Protein AF-0000000076234477 (afdb_homodimer)

InterPro domains:
  IPR002220 DapA-like [PF00701] (45-332)
  IPR002220 DapA-like [PIRSF001365] (45-332)
  IPR002220 DapA-like [PR00146] (78-99)
  IPR002220 DapA-like [PR00146] (114-132)
  IPR002220 DapA-like [PR00146] (173-190)
  IPR002220 DapA-like [PTHR12128] (28-329)
  IPR002220 DapA-like [SM01130] (44-335)
  IPR013785 Aldolase-type TIM barrel [G3DSA:3.20.20.70] (33-335)
  IPR020625 Schiff base-forming aldolase, active site [PS00666] (178-208)

Radius of gyration: 30.43 Å; Cα contacts (8 Å, |Δi|>4): 1285; chains: 2; bounding box: 122×92×68 Å

Nearest PDB structures (foldseek):
  3s5o-assembly1_A  TM=9.936E-01  e=8.526E-39  Homo sapiens
  3na8-assembly1_D  TM=9.477E-01  e=1.233E-20  Pseudomonas aeruginosa
  3na8-assembly1_B  TM=9.457E-01  e=1.458E-20  Pseudomonas aeruginosa
  6h4e-assembly1_A  TM=8.948E-01  e=2.659E-18  Proteus mirabilis HI4320
  5afd-assembly1_A  TM=8.832E-01  e=4.619E-17  Aliivibrio salmonicida LFI1238

Structure (mmCIF, N/CA/C/O backbone):
data_AF-0000000076234477-model_v1
#
loop_
_entity.id
_entity.type
_entity.pdbx_description
1 polymer '4-hydroxy-2-oxoglutarate aldolase, mitochondrial'
#
loop_
_atom_site.group_PDB
_atom_site.id
_atom_site.type_symbol
_atom_site.label_atom_id
_atom_site.label_alt_id
_atom_site.label_comp_id
_atom_site.label_asym_id
_atom_site.label_entity_id
_atom_site.label_seq_id
_atom_site.pdbx_PDB_ins_code
_atom_site.Cartn_x
_atom_site.Cartn_y
_atom_site.Cartn_z
_atom_site.occupancy
_atom_site.B_iso_or_equiv
_atom_site.auth_seq_id
_atom_site.auth_comp_id
_atom_site.auth_asym_id
_atom_site.auth_atom_id
_atom_site.pdbx_PDB_model_num
ATOM 1 N N . MET A 1 1 ? -63.125 -45.812 -16.062 1 18.17 1 MET A N 1
ATOM 2 C CA . MET A 1 1 ? -63.469 -46.312 -14.727 1 18.17 1 MET A CA 1
ATOM 3 C C . MET A 1 1 ? -62.25 -46.281 -13.812 1 18.17 1 MET A C 1
ATOM 5 O O . MET A 1 1 ? -62.344 -45.875 -12.656 1 18.17 1 MET A O 1
ATOM 9 N N . ALA A 1 2 ? -61.219 -46.969 -14.141 1 19.38 2 ALA A N 1
ATOM 10 C CA . ALA A 1 2 ? -60.719 -47.875 -13.102 1 19.38 2 ALA A CA 1
ATOM 11 C C . ALA A 1 2 ? -59.75 -47.125 -12.164 1 19.38 2 ALA A C 1
ATOM 13 O O . ALA A 1 2 ? -58.625 -46.781 -12.547 1 19.38 2 ALA A O 1
ATOM 14 N N . GLY A 1 3 ? -60.344 -46.156 -11.414 1 20.67 3 GLY A N 1
ATOM 15 C CA . GLY A 1 3 ? -59.781 -45.062 -10.609 1 20.67 3 GLY A CA 1
ATOM 16 C C . GLY A 1 3 ? -58.969 -45.562 -9.414 1 20.67 3 GLY A C 1
ATOM 17 O O . GLY A 1 3 ? -59.562 -46 -8.422 1 20.67 3 GLY A O 1
ATOM 18 N N . VAL A 1 4 ? -58.094 -46.5 -9.789 1 21.5 4 VAL A N 1
ATOM 19 C CA . VAL A 1 4 ? -57.469 -47.375 -8.781 1 21.5 4 VAL A CA 1
ATOM 20 C C . VAL A 1 4 ? -56.938 -46.531 -7.641 1 21.5 4 VAL A C 1
ATOM 22 O O . VAL A 1 4 ? -56.125 -45.625 -7.863 1 21.5 4 VAL A O 1
ATOM 25 N N . THR A 1 5 ? -57.625 -46.406 -6.52 1 20.2 5 THR A N 1
ATOM 26 C CA . THR A 1 5 ? -57.781 -45.781 -5.219 1 20.2 5 THR A CA 1
ATOM 27 C C . THR A 1 5 ? -56.594 -46.062 -4.316 1 20.2 5 THR A C 1
ATOM 29 O O . THR A 1 5 ? -56.594 -45.719 -3.133 1 20.2 5 THR A O 1
ATOM 32 N N . THR A 1 6 ? -55.406 -46.5 -5 1 20.8 6 THR A N 1
ATOM 33 C CA . THR A 1 6 ? -54.656 -47.312 -4.062 1 20.8 6 THR A CA 1
ATOM 34 C C . THR A 1 6 ? -54.375 -46.562 -2.771 1 20.8 6 THR A C 1
ATOM 36 O O . THR A 1 6 ? -54.188 -45.344 -2.795 1 20.8 6 THR A O 1
ATOM 39 N N . PHE A 1 7 ? -54.625 -47.125 -1.604 1 19.88 7 PHE A N 1
ATOM 40 C CA . PHE A 1 7 ? -54.812 -47.094 -0.157 1 19.88 7 PHE A CA 1
ATOM 41 C C . PHE A 1 7 ? -53.5 -46.719 0.553 1 19.88 7 PHE A C 1
ATOM 43 O O . PHE A 1 7 ? -52.625 -47.562 0.715 1 19.88 7 PHE A O 1
ATOM 50 N N . PHE A 1 8 ? -52.531 -45.906 -0.102 1 21.66 8 PHE A N 1
ATOM 51 C CA . PHE A 1 8 ? -51.25 -45.906 0.616 1 21.66 8 PHE A CA 1
ATOM 52 C C . PHE A 1 8 ? -51.469 -45.5 2.072 1 21.66 8 PHE A C 1
ATOM 54 O O . PHE A 1 8 ? -52.062 -44.469 2.359 1 21.66 8 PHE A O 1
ATOM 61 N N . SER A 1 9 ? -51.625 -46.531 2.943 1 18.2 9 SER A N 1
ATOM 62 C CA . SER A 1 9 ? -51.844 -46.625 4.387 1 18.2 9 SER A CA 1
ATOM 63 C C . SER A 1 9 ? -50.906 -45.688 5.133 1 18.2 9 SER A C 1
ATOM 65 O O . SER A 1 9 ? -49.781 -45.406 4.676 1 18.2 9 SER A O 1
ATOM 67 N N . ARG A 1 10 ? -51.438 -44.844 6.07 1 18.61 10 ARG A N 1
ATOM 68 C CA . ARG A 1 10 ? -51.312 -43.75 7.027 1 18.61 10 ARG A CA 1
ATOM 69 C C . ARG A 1 10 ? -50.312 -44.094 8.133 1 18.61 10 ARG A C 1
ATOM 71 O O . ARG A 1 10 ? -50.719 -44.469 9.234 1 18.61 10 ARG A O 1
ATOM 78 N N . LYS A 1 11 ? -49.312 -45.125 7.863 1 19.38 11 LYS A N 1
ATOM 79 C CA . LYS A 1 11 ? -48.812 -45.562 9.172 1 19.38 11 LYS A CA 1
ATOM 80 C C . LYS A 1 11 ? -48.375 -44.375 10.008 1 19.38 11 LYS A C 1
ATOM 82 O O . LYS A 1 11 ? -47.5 -43.594 9.594 1 19.38 11 LYS A O 1
ATOM 87 N N . LEU A 1 12 ? -49.219 -43.844 10.961 1 19.92 12 LEU A N 1
ATOM 88 C CA . LEU A 1 12 ? -49.25 -42.812 11.992 1 19.92 12 LEU A CA 1
ATOM 89 C C . LEU A 1 12 ? -48.094 -42.969 12.969 1 19.92 12 LEU A C 1
ATOM 91 O O . LEU A 1 12 ? -48.062 -43.906 13.773 1 19.92 12 LEU A O 1
ATOM 95 N N . ILE A 1 13 ? -46.812 -43.281 12.453 1 21.56 13 ILE A N 1
ATOM 96 C CA . ILE A 1 13 ? -45.875 -43.656 13.516 1 21.56 13 ILE A CA 1
ATOM 97 C C . ILE A 1 13 ? -46 -42.656 14.664 1 21.56 13 ILE A C 1
ATOM 99 O O . ILE A 1 13 ? -46.094 -41.469 14.438 1 21.56 13 ILE A O 1
ATOM 103 N N . ASP A 1 14 ? -46.219 -43.156 15.93 1 19.97 14 ASP A N 1
ATOM 104 C CA . ASP A 1 14 ? -46.469 -42.812 17.312 1 19.97 14 ASP A CA 1
ATOM 105 C C . ASP A 1 14 ? -45.375 -41.844 17.844 1 19.97 14 ASP A C 1
ATOM 107 O O . ASP A 1 14 ? -44.219 -41.969 17.453 1 19.97 14 ASP A O 1
ATOM 111 N N . GLY A 1 15 ? -45.781 -40.656 18.297 1 20.77 15 GLY A N 1
ATOM 112 C CA . GLY A 1 15 ? -45.312 -39.375 18.844 1 20.77 15 GLY A CA 1
ATOM 113 C C . GLY A 1 15 ? -44.531 -39.562 20.125 1 20.77 15 GLY A C 1
ATOM 114 O O . GLY A 1 15 ? -45 -39.25 21.219 1 20.77 15 GLY A O 1
ATOM 115 N N . LYS A 1 16 ? -43.875 -40.875 20.219 1 19.78 16 LYS A N 1
ATOM 116 C CA . LYS A 1 16 ? -43.406 -41.156 21.594 1 19.78 16 LYS A CA 1
ATOM 117 C C . LYS A 1 16 ? -42.781 -39.906 22.203 1 19.78 16 LYS A C 1
ATOM 119 O O . LYS A 1 16 ? -42.406 -38.969 21.469 1 19.78 16 LYS A O 1
ATOM 124 N N . HIS A 1 17 ? -42.219 -40.094 23.453 1 21.11 17 HIS A N 1
ATOM 125 C CA . HIS A 1 17 ? -42.125 -39.562 24.797 1 21.11 17 HIS A CA 1
ATOM 126 C C . HIS A 1 17 ? -41 -38.594 24.922 1 21.11 17 HIS A C 1
ATOM 128 O O . HIS A 1 17 ? -40.625 -38.188 26.031 1 21.11 17 HIS A O 1
ATOM 134 N N . LEU A 1 18 ? -40.344 -38.188 23.812 1 22.3 18 LEU A N 1
ATOM 135 C CA . LEU A 1 18 ? -39.094 -37.562 24.234 1 22.3 18 LEU A CA 1
ATOM 136 C C . LEU A 1 18 ? -39.375 -36.406 25.203 1 22.3 18 LEU A C 1
ATOM 138 O O . LEU A 1 18 ? -39.812 -35.344 24.781 1 22.3 18 LEU A O 1
ATOM 142 N N . SER A 1 19 ? -39.969 -36.688 26.359 1 20.89 19 SER A N 1
ATOM 143 C CA . SER A 1 19 ? -40.344 -35.688 27.359 1 20.89 19 SER A CA 1
ATOM 144 C C . SER A 1 19 ? -39.125 -34.875 27.797 1 20.89 19 SER A C 1
ATOM 146 O O . SER A 1 19 ? -39.281 -33.781 28.328 1 20.89 19 SER A O 1
ATOM 148 N N . LYS A 1 20 ? -37.969 -35.656 27.906 1 19.45 20 LYS A N 1
ATOM 149 C CA . LYS A 1 20 ? -37.25 -35.312 29.156 1 19.45 20 LYS A CA 1
ATOM 150 C C . LYS A 1 20 ? -37.031 -33.812 29.266 1 19.45 20 LYS A C 1
ATOM 152 O O . LYS A 1 20 ? -37.219 -33.062 28.297 1 19.45 20 LYS A O 1
ATOM 157 N N . PHE A 1 21 ? -35.719 -33.438 29.703 1 21.66 21 PHE A N 1
ATOM 158 C CA . PHE A 1 21 ? -35.188 -32.562 30.75 1 21.66 21 PHE A CA 1
ATOM 159 C C . PHE A 1 21 ? -35.062 -31.125 30.25 1 21.66 21 PHE A C 1
ATOM 161 O O . PHE A 1 21 ? -34.25 -30.828 29.359 1 21.66 21 PHE A O 1
ATOM 168 N N . SER A 1 22 ? -36.125 -30.438 30.188 1 21.66 22 SER A N 1
ATOM 169 C CA . SER A 1 22 ? -36.188 -29.016 29.844 1 21.66 22 SER A CA 1
ATOM 170 C C . SER A 1 22 ? -35.406 -28.172 30.844 1 21.66 22 SER A C 1
ATOM 172 O O . SER A 1 22 ? -35.938 -27.719 31.844 1 21.66 22 SER A O 1
ATOM 174 N N . LYS A 1 23 ? -34.438 -28.812 31.594 1 23 23 LYS A N 1
ATOM 175 C CA . LYS A 1 23 ? -34 -27.906 32.656 1 23 23 LYS A CA 1
ATOM 176 C C . LYS A 1 23 ? -33.75 -26.5 32.125 1 23 23 LYS A C 1
ATOM 178 O O . LYS A 1 23 ? -33.188 -26.344 31.031 1 23 23 LYS A O 1
ATOM 183 N N . SER A 1 24 ? -34.469 -25.531 32.688 1 21.84 24 SER A N 1
ATOM 184 C CA . SER A 1 24 ? -34.562 -24.078 32.594 1 21.84 24 SER A CA 1
ATOM 185 C C . SER A 1 24 ? -33.219 -23.422 32.781 1 21.84 24 SER A C 1
ATOM 187 O O . SER A 1 24 ? -32.688 -23.375 33.906 1 21.84 24 SER A O 1
ATOM 189 N N . VAL A 1 25 ? -32.125 -23.859 32.156 1 23.89 25 VAL A N 1
ATOM 190 C CA . VAL A 1 25 ? -30.953 -23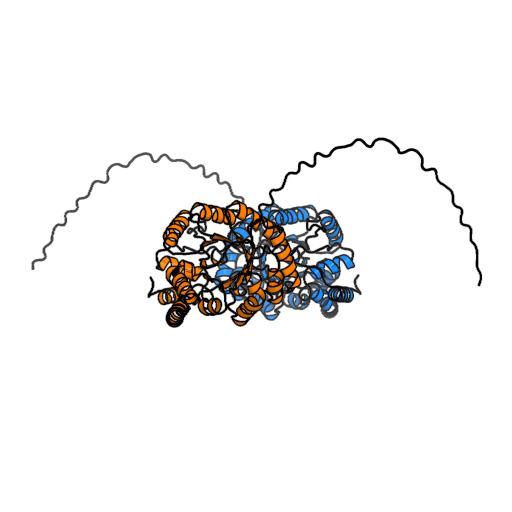.031 32.438 1 23.89 25 VAL A CA 1
ATOM 191 C C . VAL A 1 25 ? -31.344 -21.547 32.312 1 23.89 25 VAL A C 1
ATOM 193 O O . VAL A 1 25 ? -31.688 -21.078 31.219 1 23.89 25 VAL A O 1
ATOM 196 N N . ARG A 1 26 ? -31.906 -21.016 33.344 1 22.08 26 ARG A N 1
ATOM 197 C CA . ARG A 1 26 ? -32.062 -19.578 33.469 1 22.08 26 ARG A CA 1
ATOM 198 C C . ARG A 1 26 ? -30.734 -18.859 33.188 1 22.08 26 ARG A C 1
ATOM 200 O O . ARG A 1 26 ? -29.781 -18.938 33.938 1 22.08 26 ARG A O 1
ATOM 207 N N . LEU A 1 27 ? -30.266 -19.016 31.938 1 24.89 27 LEU A N 1
ATOM 208 C CA . LEU A 1 27 ? -29.172 -18.125 31.547 1 24.89 27 LEU A CA 1
ATOM 209 C C . LEU A 1 27 ? -29.422 -16.719 32.062 1 24.89 27 LEU A C 1
ATOM 211 O O . LEU A 1 27 ? -30.406 -16.078 31.719 1 24.89 27 LEU A O 1
ATOM 215 N N . LEU A 1 28 ? -29.078 -16.531 33.312 1 27.28 28 LEU A N 1
ATOM 216 C CA . LEU A 1 28 ? -28.984 -15.156 33.812 1 27.28 28 LEU A CA 1
ATOM 217 C C . LEU A 1 28 ? -28.359 -14.25 32.75 1 27.28 28 LEU A C 1
ATOM 219 O O . LEU A 1 28 ? -27.203 -14.422 32.375 1 27.28 28 LEU A O 1
ATOM 223 N N . LEU A 1 29 ? -29.156 -13.938 31.766 1 26.75 29 LEU A N 1
ATOM 224 C CA . LEU A 1 29 ? -28.875 -12.797 30.891 1 26.75 29 LEU A CA 1
ATOM 225 C C . LEU A 1 29 ? -28.438 -11.586 31.703 1 26.75 29 LEU A C 1
ATOM 227 O O . LEU A 1 29 ? -29.25 -10.961 32.375 1 26.75 29 LEU A O 1
ATOM 231 N N . HIS A 1 30 ? -27.453 -11.812 32.562 1 27.17 30 HIS A N 1
ATOM 232 C CA . HIS A 1 30 ? -27.031 -10.492 33 1 27.17 30 HIS A CA 1
ATOM 233 C C . HIS A 1 30 ? -27.016 -9.484 31.859 1 27.17 30 HIS A C 1
ATOM 235 O O . HIS A 1 30 ? -26.469 -9.766 30.797 1 27.17 30 HIS A O 1
ATOM 241 N N . ASP A 1 31 ? -28 -8.68 31.859 1 30.78 31 ASP A N 1
ATOM 242 C CA . ASP A 1 31 ? -28.156 -7.449 31.094 1 30.78 31 ASP A CA 1
ATOM 243 C C . ASP A 1 31 ? -26.844 -6.668 31.031 1 30.78 31 ASP A C 1
ATOM 245 O O . ASP A 1 31 ? -26.562 -5.848 31.906 1 30.78 31 ASP A O 1
ATOM 249 N N . GLY A 1 32 ? -25.797 -7.348 31.062 1 27.69 32 GLY A N 1
ATOM 250 C CA . GLY A 1 32 ? -24.688 -6.441 30.875 1 27.69 32 GLY A CA 1
ATOM 251 C C . GLY A 1 32 ? -24.922 -5.406 29.797 1 27.69 32 GLY A C 1
ATOM 252 O O . GLY A 1 32 ? -25 -5.746 28.609 1 27.69 32 GLY A O 1
ATOM 253 N N . LYS A 1 33 ? -25.734 -4.465 30.172 1 28.69 33 LYS A N 1
ATOM 254 C CA . LYS A 1 33 ? -25.797 -3.266 29.344 1 28.69 33 LYS A CA 1
ATOM 255 C C . LYS A 1 33 ? -24.438 -2.922 28.766 1 28.69 33 LYS A C 1
ATOM 257 O O . LYS A 1 33 ? -23.516 -2.549 29.5 1 28.69 33 LYS A O 1
ATOM 262 N N . VAL A 1 34 ? -24 -3.684 27.906 1 29.97 34 VAL A N 1
ATOM 263 C CA . VAL A 1 34 ? -22.953 -3.033 27.125 1 29.97 34 VAL A CA 1
ATOM 264 C C . VAL A 1 34 ? -23.281 -1.551 26.953 1 29.97 34 VAL A C 1
ATOM 266 O O . VAL A 1 34 ? -24.328 -1.199 26.406 1 29.97 34 VAL A O 1
ATOM 269 N N . ALA A 1 35 ? -23.141 -0.799 27.984 1 31.09 35 ALA A N 1
ATOM 270 C CA . ALA A 1 35 ? -23.25 0.649 27.828 1 31.09 35 ALA A CA 1
ATOM 271 C C . ALA A 1 35 ? -22.953 1.065 26.391 1 31.09 35 ALA A C 1
ATOM 273 O O . ALA A 1 35 ? -21.828 0.902 25.906 1 31.09 35 ALA A O 1
ATOM 274 N N . SER A 1 36 ? -23.891 0.895 25.609 1 33.19 36 SER A N 1
ATOM 275 C CA . SER A 1 36 ? -23.781 1.568 24.328 1 33.19 36 SER A CA 1
ATOM 276 C C . SER A 1 36 ? -23.141 2.939 24.469 1 33.19 36 SER A C 1
ATOM 278 O O . SER A 1 36 ? -23.734 3.867 25.016 1 33.19 36 SER A O 1
ATOM 280 N N . ARG A 1 37 ? -22.016 3.092 25.109 1 32.72 37 ARG A N 1
ATOM 281 C CA . ARG A 1 37 ? -21.5 4.438 24.906 1 32.72 37 ARG A CA 1
ATOM 282 C C . ARG A 1 37 ? -21.969 5.012 23.578 1 32.72 37 ARG A C 1
ATOM 284 O O . ARG A 1 37 ? -21.703 4.438 22.516 1 32.72 37 ARG A O 1
ATOM 291 N N . SER A 1 38 ? -23.047 5.465 23.594 1 36.47 38 SER A N 1
ATOM 292 C CA . SER A 1 38 ? -23.516 6.297 22.5 1 36.47 38 SER A CA 1
ATOM 293 C C . SER A 1 38 ? -22.344 6.973 21.781 1 36.47 38 SER A C 1
ATOM 295 O O . SER A 1 38 ? -21.594 7.723 22.391 1 36.47 38 SER A O 1
ATOM 297 N N . MET A 1 39 ? -21.453 6.305 21.078 1 44.72 39 MET A N 1
ATOM 298 C CA . MET A 1 39 ? -20.453 6.891 20.188 1 44.72 39 MET A CA 1
ATOM 299 C C . MET A 1 39 ? -20.875 8.281 19.734 1 44.72 39 MET A C 1
ATOM 301 O O . MET A 1 39 ? -21.938 8.453 19.156 1 44.72 39 MET A O 1
ATOM 305 N N . SER A 1 40 ? -20.75 9.227 20.5 1 46.78 40 SER A N 1
ATOM 306 C CA . SER A 1 40 ? -21.125 10.617 20.266 1 46.78 40 SER A CA 1
ATOM 307 C C . SER A 1 40 ? -20.844 11.031 18.828 1 46.78 40 SER A C 1
ATOM 309 O O . SER A 1 40 ? -19.688 11.164 18.422 1 46.78 40 SER A O 1
ATOM 311 N N . THR A 1 41 ? -21.594 10.586 17.828 1 59.03 41 THR A N 1
ATOM 312 C CA . THR A 1 41 ? -21.781 11.023 16.453 1 59.03 41 THR A CA 1
ATOM 313 C C . THR A 1 41 ? -21.781 12.547 16.359 1 59.03 41 THR A C 1
ATOM 315 O O . THR A 1 41 ? -21.891 13.109 15.273 1 59.03 41 THR A O 1
ATOM 318 N N . ASP A 1 42 ? -21.328 13.203 17.5 1 84 42 ASP A N 1
ATOM 319 C CA . ASP A 1 42 ? -21.469 14.648 17.406 1 84 42 ASP A CA 1
ATOM 320 C C . ASP A 1 42 ? -20.109 15.344 17.391 1 84 42 ASP A C 1
ATOM 322 O O . ASP A 1 42 ? -19.984 16.484 17.875 1 84 42 ASP A O 1
ATOM 326 N N . LEU A 1 43 ? -19.141 14.703 16.906 1 96.69 43 LEU A N 1
ATOM 327 C CA . LEU A 1 43 ? -17.828 15.328 16.875 1 96.69 43 LEU A CA 1
ATOM 328 C C . LEU A 1 43 ? -17.766 16.406 15.812 1 96.69 43 LEU A C 1
ATOM 330 O O . LEU A 1 43 ? -17.984 16.141 14.625 1 96.69 43 LEU A O 1
ATOM 334 N N . ASP A 1 44 ? -17.484 17.656 16.234 1 98.25 44 ASP A N 1
ATOM 335 C CA . ASP A 1 44 ? -17.297 18.781 15.328 1 98.25 44 ASP A CA 1
ATOM 336 C C . ASP A 1 44 ? -15.859 18.844 14.82 1 98.25 44 ASP A C 1
ATOM 338 O O . ASP A 1 44 ? -14.93 19.016 15.602 1 98.25 44 ASP A O 1
ATOM 342 N N . LEU A 1 45 ? -15.711 18.719 13.531 1 98.69 45 LEU A N 1
ATOM 343 C CA . LEU A 1 45 ? -14.383 18.656 12.93 1 98.69 45 LEU A CA 1
ATOM 344 C C . LEU A 1 45 ? -13.922 20.031 12.477 1 98.69 45 LEU A C 1
ATOM 346 O O . LEU A 1 45 ? -12.812 20.188 11.961 1 98.69 45 LEU A O 1
ATOM 350 N N . SER A 1 46 ? -14.641 21.094 12.695 1 98.69 46 SER A N 1
ATOM 351 C CA . SER A 1 46 ? -14.367 22.422 12.133 1 98.69 46 SER A CA 1
ATOM 352 C C . SER A 1 46 ? -13.047 22.969 12.664 1 98.69 46 SER A C 1
ATOM 354 O O . SER A 1 46 ? -12.852 23.062 13.875 1 98.69 46 SER A O 1
ATOM 356 N N . GLY A 1 47 ? -12.211 23.312 11.766 1 98.75 47 GLY A N 1
ATOM 357 C CA . GLY A 1 47 ? -10.93 23.891 12.125 1 98.75 47 GLY A CA 1
ATOM 358 C C . GLY A 1 47 ? -9.766 23.344 11.32 1 98.75 47 GLY A C 1
ATOM 359 O O . GLY A 1 47 ? -9.969 22.75 10.258 1 98.75 47 GLY A O 1
ATOM 360 N N . ILE A 1 48 ? -8.562 23.688 11.742 1 98.94 48 ILE A N 1
ATOM 361 C CA . ILE A 1 48 ? -7.344 23.312 11.039 1 98.94 48 ILE A CA 1
ATOM 362 C C . ILE A 1 48 ? -6.598 22.25 11.844 1 98.94 48 ILE A C 1
ATOM 364 O O . ILE A 1 48 ? -6.469 22.359 13.062 1 98.94 48 ILE A O 1
ATOM 368 N N . TYR A 1 49 ? -6.148 21.234 11.164 1 98.94 49 TYR A N 1
ATOM 369 C CA . TYR A 1 49 ? -5.352 20.156 11.727 1 98.94 49 TYR A CA 1
ATOM 370 C C . TYR A 1 49 ? -4.035 20 10.977 1 98.94 49 TYR A C 1
ATOM 372 O O . TYR A 1 49 ? -4.02 19.875 9.75 1 98.94 49 TYR A O 1
ATOM 380 N N . PRO A 1 50 ? -2.938 20.016 11.641 1 98.94 50 PRO A N 1
ATOM 381 C CA . PRO A 1 50 ? -1.715 19.516 11 1 98.94 50 PRO A CA 1
ATOM 382 C C . PRO A 1 50 ? -1.592 18 11.055 1 98.94 50 PRO A C 1
ATOM 384 O O . PRO A 1 50 ? -1.701 17.406 12.133 1 98.94 50 PRO A O 1
ATOM 387 N N . PRO A 1 51 ? -1.484 17.297 9.93 1 98.88 51 PRO A N 1
ATOM 388 C CA . PRO A 1 51 ? -1.003 15.922 10 1 98.88 51 PRO A CA 1
ATOM 389 C C . PRO A 1 51 ? 0.471 15.828 10.383 1 98.88 51 PRO A C 1
ATOM 391 O O . PRO A 1 51 ? 1.348 15.992 9.531 1 98.88 51 PRO A O 1
ATOM 394 N N . ILE A 1 52 ? 0.704 15.531 11.562 1 98.88 52 ILE A N 1
ATOM 395 C CA . ILE A 1 52 ? 2.031 15.75 12.133 1 98.88 52 ILE A CA 1
ATOM 396 C C . ILE A 1 52 ? 2.977 14.648 11.672 1 98.88 52 ILE A C 1
ATOM 398 O O . ILE A 1 52 ? 2.578 13.484 11.562 1 98.88 52 ILE A O 1
ATOM 402 N N . PRO A 1 53 ? 4.242 15.016 11.352 1 98.75 53 PRO A N 1
ATOM 403 C CA . PRO A 1 53 ? 5.25 14.016 10.992 1 98.75 53 PRO A CA 1
ATOM 404 C C . PRO A 1 53 ? 5.766 13.242 12.203 1 98.75 53 PRO A C 1
ATOM 406 O O . PRO A 1 53 ? 5.672 13.719 13.336 1 98.75 53 PRO A O 1
ATOM 409 N N . THR A 1 54 ? 6.242 12.078 11.984 1 98.75 54 THR A N 1
ATOM 410 C CA . THR A 1 54 ? 6.965 11.312 12.992 1 98.75 54 THR A CA 1
ATOM 411 C C . THR A 1 54 ? 8.438 11.703 13.008 1 98.75 54 THR A C 1
ATOM 413 O O . THR A 1 54 ? 9.156 11.5 12.031 1 98.75 54 THR A O 1
ATOM 416 N N . PRO A 1 55 ? 8.875 12.289 14.125 1 98.75 55 PRO A N 1
ATOM 417 C CA . PRO A 1 55 ? 10.305 12.594 14.195 1 98.75 55 PRO A CA 1
ATOM 418 C C . PRO A 1 55 ? 11.164 11.336 14.375 1 98.75 55 PRO A C 1
ATOM 420 O O . PRO A 1 55 ? 10.852 10.492 15.219 1 98.75 55 PRO A O 1
ATOM 423 N N . PHE A 1 56 ? 12.203 11.258 13.578 1 98.69 56 PHE A N 1
ATOM 424 C CA . PHE A 1 56 ? 13.133 10.141 13.695 1 98.69 56 PHE A CA 1
ATOM 425 C C . PHE A 1 56 ? 14.531 10.625 14.039 1 98.69 56 PHE A C 1
ATOM 427 O O . PHE A 1 56 ? 14.922 11.734 13.648 1 98.69 56 PHE A O 1
ATOM 434 N N . LYS A 1 57 ? 15.242 9.781 14.734 1 98.25 57 LYS A N 1
ATOM 435 C CA . LYS A 1 57 ? 16.688 9.953 14.898 1 98.25 57 LYS A CA 1
ATOM 436 C C . LYS A 1 57 ? 17.438 9.508 13.648 1 98.25 57 LYS A C 1
ATOM 438 O O . LYS A 1 57 ? 16.828 8.984 12.711 1 98.25 57 LYS A O 1
ATOM 443 N N . ALA A 1 58 ? 18.734 9.734 13.727 1 96.31 58 ALA A N 1
ATOM 444 C CA . ALA A 1 58 ? 19.562 9.344 12.594 1 96.31 58 ALA A CA 1
ATOM 445 C C . ALA A 1 58 ? 19.5 7.84 12.344 1 96.31 58 ALA A C 1
ATOM 447 O O . ALA A 1 58 ? 19.578 7.387 11.203 1 96.31 58 ALA A O 1
ATOM 448 N N . ASN A 1 59 ? 19.297 7.109 13.367 1 96.19 59 ASN A N 1
ATOM 449 C CA . ASN A 1 59 ? 19.219 5.66 13.234 1 96.19 59 ASN A CA 1
ATOM 450 C C . ASN A 1 59 ? 17.812 5.203 12.891 1 96.19 59 ASN A C 1
ATOM 452 O O . ASN A 1 59 ? 17.5 4.008 12.945 1 96.19 59 ASN A O 1
ATOM 456 N N . GLU A 1 60 ? 16.781 6.098 12.703 1 97.06 60 GLU A N 1
ATOM 457 C CA . GLU A 1 60 ? 15.422 5.902 12.234 1 97.06 60 GLU A CA 1
ATOM 458 C C . GLU A 1 60 ? 14.508 5.449 13.367 1 97.06 60 GLU A C 1
ATOM 460 O O . GLU A 1 60 ? 13.352 5.078 13.133 1 97.06 60 GLU A O 1
ATOM 465 N N . ASP A 1 61 ? 15.086 5.516 14.625 1 97.75 61 ASP A N 1
ATOM 466 C CA . ASP A 1 61 ? 14.188 5.344 15.766 1 97.75 61 ASP A CA 1
ATOM 467 C C . ASP A 1 61 ? 13.312 6.582 15.961 1 97.75 61 ASP A C 1
ATOM 469 O O . ASP A 1 61 ? 13.719 7.695 15.625 1 97.75 61 ASP A O 1
ATOM 473 N N . VAL A 1 62 ? 12.164 6.34 16.547 1 98.44 62 VAL A N 1
ATOM 474 C CA . VAL A 1 62 ? 11.297 7.48 16.828 1 98.44 62 VAL A CA 1
ATOM 475 C C . VAL A 1 62 ? 11.953 8.391 17.859 1 98.44 62 VAL A C 1
ATOM 477 O O . VAL A 1 62 ? 12.5 7.914 18.859 1 98.44 62 VAL A O 1
ATOM 480 N N . ASP A 1 63 ? 11.93 9.672 17.609 1 98.75 63 ASP A N 1
ATOM 481 C CA . ASP A 1 63 ? 12.492 10.664 18.516 1 98.75 63 ASP A CA 1
ATOM 482 C C . ASP A 1 63 ? 11.398 11.305 19.375 1 98.75 63 ASP A C 1
ATOM 484 O O . ASP A 1 63 ? 10.906 12.391 19.062 1 98.75 63 ASP A O 1
ATOM 488 N N . TRP A 1 64 ? 11.156 10.719 20.5 1 98.69 64 TRP A N 1
ATOM 489 C CA . TRP A 1 64 ? 10.07 11.141 21.375 1 98.69 64 TRP A CA 1
ATOM 490 C C . TRP A 1 64 ? 10.344 12.531 21.953 1 98.69 64 TRP A C 1
ATOM 492 O O . TRP A 1 64 ? 9.414 13.328 22.125 1 98.69 64 TRP A O 1
ATOM 502 N N . HIS A 1 65 ? 11.547 12.805 22.219 1 98.56 65 HIS A N 1
ATOM 503 C CA . HIS A 1 65 ? 11.914 14.109 22.766 1 98.56 65 HIS A CA 1
ATOM 504 C C . HIS A 1 65 ? 11.578 15.227 21.781 1 98.56 65 HIS A C 1
ATOM 506 O O . HIS A 1 65 ? 11 16.234 22.156 1 98.56 65 HIS A O 1
ATOM 512 N N . SER A 1 66 ? 11.945 15.023 20.578 1 98.75 66 SER A N 1
ATOM 513 C CA . SER A 1 66 ? 11.68 16.031 19.547 1 98.75 66 SER A CA 1
ATOM 514 C C . SER A 1 66 ? 10.188 16.156 19.266 1 98.75 66 SER A C 1
ATOM 516 O O . SER A 1 66 ? 9.703 17.25 18.969 1 98.75 66 SER A O 1
ATOM 518 N N . LEU A 1 67 ? 9.492 15.07 19.391 1 98.75 67 LEU A N 1
ATOM 519 C CA . LEU A 1 67 ? 8.039 15.133 19.234 1 98.75 67 LEU A CA 1
ATOM 520 C C . LEU A 1 67 ? 7.422 16.016 20.328 1 98.75 67 LEU A C 1
ATOM 522 O O . LEU A 1 67 ? 6.562 16.844 20.031 1 98.75 67 LEU A O 1
ATOM 526 N N . LYS A 1 68 ? 7.852 15.812 21.531 1 98.75 68 LYS A N 1
ATOM 527 C CA . LYS A 1 68 ? 7.359 16.625 22.641 1 98.75 68 LYS A CA 1
ATOM 528 C C . LYS A 1 68 ? 7.648 18.109 22.406 1 98.75 68 LYS A C 1
ATOM 530 O O . LYS A 1 68 ? 6.781 18.969 22.609 1 98.75 68 LYS A O 1
ATOM 535 N N . SER A 1 69 ? 8.812 18.359 21.969 1 98.69 69 SER A N 1
ATOM 536 C CA . SER A 1 69 ? 9.211 19.734 21.688 1 98.69 69 SER A CA 1
ATOM 537 C C . SER A 1 69 ? 8.344 20.359 20.594 1 98.69 69 SER A C 1
ATOM 539 O O . SER A 1 69 ? 7.918 21.5 20.719 1 98.69 69 SER A O 1
ATOM 541 N N . ASN A 1 70 ? 8.102 19.641 19.516 1 98.88 70 ASN A N 1
ATOM 542 C CA . ASN A 1 70 ? 7.223 20.109 18.453 1 98.88 70 ASN A CA 1
ATOM 543 C C . ASN A 1 70 ? 5.812 20.375 18.969 1 98.88 70 ASN A C 1
ATOM 545 O O . ASN A 1 70 ? 5.207 21.406 18.641 1 98.88 70 ASN A O 1
ATOM 549 N N . LEU A 1 71 ? 5.305 19.438 19.781 1 98.81 71 LEU A N 1
ATOM 550 C CA . LEU A 1 71 ? 3.961 19.578 20.328 1 98.81 71 LEU A CA 1
ATOM 551 C C . LEU A 1 71 ? 3.859 20.828 21.188 1 98.81 71 LEU A C 1
ATOM 553 O O . LEU A 1 71 ? 2.852 21.547 21.141 1 98.81 71 LEU A O 1
ATOM 557 N N . ASP A 1 72 ? 4.855 21.078 21.953 1 98.56 72 ASP A N 1
ATOM 558 C CA . ASP A 1 72 ? 4.875 22.281 22.781 1 98.56 72 ASP A CA 1
ATOM 559 C C . ASP A 1 72 ? 4.805 23.547 21.922 1 98.56 72 ASP A C 1
ATOM 561 O O . ASP A 1 72 ? 4.082 24.484 22.266 1 98.56 72 ASP A O 1
ATOM 565 N N . LYS A 1 73 ? 5.496 23.547 20.891 1 98.5 73 LYS A N 1
ATOM 566 C CA . LYS A 1 73 ? 5.477 24.703 19.984 1 98.5 73 LYS A CA 1
ATOM 567 C C . LYS A 1 73 ? 4.121 24.828 19.297 1 98.5 73 LYS A C 1
ATOM 569 O O . LYS A 1 73 ? 3.58 25.938 19.188 1 98.5 73 LYS A O 1
ATOM 574 N N . TRP A 1 74 ? 3.6 23.672 18.812 1 98.75 74 TRP A N 1
ATOM 575 C CA . TRP A 1 74 ? 2.318 23.672 18.109 1 98.75 74 TRP A CA 1
ATOM 576 C C . TRP A 1 74 ? 1.19 24.109 19.047 1 98.75 74 TRP A C 1
ATOM 578 O O . TRP A 1 74 ? 0.161 24.609 18.578 1 98.75 74 TRP A O 1
ATOM 588 N N . SER A 1 75 ? 1.395 23.984 20.359 1 98.25 75 SER A N 1
ATOM 589 C CA . SER A 1 75 ? 0.356 24.312 21.328 1 98.25 75 SER A CA 1
ATOM 590 C C . SER A 1 75 ? 0.025 25.797 21.281 1 98.25 75 SER A C 1
ATOM 592 O O . SER A 1 75 ? -1.043 26.219 21.734 1 98.25 75 SER A O 1
ATOM 594 N N . ALA A 1 76 ? 0.905 26.594 20.734 1 97.94 76 ALA A N 1
ATOM 595 C CA . ALA A 1 76 ? 0.699 28.047 20.656 1 97.94 76 ALA A CA 1
ATOM 596 C C . ALA A 1 76 ? -0.205 28.406 19.484 1 97.94 76 ALA A C 1
ATOM 598 O O . ALA A 1 76 ? -0.71 29.531 19.406 1 97.94 76 ALA A O 1
ATOM 599 N N . VAL A 1 77 ? -0.417 27.516 18.547 1 98.56 77 VAL A N 1
ATOM 600 C CA . VAL A 1 77 ? -1.265 27.719 17.375 1 98.56 77 VAL A CA 1
ATOM 601 C C . VAL A 1 77 ? -2.688 27.25 17.672 1 98.56 77 VAL A C 1
ATOM 603 O O . VAL A 1 77 ? -2.887 26.219 18.312 1 98.56 77 VAL A O 1
ATOM 606 N N . PRO A 1 78 ? -3.703 28.016 17.297 1 98.56 78 PRO A N 1
ATOM 607 C CA . PRO A 1 78 ? -5.078 27.641 17.625 1 98.56 78 PRO A CA 1
ATOM 608 C C . PRO A 1 78 ? -5.613 26.516 16.75 1 98.56 78 PRO A C 1
ATOM 610 O O . PRO A 1 78 ? -6.73 26.609 16.219 1 98.56 78 PRO A O 1
ATOM 613 N N . PHE A 1 79 ? -4.906 25.453 16.688 1 98.88 79 PHE A N 1
ATOM 614 C CA . PHE A 1 79 ? -5.383 24.266 15.992 1 98.88 79 PHE A CA 1
ATOM 615 C C . PHE A 1 79 ? -6.609 23.672 16.688 1 98.88 79 PHE A C 1
ATOM 617 O O . PHE A 1 79 ? -6.711 23.719 17.906 1 98.88 79 PHE A O 1
ATOM 624 N N . LYS A 1 80 ? -7.488 23.109 15.867 1 98.81 80 LYS A N 1
ATOM 625 C CA . LYS A 1 80 ? -8.586 22.312 16.406 1 98.81 80 LYS A CA 1
ATOM 626 C C . LYS A 1 80 ? -8.07 21.031 17.062 1 98.81 80 LYS A C 1
ATOM 628 O O . LYS A 1 80 ? -8.633 20.562 18.062 1 98.81 80 LYS A O 1
ATOM 633 N N . GLY A 1 81 ? -7.043 20.5 16.5 1 98.81 81 GLY A N 1
ATOM 634 C CA . GLY A 1 81 ? -6.426 19.266 16.953 1 98.81 81 GLY A CA 1
ATOM 635 C C . GLY A 1 81 ? -5.277 18.828 16.062 1 98.81 81 GLY A C 1
ATOM 636 O O . GLY A 1 81 ? -4.629 19.641 15.414 1 98.81 81 GLY A O 1
ATOM 637 N N . TYR A 1 82 ? -5.012 17.516 16.156 1 98.94 82 TYR A N 1
ATOM 638 C CA . TYR A 1 82 ? -3.881 16.938 15.43 1 98.94 82 TYR A CA 1
ATOM 639 C C . TYR A 1 82 ? -4.281 15.656 14.703 1 98.94 82 TYR A C 1
ATOM 641 O O . TYR A 1 82 ? -5.137 14.906 15.188 1 98.94 82 TYR A O 1
ATOM 649 N N . VAL A 1 83 ? -3.695 15.461 13.539 1 98.94 83 VAL A N 1
ATOM 650 C CA . VAL A 1 83 ? -3.791 14.164 12.867 1 98.94 83 VAL A CA 1
ATOM 651 C C . VAL A 1 83 ? -2.504 13.375 13.094 1 98.94 83 VAL A C 1
ATOM 653 O O . VAL A 1 83 ? -1.42 13.82 12.711 1 98.94 83 VAL A O 1
ATOM 656 N N . VAL A 1 84 ? -2.646 12.25 13.688 1 98.88 84 VAL A N 1
ATOM 657 C CA . VAL A 1 84 ? -1.527 11.352 13.969 1 98.88 84 VAL A CA 1
ATOM 658 C C . VAL A 1 84 ? -1.581 10.141 13.039 1 98.88 84 VAL A C 1
ATOM 660 O O . VAL A 1 84 ? -2.639 9.539 12.859 1 98.88 84 VAL A O 1
ATOM 663 N N . GLN A 1 85 ? -0.456 9.852 12.445 1 98.12 85 GLN A N 1
ATOM 664 C CA . GLN A 1 85 ? -0.314 8.688 11.578 1 98.12 85 GLN A CA 1
ATOM 665 C C . GLN A 1 85 ? -1.101 8.867 10.281 1 98.12 85 GLN A C 1
ATOM 667 O O . GLN A 1 85 ? -1.748 7.934 9.812 1 98.12 85 GLN A O 1
ATOM 672 N N . GLY A 1 86 ? -1.189 10.141 9.805 1 97.38 86 GLY A N 1
ATOM 673 C CA . GLY A 1 86 ? -1.539 10.383 8.414 1 97.38 86 GLY A CA 1
ATOM 674 C C . GLY A 1 86 ? -0.395 10.117 7.457 1 97.38 86 GLY A C 1
ATOM 675 O O . GLY A 1 86 ? 0.639 9.57 7.852 1 97.38 86 GLY A O 1
ATOM 676 N N . SER A 1 87 ? -0.548 10.484 6.211 1 95.75 87 SER A N 1
ATOM 677 C CA . SER A 1 87 ? 0.521 10.266 5.242 1 95.75 87 SER A CA 1
ATOM 678 C C . SER A 1 87 ? 1.81 10.953 5.68 1 95.75 87 SER A C 1
ATOM 680 O O . SER A 1 87 ? 2.895 10.375 5.578 1 95.75 87 SER A O 1
ATOM 682 N N . ASN A 1 88 ? 1.729 12.141 6.223 1 97.38 88 ASN A N 1
ATOM 683 C CA . ASN A 1 88 ? 2.902 12.898 6.652 1 97.38 88 ASN A CA 1
ATOM 684 C C . ASN A 1 88 ? 3.566 12.25 7.863 1 97.38 88 ASN A C 1
ATOM 686 O O . ASN A 1 88 ? 4.727 12.539 8.164 1 97.38 88 ASN A O 1
ATOM 690 N N . GLY A 1 89 ? 2.83 11.484 8.562 1 98.25 89 GLY A N 1
ATOM 691 C CA . GLY A 1 89 ? 3.389 10.742 9.688 1 98.25 89 GLY A CA 1
ATOM 692 C C . GLY A 1 89 ? 4.191 9.531 9.258 1 98.25 89 GLY A C 1
ATOM 693 O O . GLY A 1 89 ? 4.734 8.812 10.102 1 98.25 89 GLY A O 1
ATOM 694 N N . GLU A 1 90 ? 4.219 9.266 7.949 1 98 90 GLU A N 1
ATOM 695 C CA . GLU A 1 90 ? 4.938 8.125 7.391 1 98 90 GLU A CA 1
ATOM 696 C C . GLU A 1 90 ? 4.445 6.812 7.996 1 98 90 GLU A C 1
ATOM 698 O O . GLU A 1 90 ? 5.246 5.941 8.336 1 98 90 GLU A O 1
ATOM 703 N N . TYR A 1 91 ? 3.137 6.711 8.148 1 97.31 91 TYR A N 1
ATOM 704 C CA . TYR A 1 91 ? 2.545 5.574 8.844 1 97.31 91 TYR A CA 1
ATOM 705 C C . TYR A 1 91 ? 2.906 4.266 8.156 1 97.31 91 TYR A C 1
ATOM 707 O O . TYR A 1 91 ? 3.014 3.223 8.812 1 97.31 91 TYR A O 1
ATOM 715 N N . VAL A 1 92 ? 3.174 4.211 6.895 1 96.56 92 VAL A N 1
ATOM 716 C CA . VAL A 1 92 ? 3.4 3.002 6.109 1 96.56 92 VAL A CA 1
ATOM 717 C C . VAL A 1 92 ? 4.777 2.426 6.434 1 96.56 92 VAL A C 1
ATOM 719 O O . VAL A 1 92 ? 5.066 1.271 6.109 1 96.56 92 VAL A O 1
ATOM 722 N N . SER A 1 93 ? 5.613 3.26 7.055 1 96.69 93 SER A N 1
ATOM 723 C CA . SER A 1 93 ? 6.969 2.832 7.383 1 96.69 93 SER A CA 1
ATOM 724 C C . SER A 1 93 ? 7.125 2.584 8.883 1 96.69 93 SER A C 1
ATOM 726 O O . SER A 1 93 ? 8.242 2.576 9.398 1 96.69 93 SER A O 1
ATOM 728 N N . LEU A 1 94 ? 6.023 2.467 9.539 1 97.5 94 LEU A N 1
ATOM 729 C CA . LEU A 1 94 ? 6.039 2.227 10.977 1 97.5 94 LEU A CA 1
ATOM 730 C C . LEU A 1 94 ? 5.445 0.863 11.305 1 97.5 94 LEU A C 1
ATOM 732 O O . LEU A 1 94 ? 4.523 0.404 10.633 1 97.5 94 LEU A O 1
ATOM 736 N N . SER A 1 95 ? 5.973 0.287 12.391 1 95.56 95 SER A N 1
ATOM 737 C CA . SER A 1 95 ? 5.32 -0.897 12.938 1 95.56 95 SER A CA 1
ATOM 738 C C . SER A 1 95 ? 3.992 -0.542 13.602 1 95.56 95 SER A C 1
ATOM 740 O O . SER A 1 95 ? 3.752 0.62 13.938 1 95.56 95 SER A O 1
ATOM 742 N N . THR A 1 96 ? 3.168 -1.544 13.758 1 96.38 96 THR A N 1
ATOM 743 C CA . THR A 1 96 ? 1.894 -1.337 14.438 1 96.38 96 THR A CA 1
ATOM 744 C C . THR A 1 96 ? 2.111 -0.771 15.836 1 96.38 96 THR A C 1
ATOM 746 O O . THR A 1 96 ? 1.401 0.142 16.266 1 96.38 96 THR A O 1
ATOM 749 N N . GLU A 1 97 ? 3.082 -1.279 16.5 1 97 97 GLU A N 1
ATOM 750 C CA . GLU A 1 97 ? 3.387 -0.817 17.859 1 97 97 GLU A CA 1
ATOM 751 C C . GLU A 1 97 ? 3.795 0.653 17.859 1 97 97 GLU A C 1
ATOM 753 O O . GLU A 1 97 ? 3.348 1.427 18.703 1 97 97 GLU A O 1
ATOM 758 N N . GLU A 1 98 ? 4.613 1.009 16.938 1 98 98 GLU A N 1
ATOM 759 C CA . GLU A 1 98 ? 5.039 2.4 16.828 1 98 98 GLU A CA 1
ATOM 760 C C . GLU A 1 98 ? 3.854 3.324 16.578 1 98 98 GLU A C 1
ATOM 762 O O . GLU A 1 98 ? 3.775 4.414 17.141 1 98 98 GLU A O 1
ATOM 767 N N . LYS A 1 99 ? 2.98 2.865 15.719 1 98.56 99 LYS A N 1
ATOM 768 C CA . LYS A 1 99 ? 1.794 3.656 15.414 1 98.56 99 LYS A CA 1
ATOM 769 C C . LYS A 1 99 ? 0.962 3.914 16.672 1 98.56 99 LYS A C 1
ATOM 771 O O . LYS A 1 99 ? 0.569 5.051 16.938 1 98.56 99 LYS A O 1
ATOM 776 N N . ILE A 1 100 ? 0.725 2.861 17.375 1 98.56 100 ILE A N 1
ATOM 777 C CA . ILE A 1 100 ? -0.109 2.93 18.562 1 98.56 100 ILE A CA 1
ATOM 778 C C . ILE A 1 100 ? 0.582 3.779 19.625 1 98.56 100 ILE A C 1
ATOM 780 O O . ILE A 1 100 ? -0.053 4.621 20.266 1 98.56 100 ILE A O 1
ATOM 784 N N . ASP A 1 101 ? 1.871 3.607 19.75 1 98.62 101 ASP A N 1
ATOM 785 C CA . ASP A 1 101 ? 2.643 4.379 20.719 1 98.62 101 ASP A CA 1
ATOM 786 C C . ASP A 1 101 ? 2.609 5.867 20.391 1 98.62 101 ASP A C 1
ATOM 788 O O . ASP A 1 101 ? 2.564 6.707 21.297 1 98.62 101 ASP A O 1
ATOM 792 N N . MET A 1 102 ? 2.66 6.199 19.156 1 98.69 102 MET A N 1
ATOM 793 C CA . MET A 1 102 ? 2.582 7.59 18.719 1 98.69 102 MET A CA 1
ATOM 794 C C . MET A 1 102 ? 1.263 8.227 19.156 1 98.69 102 MET A C 1
ATOM 796 O O . MET A 1 102 ? 1.24 9.359 19.625 1 98.69 102 MET A O 1
ATOM 800 N N . VAL A 1 103 ? 0.197 7.496 18.969 1 98.81 103 VAL A N 1
ATOM 801 C CA . VAL A 1 103 ? -1.127 7.988 19.328 1 98.81 103 VAL A CA 1
ATOM 802 C C . VAL A 1 103 ? -1.193 8.227 20.828 1 98.81 103 VAL A C 1
ATOM 804 O O . VAL A 1 103 ? -1.646 9.289 21.281 1 98.81 103 VAL A O 1
ATOM 807 N N . GLN A 1 104 ? -0.739 7.27 21.562 1 98.81 104 GLN A N 1
ATOM 808 C CA . GLN A 1 104 ? -0.747 7.379 23.016 1 98.81 104 GLN A CA 1
ATOM 809 C C . GLN A 1 104 ? 0.082 8.57 23.484 1 98.81 104 GLN A C 1
ATOM 811 O O . GLN A 1 104 ? -0.352 9.336 24.344 1 98.81 104 GLN A O 1
ATOM 816 N N . PHE A 1 105 ? 1.255 8.688 22.922 1 98.88 105 PHE A N 1
ATOM 817 C CA . PHE A 1 105 ? 2.156 9.773 23.297 1 98.88 105 PHE A CA 1
ATOM 818 C C . PHE A 1 105 ? 1.509 11.125 23.047 1 98.88 105 PHE A C 1
ATOM 820 O O . PHE A 1 105 ? 1.548 12.008 23.906 1 98.88 105 PHE A O 1
ATOM 827 N N . VAL A 1 106 ? 0.918 11.312 21.875 1 98.88 106 VAL A N 1
ATOM 828 C CA . VAL A 1 106 ? 0.296 12.586 21.531 1 98.88 106 VAL A CA 1
ATOM 829 C C . VAL A 1 106 ? -0.884 12.859 22.469 1 98.88 106 VAL A C 1
ATOM 831 O O . VAL A 1 106 ? -1.032 13.961 22.984 1 98.88 106 VAL A O 1
ATOM 834 N N . ALA A 1 107 ? -1.693 11.875 22.703 1 98.62 107 ALA A N 1
ATOM 835 C CA . ALA A 1 107 ? -2.854 12.016 23.578 1 98.62 107 ALA A CA 1
ATOM 836 C C . ALA A 1 107 ? -2.434 12.469 24.984 1 98.62 107 ALA A C 1
ATOM 838 O O . ALA A 1 107 ? -3.145 13.234 25.625 1 98.62 107 ALA A O 1
ATOM 839 N N . GLU A 1 108 ? -1.297 12.039 25.375 1 98.44 108 GLU A N 1
ATOM 840 C CA . GLU A 1 108 ? -0.82 12.32 26.719 1 98.44 108 GLU A CA 1
ATOM 841 C C . GLU A 1 108 ? -0.117 13.672 26.797 1 98.44 108 GLU A C 1
ATOM 843 O O . GLU A 1 108 ? 0.132 14.195 27.875 1 98.44 108 GLU A O 1
ATOM 848 N N . ASN A 1 109 ? 0.169 14.25 25.656 1 98.5 109 ASN A N 1
ATOM 849 C CA . ASN A 1 109 ? 1.045 15.414 25.688 1 98.5 109 ASN A CA 1
ATOM 850 C C . ASN A 1 109 ? 0.396 16.625 25.016 1 98.5 109 ASN A C 1
ATOM 852 O O . ASN A 1 109 ? 1.065 17.625 24.75 1 98.5 109 ASN A O 1
ATOM 856 N N . VAL A 1 110 ? -0.854 16.5 24.688 1 97.81 110 VAL A N 1
ATOM 857 C CA . VAL A 1 110 ? -1.574 17.641 24.125 1 97.81 110 VAL A CA 1
ATOM 858 C C . VAL A 1 110 ? -2.711 18.047 25.062 1 97.81 110 VAL A C 1
ATOM 860 O O . VAL A 1 110 ? -3.111 17.266 25.938 1 97.81 110 VAL A O 1
ATOM 863 N N . GLU A 1 111 ? -3.182 19.281 24.922 1 95.81 111 GLU A N 1
ATOM 864 C CA . GLU A 1 111 ? -4.273 19.781 25.75 1 95.81 111 GLU A CA 1
ATOM 865 C C . GLU A 1 111 ? -5.535 18.938 25.562 1 95.81 111 GLU A C 1
ATOM 867 O O . GLU A 1 111 ? -5.805 18.438 24.469 1 95.81 111 GLU A O 1
ATOM 872 N N . SER A 1 112 ? -6.348 18.859 26.516 1 94.5 112 SER A N 1
ATOM 873 C CA . SER A 1 112 ? -7.496 17.969 26.562 1 94.5 112 SER A CA 1
ATOM 874 C C . SER A 1 112 ? -8.586 18.406 25.578 1 94.5 112 SER A C 1
ATOM 876 O O . SER A 1 112 ? -9.453 17.625 25.219 1 94.5 112 SER A O 1
ATOM 878 N N . ASN A 1 113 ? -8.539 19.594 25.188 1 96.25 113 ASN A N 1
ATOM 879 C CA . ASN A 1 113 ? -9.602 20.109 24.328 1 96.25 113 ASN A CA 1
ATOM 880 C C . ASN A 1 113 ? -9.25 19.922 22.844 1 96.25 113 ASN A C 1
ATOM 882 O O . ASN A 1 113 ? -10.023 20.297 21.969 1 96.25 113 ASN A O 1
ATOM 886 N N . LYS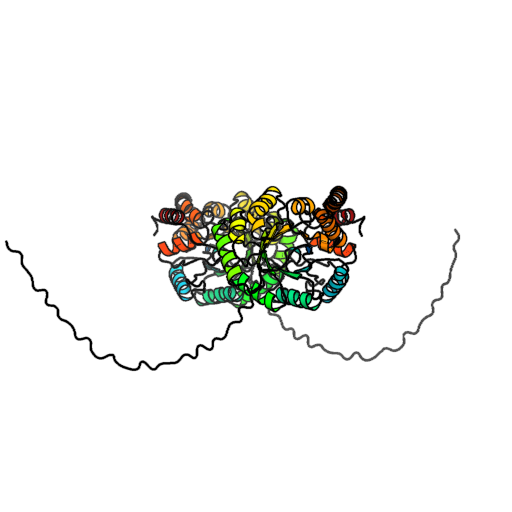 A 1 114 ? -8.109 19.359 22.594 1 98.56 114 LYS A N 1
ATOM 887 C CA . LYS A 1 114 ? -7.688 19.109 21.203 1 98.56 114 LYS A CA 1
ATOM 888 C C . LYS A 1 114 ? -8.258 17.797 20.688 1 98.56 114 LYS A C 1
ATOM 890 O O . LYS A 1 114 ? -8.312 16.812 21.422 1 98.56 114 LYS A O 1
ATOM 895 N N . THR A 1 115 ? -8.766 17.812 19.484 1 98.75 115 THR A N 1
ATOM 896 C CA . THR A 1 115 ? -9.273 16.609 18.828 1 98.75 115 THR A CA 1
ATOM 897 C C . THR A 1 115 ? -8.133 15.812 18.203 1 98.75 115 THR A C 1
ATOM 899 O O . THR A 1 115 ? -7.375 16.328 17.375 1 98.75 115 THR A O 1
ATOM 902 N N . ILE A 1 116 ? -8.039 14.57 18.578 1 98.88 116 ILE A N 1
ATOM 903 C CA . ILE A 1 116 ? -7.004 13.695 18.031 1 98.88 116 ILE A CA 1
ATOM 904 C C . ILE A 1 116 ? -7.605 12.789 16.969 1 98.88 116 ILE A C 1
ATOM 906 O O . ILE A 1 116 ? -8.391 11.891 17.281 1 98.88 116 ILE A O 1
ATOM 910 N N . LEU A 1 117 ? -7.254 13.047 15.711 1 98.94 117 LEU A N 1
ATOM 911 C CA . LEU A 1 117 ? -7.578 12.172 14.586 1 98.94 117 LEU A CA 1
ATOM 912 C C . LEU A 1 117 ? -6.426 11.219 14.289 1 98.94 117 LEU A C 1
ATOM 914 O O . LEU A 1 117 ? -5.258 11.586 14.414 1 98.94 117 LEU A O 1
ATOM 918 N N . VAL A 1 118 ? -6.777 10 13.844 1 98.94 118 VAL A N 1
ATOM 919 C CA . VAL A 1 118 ? -5.699 9.031 13.664 1 98.94 118 VAL A CA 1
ATOM 920 C C . VAL A 1 118 ? -5.859 8.32 12.32 1 98.94 118 VAL A C 1
ATOM 922 O O . VAL A 1 118 ? -6.98 8.016 11.906 1 98.94 118 VAL A O 1
ATOM 925 N N . GLY A 1 119 ? -4.734 8.148 11.625 1 98.81 119 GLY A N 1
ATOM 926 C CA . GLY A 1 119 ? -4.73 7.277 10.461 1 98.81 119 GLY A CA 1
ATOM 927 C C . GLY A 1 119 ? -4.684 5.801 10.812 1 98.81 119 GLY A C 1
ATOM 928 O O . GLY A 1 119 ? -3.656 5.305 11.281 1 98.81 119 GLY A O 1
ATOM 929 N N . SER A 1 120 ? -5.762 5.141 10.5 1 98.75 120 SER A N 1
ATOM 930 C CA . SER A 1 120 ? -5.828 3.74 10.906 1 98.75 120 SER A CA 1
ATOM 931 C C . SER A 1 120 ? -6.047 2.824 9.703 1 98.75 120 SER A C 1
ATOM 933 O O . SER A 1 120 ? -6.188 1.61 9.859 1 98.75 120 SER A O 1
ATOM 935 N N . GLY A 1 121 ? -6.066 3.41 8.562 1 98.38 121 GLY A N 1
ATOM 936 C CA . GLY A 1 121 ? -6.348 2.635 7.363 1 98.38 121 GLY A CA 1
ATOM 937 C C . GLY A 1 121 ? -5.277 1.606 7.051 1 98.38 121 GLY A C 1
ATOM 938 O O . GLY A 1 121 ? -4.082 1.903 7.129 1 98.38 121 GLY A O 1
ATOM 939 N N . CYS A 1 122 ? -5.676 0.412 6.75 1 97.62 122 CYS A N 1
ATOM 940 C CA . CYS A 1 122 ? -4.875 -0.677 6.203 1 97.62 122 CYS A CA 1
ATOM 941 C C . CYS A 1 122 ? -5.438 -1.157 4.871 1 97.62 122 CYS A C 1
ATOM 943 O O . CYS A 1 122 ? -6.473 -0.665 4.418 1 97.62 122 CYS A O 1
ATOM 945 N N . GLU A 1 123 ? -4.676 -2.068 4.281 1 97.38 123 GLU A N 1
ATOM 946 C CA . GLU A 1 123 ? -5.188 -2.641 3.039 1 97.38 123 GLU A CA 1
ATOM 947 C C . GLU A 1 123 ? -6.332 -3.613 3.311 1 97.38 123 GLU A C 1
ATOM 949 O O . GLU A 1 123 ? -7.223 -3.783 2.473 1 97.38 123 GLU A O 1
ATOM 954 N N . GLY A 1 124 ? -6.34 -4.203 4.461 1 97.69 124 GLY A N 1
ATOM 955 C CA . GLY A 1 124 ? -7.383 -5.145 4.836 1 97.69 124 GLY A CA 1
ATOM 956 C C . GLY A 1 124 ? -8.445 -4.531 5.73 1 97.69 124 GLY A C 1
ATOM 957 O O . GLY A 1 124 ? -8.141 -3.689 6.578 1 97.69 124 GLY A O 1
ATOM 958 N N . THR A 1 125 ? -9.672 -4.992 5.602 1 98.44 125 THR A N 1
ATOM 959 C CA . THR A 1 125 ? -10.773 -4.5 6.414 1 98.44 125 THR A CA 1
ATOM 960 C C . THR A 1 125 ? -10.594 -4.895 7.875 1 98.44 125 THR A C 1
ATOM 962 O O . THR A 1 125 ? -10.711 -4.059 8.773 1 98.44 125 THR A O 1
ATOM 965 N N . LYS A 1 126 ? -10.258 -6.117 8.078 1 97.88 126 LYS A N 1
ATOM 966 C CA . LYS A 1 126 ? -10.07 -6.617 9.438 1 97.88 126 LYS A CA 1
ATOM 967 C C . LYS A 1 126 ? -8.961 -5.859 10.164 1 97.88 126 LYS A C 1
ATOM 969 O O . LYS A 1 126 ? -9.125 -5.457 11.312 1 97.88 126 LYS A O 1
ATOM 974 N N . GLU A 1 127 ? -7.902 -5.715 9.484 1 97.69 127 GLU A N 1
ATOM 975 C CA . GLU A 1 127 ? -6.758 -5.012 10.055 1 97.69 127 GLU A CA 1
ATOM 976 C C . GLU A 1 127 ? -7.105 -3.561 10.367 1 97.69 127 GLU A C 1
ATOM 978 O O . GLU A 1 127 ? -6.672 -3.018 11.391 1 97.69 127 GLU A O 1
ATOM 983 N N . THR A 1 128 ? -7.852 -2.939 9.516 1 98.75 128 THR A N 1
ATOM 984 C CA . THR A 1 128 ? -8.281 -1.562 9.734 1 98.75 128 THR A CA 1
ATOM 985 C C . THR A 1 128 ? -9.148 -1.458 10.984 1 98.75 128 THR A C 1
ATOM 987 O O . THR A 1 128 ? -8.961 -0.557 11.805 1 98.75 128 THR A O 1
ATOM 990 N N . ILE A 1 129 ? -10.086 -2.381 11.117 1 98.75 129 ILE A N 1
ATOM 991 C CA . ILE A 1 129 ? -10.984 -2.406 12.266 1 98.75 129 ILE A CA 1
ATOM 992 C C . ILE A 1 129 ? -10.172 -2.562 13.555 1 98.75 129 ILE A C 1
ATOM 994 O O . ILE A 1 129 ? -10.352 -1.801 14.508 1 98.75 129 ILE A O 1
ATOM 998 N N . GLU A 1 130 ? -9.234 -3.482 13.516 1 98.5 130 GLU A N 1
ATOM 999 C CA . GLU A 1 130 ? -8.43 -3.77 14.695 1 98.5 130 GLU A CA 1
ATOM 1000 C C . GLU A 1 130 ? -7.566 -2.572 15.078 1 98.5 130 GLU A C 1
ATOM 1002 O O . GLU A 1 130 ? -7.531 -2.168 16.25 1 98.5 130 GLU A O 1
ATOM 1007 N N . LEU A 1 131 ? -6.918 -2.01 14.141 1 98.75 131 LEU A N 1
ATOM 1008 C CA . LEU A 1 131 ? -6.035 -0.88 14.406 1 98.75 131 LEU A CA 1
ATOM 1009 C C . LEU A 1 131 ? -6.828 0.334 14.875 1 98.75 131 LEU A C 1
ATOM 1011 O O . LEU A 1 131 ? -6.395 1.048 15.781 1 98.75 131 LEU A O 1
ATOM 1015 N N . THR A 1 132 ? -7.977 0.557 14.289 1 98.88 132 THR A N 1
ATOM 1016 C CA . THR A 1 132 ? -8.844 1.663 14.672 1 98.88 132 THR A CA 1
ATOM 1017 C C . THR A 1 132 ? -9.227 1.559 16.141 1 98.88 132 THR A C 1
ATOM 1019 O O . THR A 1 132 ? -9.086 2.523 16.906 1 98.88 132 THR A O 1
ATOM 1022 N N . ASN A 1 133 ? -9.648 0.411 16.516 1 98.88 133 ASN A N 1
ATOM 1023 C CA . ASN A 1 133 ? -10.117 0.234 17.891 1 98.88 133 ASN A CA 1
ATOM 1024 C C . ASN A 1 133 ? -8.961 0.272 18.891 1 98.88 133 ASN A C 1
ATOM 1026 O O . ASN A 1 133 ? -9.125 0.746 20.016 1 98.88 133 ASN A O 1
ATOM 1030 N N . GLU A 1 134 ? -7.797 -0.222 18.5 1 98.81 134 GLU A N 1
ATOM 1031 C CA . GLU A 1 134 ? -6.629 -0.109 19.359 1 98.81 134 GLU A CA 1
ATOM 1032 C C . GLU A 1 134 ? -6.234 1.351 19.578 1 98.81 134 GLU A C 1
ATOM 1034 O O . GLU A 1 134 ? -5.906 1.756 20.688 1 98.81 134 GLU A O 1
ATOM 1039 N N . MET A 1 135 ? -6.32 2.131 18.547 1 98.88 135 MET A N 1
ATOM 1040 C CA . MET A 1 135 ? -5.98 3.549 18.641 1 98.88 135 MET A CA 1
ATOM 1041 C C . MET A 1 135 ? -7.02 4.305 19.469 1 98.88 135 MET A C 1
ATOM 1043 O O . MET A 1 135 ? -6.688 5.246 20.188 1 98.88 135 MET A O 1
ATOM 1047 N N . ALA A 1 136 ? -8.242 3.877 19.344 1 98.88 136 ALA A N 1
ATOM 1048 C CA . ALA A 1 136 ? -9.305 4.469 20.141 1 98.88 136 ALA A CA 1
ATOM 1049 C C . ALA A 1 136 ? -9.016 4.312 21.641 1 98.88 136 ALA A C 1
ATOM 1051 O O . ALA A 1 136 ? -9.18 5.262 22.406 1 98.88 136 ALA A O 1
ATOM 1052 N N . LYS A 1 137 ? -8.492 3.172 22.016 1 98.75 137 LYS A N 1
ATOM 1053 C CA . LYS A 1 137 ? -8.156 2.9 23.422 1 98.75 137 LYS A CA 1
ATOM 1054 C C . LYS A 1 137 ? -7.027 3.803 23.906 1 98.75 137 LYS A C 1
ATOM 1056 O O . LYS A 1 137 ? -6.844 3.986 25.109 1 98.75 137 LYS A O 1
ATOM 1061 N N . LYS A 1 138 ? -6.285 4.328 22.938 1 98.69 138 LYS A N 1
ATOM 1062 C CA . LYS A 1 138 ? -5.102 5.105 23.281 1 98.69 138 LYS A CA 1
ATOM 1063 C C . LYS A 1 138 ? -5.387 6.605 23.219 1 98.69 138 LYS A C 1
ATOM 1065 O O . LYS A 1 138 ? -4.469 7.422 23.312 1 98.69 138 LYS A O 1
ATOM 1070 N N . GLY A 1 139 ? -6.637 7.016 22.953 1 98.38 139 GLY A N 1
ATOM 1071 C CA . GLY A 1 139 ? -6.996 8.422 23.078 1 98.38 139 GLY A CA 1
ATOM 1072 C C . GLY A 1 139 ? -7.426 9.047 21.766 1 98.38 139 GLY A C 1
ATOM 1073 O O . GLY A 1 139 ? -7.668 10.25 21.703 1 98.38 139 GLY A O 1
ATOM 1074 N N . ALA A 1 140 ? -7.652 8.25 20.703 1 98.75 140 ALA A N 1
ATOM 1075 C CA . ALA A 1 140 ? -8.133 8.766 19.438 1 98.75 140 ALA A CA 1
ATOM 1076 C C . ALA A 1 140 ? -9.609 9.156 19.516 1 98.75 140 ALA A C 1
ATOM 1078 O O . ALA A 1 140 ? -10.406 8.461 20.141 1 98.75 140 ALA A O 1
ATOM 1079 N N . HIS A 1 141 ? -9.914 10.242 18.828 1 98.81 141 HIS A N 1
ATOM 1080 C CA . HIS A 1 141 ? -11.297 10.719 18.859 1 98.81 141 HIS A CA 1
ATOM 1081 C C . HIS A 1 141 ? -12.039 10.336 17.594 1 98.81 141 HIS A C 1
ATOM 1083 O O . HIS A 1 141 ? -13.266 10.242 17.594 1 98.81 141 HIS A O 1
ATOM 1089 N N . ALA A 1 142 ? -11.367 10.172 16.5 1 98.88 142 ALA A N 1
ATOM 1090 C CA . ALA A 1 142 ? -11.914 9.719 15.234 1 98.88 142 ALA A CA 1
ATOM 1091 C C . ALA A 1 142 ? -10.828 9.102 14.359 1 98.88 142 ALA A C 1
ATOM 1093 O O . ALA A 1 142 ? -9.641 9.375 14.555 1 98.88 142 ALA A O 1
ATOM 1094 N N . ALA A 1 143 ? -11.242 8.281 13.445 1 98.94 143 ALA A N 1
ATOM 1095 C CA . ALA A 1 143 ? -10.305 7.598 12.555 1 98.94 143 ALA A CA 1
ATOM 1096 C C . ALA A 1 143 ? -10.398 8.141 11.133 1 98.94 143 ALA A C 1
ATOM 1098 O O . ALA A 1 143 ? -11.484 8.18 10.547 1 98.94 143 ALA A O 1
ATOM 1099 N N . LEU A 1 144 ? -9.297 8.656 10.672 1 98.94 144 LEU A N 1
ATOM 1100 C CA . LEU A 1 144 ? -9.117 9.023 9.266 1 98.94 144 LEU A CA 1
ATOM 1101 C C . LEU A 1 144 ? -8.641 7.828 8.453 1 98.94 144 LEU A C 1
ATOM 1103 O O . LEU A 1 144 ? -7.469 7.461 8.508 1 98.94 144 LEU A O 1
ATOM 1107 N N . VAL A 1 145 ? -9.484 7.254 7.637 1 98.88 145 VAL A N 1
ATOM 1108 C CA . VAL A 1 145 ? -9.211 5.953 7.031 1 98.88 145 VAL A CA 1
ATOM 1109 C C . VAL A 1 145 ? -8.945 6.125 5.539 1 98.88 145 VAL A C 1
ATOM 1111 O O . VAL A 1 145 ? -9.859 6.449 4.773 1 98.88 145 VAL A O 1
ATOM 1114 N N . VAL A 1 146 ? -7.762 5.891 5.141 1 98.62 146 VAL A N 1
ATOM 1115 C CA . VAL A 1 146 ? -7.332 5.996 3.75 1 98.62 146 VAL A CA 1
ATOM 1116 C C . VAL A 1 146 ? -7.887 4.824 2.947 1 98.62 146 VAL A C 1
ATOM 1118 O O . VAL A 1 146 ? -8.133 3.748 3.498 1 98.62 146 VAL A O 1
ATOM 1121 N N . THR A 1 147 ? -8.07 4.984 1.687 1 97.69 147 THR A N 1
ATOM 1122 C CA . THR A 1 147 ? -8.609 3.949 0.81 1 97.69 147 THR A CA 1
ATOM 1123 C C . THR A 1 147 ? -7.609 2.809 0.642 1 97.69 147 THR A C 1
ATOM 1125 O O . THR A 1 147 ? -6.445 3.043 0.316 1 97.69 147 THR A O 1
ATOM 1128 N N . PRO A 1 148 ? -8.055 1.584 0.895 1 97.38 148 PRO A N 1
ATOM 1129 C CA . PRO A 1 148 ? -7.23 0.484 0.39 1 97.38 148 PRO A CA 1
ATOM 1130 C C . PRO A 1 148 ? -7.137 0.469 -1.134 1 97.38 148 PRO A C 1
ATOM 1132 O O . PRO A 1 148 ? -8.133 0.705 -1.82 1 97.38 148 PRO A O 1
ATOM 1135 N N . ALA A 1 149 ? -5.883 0.226 -1.651 1 95.19 149 ALA A N 1
ATOM 1136 C CA . ALA A 1 149 ? -5.766 0.48 -3.084 1 95.19 149 ALA A CA 1
ATOM 1137 C C . ALA A 1 149 ? -4.762 -0.47 -3.73 1 95.19 149 ALA A C 1
ATOM 1139 O O . ALA A 1 149 ? -4.383 -0.291 -4.891 1 95.19 149 ALA A O 1
ATOM 1140 N N . PHE A 1 150 ? -4.324 -1.478 -3.07 1 96.12 150 PHE A N 1
ATOM 1141 C CA . PHE A 1 150 ? -3.318 -2.346 -3.672 1 96.12 150 PHE A CA 1
ATOM 1142 C C . PHE A 1 150 ? -3.873 -3.043 -4.91 1 96.12 150 PHE A C 1
ATOM 1144 O O . PHE A 1 150 ? -3.242 -3.033 -5.969 1 96.12 150 PHE A O 1
ATOM 1151 N N . PHE A 1 151 ? -5.047 -3.686 -4.766 1 95.81 151 PHE A N 1
ATOM 1152 C CA . PHE A 1 151 ? -5.707 -4.297 -5.914 1 95.81 151 PHE A CA 1
ATOM 1153 C C . PHE A 1 151 ? -6.57 -3.277 -6.648 1 95.81 151 PHE A C 1
ATOM 1155 O O . PHE A 1 151 ? -7.793 -3.43 -6.719 1 95.81 151 PHE A O 1
ATOM 1162 N N . LYS A 1 152 ? -5.926 -2.373 -7.234 1 92.19 152 LYS A N 1
ATOM 1163 C CA . LYS A 1 152 ? -6.539 -1.158 -7.762 1 92.19 152 LYS A CA 1
ATOM 1164 C C . LYS A 1 152 ? -7.699 -1.49 -8.695 1 92.19 152 LYS A C 1
ATOM 1166 O O . LYS A 1 152 ? -8.773 -0.899 -8.594 1 92.19 152 LYS A O 1
ATOM 1171 N N . ASN A 1 153 ? -7.512 -2.488 -9.484 1 90 153 ASN A N 1
ATOM 1172 C CA . ASN A 1 153 ? -8.477 -2.797 -10.531 1 90 153 ASN A CA 1
ATOM 1173 C C . ASN A 1 153 ? -9.75 -3.406 -9.953 1 90 153 ASN A C 1
ATOM 1175 O O . ASN A 1 153 ? -10.773 -3.494 -10.641 1 90 153 ASN A O 1
ATOM 1179 N N . ARG A 1 154 ? -9.641 -3.734 -8.703 1 93.62 154 ARG A N 1
ATOM 1180 C CA . ARG A 1 154 ? -10.812 -4.352 -8.086 1 93.62 154 ARG A CA 1
ATOM 1181 C C . ARG A 1 154 ? -11.43 -3.426 -7.043 1 93.62 154 ARG A C 1
ATOM 1183 O O . ARG A 1 154 ? -12.453 -3.754 -6.445 1 93.62 154 ARG A O 1
ATOM 1190 N N . MET A 1 155 ? -10.781 -2.33 -6.859 1 94.19 155 MET A N 1
ATOM 1191 C CA . MET A 1 155 ? -11.367 -1.324 -5.977 1 94.19 155 MET A CA 1
ATOM 1192 C C . MET A 1 155 ? -12.406 -0.489 -6.727 1 94.19 155 MET A C 1
ATOM 1194 O O . MET A 1 155 ? -12.086 0.155 -7.727 1 94.19 155 MET A O 1
ATOM 1198 N N . ASN A 1 156 ? -13.625 -0.671 -6.383 1 94.56 156 ASN A N 1
ATOM 1199 C CA . ASN A 1 156 ? -14.766 0.032 -6.961 1 94.56 156 ASN A CA 1
ATOM 1200 C C . ASN A 1 156 ? -15.734 0.511 -5.883 1 94.56 156 ASN A C 1
ATOM 1202 O O . ASN A 1 156 ? -15.453 0.386 -4.691 1 94.56 156 ASN A O 1
ATOM 1206 N N . SER A 1 157 ? -16.828 1.105 -6.352 1 97.56 157 SER A N 1
ATOM 1207 C CA . SER A 1 157 ? -17.781 1.677 -5.402 1 97.56 157 SER A CA 1
ATOM 1208 C C . SER A 1 157 ? -18.312 0.616 -4.445 1 97.56 157 SER A C 1
ATOM 1210 O O . SER A 1 157 ? -18.391 0.848 -3.236 1 97.56 157 SER A O 1
ATOM 1212 N N . ALA A 1 158 ? -18.625 -0.549 -4.973 1 96.81 158 ALA A N 1
ATOM 1213 C CA . ALA A 1 158 ? -19.172 -1.619 -4.141 1 96.81 158 ALA A CA 1
ATOM 1214 C C . ALA A 1 158 ? -18.156 -2.062 -3.086 1 96.81 158 ALA A C 1
ATOM 1216 O O . ALA A 1 158 ? -18.516 -2.25 -1.919 1 96.81 158 ALA A O 1
ATOM 1217 N N . ALA A 1 159 ? -16.953 -2.238 -3.486 1 97.12 159 ALA A N 1
ATOM 1218 C CA . ALA A 1 159 ? -15.891 -2.635 -2.564 1 97.12 159 ALA A CA 1
ATOM 1219 C C . ALA A 1 159 ? -15.672 -1.579 -1.484 1 97.12 159 ALA A C 1
ATOM 1221 O O . ALA A 1 159 ? -15.539 -1.908 -0.304 1 97.12 159 ALA A O 1
ATOM 1222 N N . MET A 1 160 ? -15.656 -0.307 -1.863 1 98.31 160 MET A N 1
ATOM 1223 C CA . MET A 1 160 ? -15.445 0.788 -0.919 1 98.31 160 MET A CA 1
ATOM 1224 C C . MET A 1 160 ? -16.609 0.88 0.07 1 98.31 160 MET A C 1
ATOM 1226 O O . MET A 1 160 ? -16.391 1.021 1.275 1 98.31 160 MET A O 1
ATOM 1230 N N . ILE A 1 161 ? -17.844 0.783 -0.456 1 98.69 161 ILE A N 1
ATOM 1231 C CA . ILE A 1 161 ? -19 0.866 0.411 1 98.69 161 ILE A CA 1
ATOM 1232 C C . ILE A 1 161 ? -18.984 -0.273 1.427 1 98.69 161 ILE A C 1
ATOM 1234 O O . ILE A 1 161 ? -19.188 -0.054 2.621 1 98.69 161 ILE A O 1
ATOM 1238 N N . ASN A 1 162 ? -18.656 -1.462 0.955 1 98.31 162 ASN A N 1
ATOM 1239 C CA . ASN A 1 162 ? -18.594 -2.605 1.857 1 98.31 162 ASN A CA 1
ATOM 1240 C C . ASN A 1 162 ? -17.484 -2.439 2.893 1 98.31 162 ASN A C 1
ATOM 1242 O O . ASN A 1 162 ? -17.703 -2.666 4.082 1 98.31 162 ASN A O 1
ATOM 1246 N N . HIS A 1 163 ? -16.328 -2.055 2.51 1 98.62 163 HIS A N 1
ATOM 1247 C CA . HIS A 1 163 ? -15.172 -1.869 3.373 1 98.62 163 HIS A CA 1
ATOM 1248 C C . HIS A 1 163 ? -15.461 -0.855 4.473 1 98.62 163 HIS A C 1
ATOM 1250 O O . HIS A 1 163 ? -15.344 -1.17 5.66 1 98.62 163 HIS A O 1
ATOM 1256 N N . TYR A 1 164 ? -15.938 0.26 4.121 1 98.88 164 TYR A N 1
ATOM 1257 C CA . TYR A 1 164 ? -16.094 1.348 5.078 1 98.88 164 TYR A CA 1
ATOM 1258 C C . TYR A 1 164 ? -17.312 1.122 5.961 1 98.88 164 TYR A C 1
ATOM 1260 O O . TYR A 1 164 ? -17.344 1.536 7.121 1 98.88 164 TYR A O 1
ATOM 1268 N N . THR A 1 165 ? -18.312 0.456 5.367 1 98.88 165 THR A N 1
ATOM 1269 C CA . THR A 1 165 ? -19.438 0.089 6.203 1 98.88 165 THR A CA 1
ATOM 1270 C C . THR A 1 165 ? -19.016 -0.857 7.32 1 98.88 165 THR A C 1
ATOM 1272 O O . THR A 1 165 ? -19.359 -0.65 8.484 1 98.88 165 THR A O 1
ATOM 1275 N N . GLN A 1 166 ? -18.219 -1.846 6.965 1 98.75 166 GLN A N 1
ATOM 1276 C CA . GLN A 1 166 ? -17.734 -2.787 7.969 1 98.75 166 GLN A CA 1
ATOM 1277 C C . GLN A 1 166 ? -16.859 -2.08 9.008 1 98.75 166 GLN A C 1
ATOM 1279 O O . GLN A 1 166 ? -17 -2.334 10.211 1 98.75 166 GLN A O 1
ATOM 1284 N N . VAL A 1 167 ? -16.016 -1.199 8.586 1 98.88 167 VAL A N 1
ATOM 1285 C CA . VAL A 1 167 ? -15.133 -0.461 9.484 1 98.88 167 VAL A CA 1
ATOM 1286 C C . VAL A 1 167 ? -15.969 0.406 10.422 1 98.88 167 VAL A C 1
ATOM 1288 O O . VAL A 1 167 ? -15.773 0.377 11.641 1 98.88 167 VAL A O 1
ATOM 1291 N N . ALA A 1 168 ? -16.922 1.11 9.875 1 98.88 168 ALA A N 1
ATOM 1292 C CA . ALA A 1 168 ? -17.75 2.021 10.664 1 98.88 168 ALA A CA 1
ATOM 1293 C C . ALA A 1 168 ? -18.625 1.253 11.656 1 98.88 168 ALA A C 1
ATOM 1295 O O . ALA A 1 168 ? -18.828 1.699 12.789 1 98.88 168 ALA A O 1
ATOM 1296 N N . ASP A 1 169 ? -19.109 0.102 11.227 1 98.81 169 ASP A N 1
ATOM 1297 C CA . ASP A 1 169 ? -19.953 -0.729 12.086 1 98.81 169 ASP A CA 1
ATOM 1298 C C . ASP A 1 169 ? -19.172 -1.212 13.312 1 98.81 169 ASP A C 1
ATOM 1300 O O . ASP A 1 169 ? -19.734 -1.322 14.406 1 98.81 169 ASP A O 1
ATOM 1304 N N . ALA A 1 170 ? -17.906 -1.455 13.117 1 98.75 170 ALA A N 1
ATOM 1305 C CA . ALA A 1 170 ? -17.125 -2.133 14.148 1 98.75 170 ALA A CA 1
ATOM 1306 C C . ALA A 1 170 ? -16.281 -1.136 14.945 1 98.75 170 ALA A C 1
ATOM 1308 O O . ALA A 1 170 ? -15.703 -1.488 15.969 1 98.75 170 ALA A O 1
ATOM 1309 N N . SER A 1 171 ? -16.234 0.103 14.5 1 98.75 171 SER A N 1
ATOM 1310 C CA . SER A 1 171 ? -15.375 1.098 15.125 1 98.75 171 SER A CA 1
ATOM 1311 C C . SER A 1 171 ? -16.031 1.703 16.359 1 98.75 171 SER A C 1
ATOM 1313 O O . SER A 1 171 ? -17.219 2.061 16.328 1 98.75 171 SER A O 1
ATOM 1315 N N . SER A 1 172 ? -15.281 1.893 17.422 1 98.56 172 SER A N 1
ATOM 1316 C CA . SER A 1 172 ? -15.773 2.516 18.641 1 98.56 172 SER A CA 1
ATOM 1317 C C . SER A 1 172 ? -15.719 4.035 18.547 1 98.56 172 SER A C 1
ATOM 1319 O O . SER A 1 172 ? -16.219 4.738 19.438 1 98.56 172 SER A O 1
ATOM 1321 N N . ILE A 1 173 ? -15.094 4.578 17.531 1 98.69 173 ILE A N 1
ATOM 1322 C CA . ILE A 1 173 ? -15.016 6.012 17.281 1 98.69 173 ILE A CA 1
ATOM 1323 C C . ILE A 1 173 ? -15.477 6.32 15.867 1 98.69 173 ILE A C 1
ATOM 1325 O O . ILE A 1 173 ? -15.477 5.441 15 1 98.69 173 ILE A O 1
ATOM 1329 N N . PRO A 1 174 ? -15.844 7.559 15.594 1 98.81 174 PRO A N 1
ATOM 1330 C CA . PRO A 1 174 ? -16.312 7.918 14.25 1 98.81 174 PRO A CA 1
ATOM 1331 C C . PRO A 1 174 ? -15.219 7.766 13.188 1 98.81 174 PRO A C 1
ATOM 1333 O O . PRO A 1 174 ? -14.023 7.82 13.508 1 98.81 174 PRO A O 1
ATOM 1336 N N . VAL A 1 175 ? -15.734 7.602 11.945 1 98.88 175 VAL A N 1
ATOM 1337 C CA . VAL A 1 175 ? -14.844 7.371 10.812 1 98.88 175 VAL A CA 1
ATOM 1338 C C . VAL A 1 175 ? -14.914 8.555 9.852 1 98.88 175 VAL A C 1
ATOM 1340 O O . VAL A 1 175 ? -16 9.078 9.578 1 98.88 175 VAL A O 1
ATOM 1343 N N . ILE A 1 176 ? -13.789 9.016 9.422 1 98.94 176 ILE A N 1
ATOM 1344 C CA . ILE A 1 176 ? -13.633 10.008 8.367 1 98.94 176 ILE A CA 1
ATOM 1345 C C . ILE A 1 176 ? -13.016 9.367 7.129 1 98.94 176 ILE A C 1
ATOM 1347 O O . ILE A 1 176 ? -11.953 8.742 7.215 1 98.94 176 ILE A O 1
ATOM 1351 N N . LEU A 1 177 ? -13.648 9.5 5.984 1 98.94 177 LEU A N 1
ATOM 1352 C CA . LEU A 1 177 ? -13.125 8.977 4.73 1 98.94 177 LEU A CA 1
ATOM 1353 C C . LEU A 1 177 ? -11.938 9.805 4.25 1 98.94 177 LEU A C 1
ATOM 1355 O O . LEU A 1 177 ? -11.922 11.023 4.398 1 98.94 177 LEU A O 1
ATOM 1359 N N . TYR A 1 178 ? -11.023 9.148 3.662 1 98.75 178 TYR A N 1
ATOM 1360 C CA . TYR A 1 178 ? -9.805 9.852 3.271 1 98.75 178 TYR A CA 1
ATOM 1361 C C . TYR A 1 178 ? -9.406 9.484 1.847 1 98.75 178 TYR A C 1
ATOM 1363 O O . TYR A 1 178 ? -9.062 8.336 1.565 1 98.75 178 TYR A O 1
ATOM 1371 N N . ASN A 1 179 ? -9.375 10.484 0.961 1 98.25 179 ASN A N 1
ATOM 1372 C CA . ASN A 1 179 ? -8.969 10.383 -0.438 1 98.25 179 ASN A CA 1
ATOM 1373 C C . ASN A 1 179 ? -7.613 11.039 -0.682 1 98.25 179 ASN A C 1
ATOM 1375 O O . ASN A 1 179 ? -7.465 12.25 -0.517 1 98.25 179 ASN A O 1
ATOM 1379 N N . VAL A 1 180 ? -6.645 10.242 -1.115 1 97.19 180 VAL A N 1
ATOM 1380 C CA . VAL A 1 180 ? -5.328 10.773 -1.446 1 97.19 180 VAL A CA 1
ATOM 1381 C C . VAL A 1 180 ? -4.773 10.055 -2.676 1 97.19 180 VAL A C 1
ATOM 1383 O O . VAL A 1 180 ? -3.789 9.32 -2.584 1 97.19 180 VAL A O 1
ATOM 1386 N N . PRO A 1 181 ? -5.242 10.391 -3.844 1 95.38 181 PRO A N 1
ATOM 1387 C CA . PRO A 1 181 ? -4.902 9.641 -5.055 1 95.38 181 PRO A CA 1
ATOM 1388 C C . PRO A 1 181 ? -3.43 9.773 -5.438 1 95.38 181 PRO A C 1
ATOM 1390 O O . PRO A 1 181 ? -2.867 8.883 -6.074 1 95.38 181 PRO A O 1
ATOM 1393 N N . SER A 1 182 ? -2.803 10.852 -5.051 1 94.44 182 SER A N 1
ATOM 1394 C CA . SER A 1 182 ? -1.393 11.016 -5.383 1 94.44 182 SER A CA 1
ATOM 1395 C C . SER A 1 182 ? -0.543 9.922 -4.754 1 94.44 182 SER A C 1
ATOM 1397 O O . SER A 1 182 ? 0.465 9.5 -5.328 1 94.44 182 SER A O 1
ATOM 1399 N N . ASN A 1 183 ? -0.982 9.453 -3.592 1 95.12 183 ASN A N 1
ATOM 1400 C CA . ASN A 1 183 ? -0.242 8.406 -2.889 1 95.12 183 ASN A CA 1
ATOM 1401 C C . ASN A 1 183 ? -0.777 7.02 -3.223 1 95.12 183 ASN A C 1
ATOM 1403 O O . ASN A 1 183 ? -0.002 6.078 -3.402 1 95.12 183 ASN A O 1
ATOM 1407 N N . THR A 1 184 ? -2.096 6.891 -3.354 1 94.94 184 THR A N 1
ATOM 1408 C CA . THR A 1 184 ? -2.703 5.57 -3.477 1 94.94 184 THR A CA 1
ATOM 1409 C C . THR A 1 184 ? -2.809 5.156 -4.941 1 94.94 184 THR A C 1
ATOM 1411 O O . THR A 1 184 ? -2.945 3.973 -5.25 1 94.94 184 THR A O 1
ATOM 1414 N N . GLY A 1 185 ? -2.836 6.191 -5.848 1 93.25 185 GLY A N 1
ATOM 1415 C CA . GLY A 1 185 ? -3.094 5.914 -7.25 1 93.25 185 GLY A CA 1
ATOM 1416 C C . GLY A 1 185 ? -4.543 5.566 -7.535 1 93.25 185 GLY A C 1
ATOM 1417 O O . GLY A 1 185 ? -4.859 5.008 -8.586 1 93.25 185 GLY A O 1
ATOM 1418 N N . PHE A 1 186 ? -5.398 5.836 -6.605 1 95 186 PHE A N 1
ATOM 1419 C CA . PHE A 1 186 ? -6.809 5.48 -6.691 1 95 186 PHE A CA 1
ATOM 1420 C C . PHE A 1 186 ? -7.688 6.637 -6.23 1 95 186 PHE A C 1
ATOM 1422 O O . PHE A 1 186 ? -7.504 7.16 -5.129 1 95 186 PHE A O 1
ATOM 1429 N N . GLU A 1 187 ? -8.656 7.027 -7.113 1 96.12 187 GLU A N 1
ATOM 1430 C CA . GLU A 1 187 ? -9.609 8.07 -6.762 1 96.12 187 GLU A CA 1
ATOM 1431 C C . GLU A 1 187 ? -10.836 7.484 -6.074 1 96.12 187 GLU A C 1
ATOM 1433 O O . GLU A 1 187 ? -11.484 6.586 -6.609 1 96.12 187 GLU A O 1
ATOM 1438 N N . PHE A 1 188 ? -11.117 8.039 -4.871 1 97.81 188 PHE A N 1
ATOM 1439 C CA . PHE A 1 188 ? -12.32 7.609 -4.164 1 97.81 188 PHE A CA 1
ATOM 1440 C C . PHE A 1 188 ? -13.57 7.938 -4.965 1 97.81 188 PHE A C 1
ATOM 1442 O O . PHE A 1 188 ? -13.82 9.102 -5.281 1 97.81 188 PHE A O 1
ATOM 1449 N N . PRO A 1 189 ? -14.406 6.934 -5.316 1 97.69 189 PRO A N 1
ATOM 1450 C CA . PRO A 1 189 ? -15.594 7.23 -6.125 1 97.69 189 PRO A CA 1
ATOM 1451 C C . PRO A 1 189 ? -16.594 8.117 -5.395 1 97.69 189 PRO A C 1
ATOM 1453 O O . PRO A 1 189 ? -17 7.812 -4.266 1 97.69 189 PRO A O 1
ATOM 1456 N N . VAL A 1 190 ? -17.062 9.141 -6.059 1 98.25 190 VAL A N 1
ATOM 1457 C CA . VAL A 1 190 ? -17.922 10.148 -5.453 1 98.25 190 VAL A CA 1
ATOM 1458 C C . VAL A 1 190 ? -19.234 9.492 -5.02 1 98.25 190 VAL A C 1
ATOM 1460 O O . VAL A 1 190 ? -19.75 9.789 -3.938 1 98.25 190 VAL A O 1
ATOM 1463 N N . ASP A 1 191 ? -19.766 8.609 -5.844 1 98.5 191 ASP A N 1
ATOM 1464 C CA . ASP A 1 191 ? -21.031 7.957 -5.516 1 98.5 191 ASP A CA 1
ATOM 1465 C C . ASP A 1 191 ? -20.922 7.121 -4.246 1 98.5 191 ASP A C 1
ATOM 1467 O O . ASP A 1 191 ? -21.844 7.059 -3.443 1 98.5 191 ASP A O 1
ATOM 1471 N N . ALA A 1 192 ? -19.781 6.484 -4.027 1 98.69 192 ALA A N 1
ATOM 1472 C CA . ALA A 1 192 ? -19.547 5.723 -2.805 1 98.69 192 ALA A CA 1
ATOM 1473 C C . ALA A 1 192 ? -19.484 6.641 -1.589 1 98.69 192 ALA A C 1
ATOM 1475 O O . ALA A 1 192 ? -20.031 6.316 -0.528 1 98.69 192 ALA A O 1
ATOM 1476 N N . ILE A 1 193 ? -18.797 7.758 -1.733 1 98.75 193 ILE A N 1
ATOM 1477 C CA . ILE A 1 193 ? -18.688 8.727 -0.648 1 98.75 193 ILE A CA 1
ATOM 1478 C C . ILE A 1 193 ? -20.078 9.188 -0.222 1 98.75 193 ILE A C 1
ATOM 1480 O O . ILE A 1 193 ? -20.391 9.219 0.971 1 98.75 193 ILE A O 1
ATOM 1484 N N . ILE A 1 194 ? -20.875 9.516 -1.212 1 98.75 194 ILE A N 1
ATOM 1485 C CA . ILE A 1 194 ? -22.219 10.008 -0.944 1 98.75 194 ILE A CA 1
ATOM 1486 C C . ILE A 1 194 ? -23.031 8.922 -0.236 1 98.75 194 ILE A C 1
ATOM 1488 O O . ILE A 1 194 ? -23.703 9.195 0.763 1 98.75 194 ILE A O 1
ATOM 1492 N N . LYS A 1 195 ? -22.938 7.688 -0.691 1 98.75 195 LYS A N 1
ATOM 1493 C CA . LYS A 1 195 ? -23.656 6.582 -0.051 1 98.75 195 LYS A CA 1
ATOM 1494 C C . LYS A 1 195 ? -23.172 6.375 1.381 1 98.75 195 LYS A C 1
ATOM 1496 O O . LYS A 1 195 ? -23.984 6.191 2.295 1 98.75 195 LYS A O 1
ATOM 1501 N N . LEU A 1 196 ? -21.922 6.441 1.592 1 98.81 196 LEU A N 1
ATOM 1502 C CA . LEU A 1 196 ? -21.312 6.195 2.893 1 98.81 196 LEU A CA 1
ATOM 1503 C C . LEU A 1 196 ? -21.656 7.309 3.877 1 98.81 196 LEU A C 1
ATOM 1505 O O . LEU A 1 196 ? -21.703 7.078 5.086 1 98.81 196 LEU A O 1
ATOM 1509 N N . SER A 1 197 ? -21.953 8.469 3.396 1 98.62 197 SER A N 1
ATOM 1510 C CA . SER A 1 197 ? -22.312 9.602 4.246 1 98.62 197 SER A CA 1
ATOM 1511 C C . SER A 1 197 ? -23.625 9.359 4.969 1 98.62 197 SER A C 1
ATOM 1513 O O . SER A 1 197 ? -23.969 10.07 5.918 1 98.62 197 SER A O 1
ATOM 1515 N N . GLU A 1 198 ? -24.359 8.367 4.578 1 98.25 198 GLU A N 1
ATOM 1516 C CA . GLU A 1 198 ? -25.625 8.023 5.219 1 98.25 198 GLU A CA 1
ATOM 1517 C C . GLU A 1 198 ? -25.391 7.242 6.512 1 98.25 198 GLU A C 1
ATOM 1519 O O . GLU A 1 198 ? -26.297 7.109 7.332 1 98.25 198 GLU A O 1
ATOM 1524 N N . HIS A 1 199 ? -24.266 6.684 6.656 1 98.31 199 HIS A N 1
ATOM 1525 C CA . HIS A 1 199 ? -23.953 5.883 7.836 1 98.31 199 HIS A CA 1
ATOM 1526 C C . HIS A 1 199 ? -23.719 6.77 9.055 1 98.31 199 HIS A C 1
ATOM 1528 O O . HIS A 1 199 ? -22.906 7.695 9.016 1 98.31 199 HIS A O 1
ATOM 1534 N N . PRO A 1 200 ? -24.281 6.539 10.148 1 97.38 200 PRO A N 1
ATOM 1535 C CA . PRO A 1 200 ? -24.234 7.457 11.297 1 97.38 200 PRO A CA 1
ATOM 1536 C C . PRO A 1 200 ? -22.844 7.566 11.906 1 97.38 200 PRO A C 1
ATOM 1538 O O . PRO A 1 200 ? -22.516 8.578 12.539 1 97.38 200 PRO A O 1
ATOM 1541 N N . ASN A 1 201 ? -22 6.523 11.664 1 98.44 201 ASN A N 1
ATOM 1542 C CA . ASN A 1 201 ? -20.672 6.535 12.258 1 98.44 201 ASN A CA 1
ATOM 1543 C C . ASN A 1 201 ? -19.609 7.035 11.273 1 98.44 201 ASN A C 1
ATOM 1545 O O . ASN A 1 201 ? -18.422 6.977 11.562 1 98.44 201 ASN A O 1
ATOM 1549 N N . ILE A 1 202 ? -19.969 7.406 10.109 1 98.75 202 ILE A N 1
ATOM 1550 C CA . ILE A 1 202 ? -19.094 8.078 9.148 1 98.75 202 ILE A CA 1
ATOM 1551 C C . ILE A 1 202 ? -19.438 9.562 9.086 1 98.75 202 ILE A C 1
ATOM 1553 O O . ILE A 1 202 ? -20.469 9.945 8.523 1 98.75 202 ILE A O 1
ATOM 1557 N N . ILE A 1 203 ? -18.516 10.398 9.594 1 98.56 203 ILE A N 1
ATOM 1558 C CA . ILE A 1 203 ? -18.984 11.734 9.938 1 98.56 203 ILE A CA 1
ATOM 1559 C C . ILE A 1 203 ? -18.359 12.758 8.992 1 98.56 203 ILE A C 1
ATOM 1561 O O . ILE A 1 203 ? -18.703 13.945 9.031 1 98.56 203 ILE A O 1
ATOM 1565 N N . GLY A 1 204 ? -17.453 12.266 8.133 1 98.69 204 GLY A N 1
ATOM 1566 C CA . GLY A 1 204 ? -16.812 13.25 7.277 1 98.69 204 GLY A CA 1
ATOM 1567 C C . GLY A 1 204 ? -15.914 12.633 6.223 1 98.69 204 GLY A C 1
ATOM 1568 O O . GLY A 1 204 ? -15.922 11.414 6.035 1 98.69 204 GLY A O 1
ATOM 1569 N N . PHE A 1 205 ? -15.242 13.539 5.52 1 98.75 205 PHE A N 1
ATOM 1570 C CA . PHE A 1 205 ? -14.43 13.211 4.359 1 98.75 205 PHE A CA 1
ATOM 1571 C C . PHE A 1 205 ? -13.297 14.227 4.188 1 98.75 205 PHE A C 1
ATOM 1573 O O . PHE A 1 205 ? -13.523 15.43 4.266 1 98.75 205 PHE A O 1
ATOM 1580 N N . LYS A 1 206 ? -12.125 13.688 4.066 1 98.81 206 LYS A N 1
ATOM 1581 C CA . LYS A 1 206 ? -10.969 14.5 3.691 1 98.81 206 LYS A CA 1
ATOM 1582 C C . LYS A 1 206 ? -10.562 14.25 2.242 1 98.81 206 LYS A C 1
ATOM 1584 O O . LYS A 1 206 ? -10.32 13.102 1.854 1 98.81 206 LYS A O 1
ATOM 1589 N N . ASP A 1 207 ? -10.406 15.312 1.476 1 98.38 207 ASP A N 1
ATOM 1590 C CA . ASP A 1 207 ? -9.977 15.188 0.085 1 98.38 207 ASP A CA 1
ATOM 1591 C C . ASP A 1 207 ? -8.609 15.82 -0.134 1 98.38 207 ASP A C 1
ATOM 1593 O O . ASP A 1 207 ? -8.461 17.047 -0.026 1 98.38 207 ASP A O 1
ATOM 1597 N N . SER A 1 208 ? -7.664 15.008 -0.492 1 96.88 208 SER A N 1
ATOM 1598 C CA . SER A 1 208 ? -6.332 15.516 -0.801 1 96.88 208 SER A CA 1
ATOM 1599 C C . SER A 1 208 ? -6.113 15.617 -2.307 1 96.88 208 SER A C 1
ATOM 1601 O O . SER A 1 208 ? -5.051 16.047 -2.76 1 96.88 208 SER A O 1
ATOM 1603 N N . GLY A 1 209 ? -7.105 15.297 -3.064 1 94.88 209 GLY A N 1
ATOM 1604 C CA . GLY A 1 209 ? -6.996 15.383 -4.512 1 94.88 209 GLY A CA 1
ATOM 1605 C C . GLY A 1 209 ? -7.145 16.797 -5.043 1 94.88 209 GLY A C 1
ATOM 1606 O O . GLY A 1 209 ? -6.57 17.141 -6.078 1 94.88 209 GLY A O 1
ATOM 1607 N N . GLY A 1 210 ? -8.023 17.547 -4.402 1 94.94 210 GLY A N 1
ATOM 1608 C CA . GLY A 1 210 ? -8.148 18.953 -4.727 1 94.94 210 GLY A CA 1
ATOM 1609 C C . GLY A 1 210 ? -9.07 19.219 -5.898 1 94.94 210 GLY A C 1
ATOM 1610 O O . GLY A 1 210 ? -9.125 20.344 -6.41 1 94.94 210 GLY A O 1
ATOM 1611 N N . ASN A 1 211 ? -9.727 18.219 -6.387 1 96.38 211 ASN A N 1
ATOM 1612 C CA . ASN A 1 211 ? -10.75 18.453 -7.406 1 96.38 211 ASN A CA 1
ATOM 1613 C C . ASN A 1 211 ? -11.961 19.172 -6.836 1 96.38 211 ASN A C 1
ATOM 1615 O O . ASN A 1 211 ? -12.859 18.547 -6.277 1 96.38 211 ASN A O 1
ATOM 1619 N N . ILE A 1 212 ? -11.992 20.469 -7.07 1 97 212 ILE A N 1
ATOM 1620 C CA . ILE A 1 212 ? -12.969 21.328 -6.422 1 97 212 ILE A CA 1
ATOM 1621 C C . ILE A 1 212 ? -14.375 20.984 -6.898 1 97 212 ILE A C 1
ATOM 1623 O O . ILE A 1 212 ? -15.344 21.094 -6.141 1 97 212 ILE A O 1
ATOM 1627 N N . THR A 1 213 ? -14.5 20.516 -8.141 1 96.31 213 THR A N 1
ATOM 1628 C CA . THR A 1 213 ? -15.797 20.094 -8.656 1 96.31 213 THR A CA 1
ATOM 1629 C C . THR A 1 213 ? -16.328 18.906 -7.859 1 96.31 213 THR A C 1
ATOM 1631 O O . THR A 1 213 ? -17.5 18.891 -7.465 1 96.31 213 THR A O 1
ATOM 1634 N N . ASN A 1 214 ? -15.477 17.984 -7.582 1 97.25 214 ASN A N 1
ATOM 1635 C CA . ASN A 1 214 ? -15.867 16.844 -6.781 1 97.25 214 ASN A CA 1
ATOM 1636 C C . ASN A 1 214 ? -16.203 17.234 -5.348 1 97.25 214 ASN A C 1
ATOM 1638 O O . ASN A 1 214 ? -17.188 16.781 -4.781 1 97.25 214 ASN A O 1
ATOM 1642 N N . ILE A 1 215 ? -15.375 18.078 -4.773 1 97.88 215 ILE A N 1
ATOM 1643 C CA . ILE A 1 215 ? -15.602 18.562 -3.414 1 97.88 215 ILE A CA 1
ATOM 1644 C C . ILE A 1 215 ? -16.953 19.266 -3.328 1 97.88 215 ILE A C 1
ATOM 1646 O O . ILE A 1 215 ? -17.75 18.984 -2.43 1 97.88 215 ILE A O 1
ATOM 1650 N N . GLY A 1 216 ? -17.219 20.094 -4.289 1 97.88 216 GLY A N 1
ATOM 1651 C CA . GLY A 1 216 ? -18.484 20.781 -4.328 1 97.88 216 GLY A CA 1
ATOM 1652 C C . GLY A 1 216 ? -19.672 19.844 -4.461 1 97.88 216 GLY A C 1
ATOM 1653 O O . GLY A 1 216 ? -20.703 20.031 -3.801 1 97.88 216 GLY A O 1
ATOM 1654 N N . HIS A 1 217 ? -19.5 18.875 -5.312 1 98.12 217 HIS A N 1
ATOM 1655 C CA . HIS A 1 217 ? -20.547 17.891 -5.52 1 98.12 217 HIS A CA 1
ATOM 1656 C C . HIS A 1 217 ? -20.844 17.125 -4.238 1 98.12 217 HIS A C 1
ATOM 1658 O O . HIS A 1 217 ? -22.016 16.938 -3.871 1 98.12 217 HIS A O 1
ATOM 1664 N N . ILE A 1 218 ? -19.859 16.688 -3.555 1 98.5 218 ILE A N 1
ATOM 1665 C CA . ILE A 1 218 ? -20 15.938 -2.318 1 98.5 218 ILE A CA 1
ATOM 1666 C C . ILE A 1 218 ? -20.688 16.797 -1.263 1 98.5 218 ILE A C 1
ATOM 1668 O O . ILE A 1 218 ? -21.641 16.344 -0.607 1 98.5 218 ILE A O 1
ATOM 1672 N N . ILE A 1 219 ? -20.266 18.016 -1.134 1 98.44 219 ILE A N 1
ATOM 1673 C CA . ILE A 1 219 ? -20.875 18.922 -0.151 1 98.44 219 ILE A CA 1
ATOM 1674 C C . ILE A 1 219 ? -22.344 19.141 -0.479 1 98.44 219 ILE A C 1
ATOM 1676 O O . ILE A 1 219 ? -23.203 19.047 0.405 1 98.44 219 ILE A O 1
ATOM 1680 N N . SER A 1 220 ? -22.625 19.344 -1.725 1 98.19 220 SER A N 1
ATOM 1681 C CA . SER A 1 220 ? -24 19.609 -2.148 1 98.19 220 SER A CA 1
ATOM 1682 C C . SER A 1 220 ? -24.922 18.438 -1.795 1 98.19 220 SER A C 1
ATOM 1684 O O . SER A 1 220 ? -26.078 18.641 -1.413 1 98.19 220 SER A O 1
ATOM 1686 N N . GLU A 1 221 ? -24.406 17.266 -1.895 1 98.12 221 GLU A N 1
ATOM 1687 C CA . GLU A 1 221 ? -25.219 16.062 -1.732 1 98.12 221 GLU A CA 1
ATOM 1688 C C . GLU A 1 221 ? -25.297 15.633 -0.269 1 98.12 221 GLU A C 1
ATOM 1690 O O . GLU A 1 221 ? -26.156 14.836 0.108 1 98.12 221 GLU A O 1
ATOM 1695 N N . THR A 1 222 ? -24.391 16.188 0.591 1 97.94 222 THR A N 1
ATOM 1696 C CA . THR A 1 222 ? -24.281 15.547 1.899 1 97.94 222 THR A CA 1
ATOM 1697 C C . THR A 1 222 ? -24.453 16.578 3.016 1 97.94 222 THR A C 1
ATOM 1699 O O . THR A 1 222 ? -24.578 16.203 4.188 1 97.94 222 THR A O 1
ATOM 1702 N N . ARG A 1 223 ? -24.547 17.844 2.76 1 92.44 223 ARG A N 1
ATOM 1703 C CA . ARG A 1 223 ? -24.516 18.891 3.771 1 92.44 223 ARG A CA 1
ATOM 1704 C C . ARG A 1 223 ? -25.719 18.781 4.707 1 92.44 223 ARG A C 1
ATOM 1706 O O . ARG A 1 223 ? -25.609 19.078 5.898 1 92.44 223 ARG A O 1
ATOM 1713 N N . GLU A 1 224 ? -26.781 18.297 4.273 1 94 224 GLU A N 1
ATOM 1714 C CA . GLU A 1 224 ? -28 18.219 5.082 1 94 224 GLU A CA 1
ATOM 1715 C C . GLU A 1 224 ? -27.922 17.094 6.105 1 94 224 GLU A C 1
ATOM 1717 O O . GLU A 1 224 ? -28.703 17.062 7.062 1 94 224 GLU A O 1
ATOM 1722 N N . ARG A 1 225 ? -26.984 16.219 5.949 1 93.31 225 ARG A N 1
ATOM 1723 C CA . ARG A 1 225 ? -26.844 15.078 6.848 1 93.31 225 ARG A CA 1
ATOM 1724 C C . ARG A 1 225 ? -25.781 15.344 7.902 1 93.31 225 ARG A C 1
ATOM 1726 O O . ARG A 1 225 ? -25.438 14.461 8.688 1 93.31 225 ARG A O 1
ATOM 1733 N N . GLY A 1 226 ? -25.188 16.516 7.852 1 94.44 226 GLY A N 1
ATOM 1734 C CA . GLY A 1 226 ? -24.156 16.844 8.828 1 94.44 226 GLY A CA 1
ATOM 1735 C C . GLY A 1 226 ? -22.797 16.25 8.477 1 94.44 226 GLY A C 1
ATOM 1736 O O . GLY A 1 226 ? -21.906 16.188 9.32 1 94.44 226 GLY A O 1
ATOM 1737 N N . PHE A 1 227 ? -22.656 15.773 7.262 1 98.06 227 PHE A N 1
ATOM 1738 C CA . PHE A 1 227 ? -21.406 15.227 6.777 1 98.06 227 PHE A CA 1
ATOM 1739 C C . PHE A 1 227 ? -20.359 16.344 6.609 1 98.06 227 PHE A C 1
ATOM 1741 O O . PHE A 1 227 ? -20.641 17.359 5.969 1 98.06 227 PHE A O 1
ATOM 1748 N N . GLN A 1 228 ? -19.203 16.172 7.223 1 98.69 228 GLN A N 1
ATOM 1749 C CA . GLN A 1 228 ? -18.203 17.234 7.332 1 98.69 228 GLN A CA 1
ATOM 1750 C C . GLN A 1 228 ? -17.062 17.031 6.348 1 98.69 228 GLN A C 1
ATOM 1752 O O . GLN A 1 228 ? -16.344 16.031 6.43 1 98.69 228 GLN A O 1
ATOM 1757 N N . VAL A 1 229 ? -16.859 17.969 5.402 1 98.81 229 VAL A N 1
ATOM 1758 C CA . VAL A 1 229 ? -15.812 17.859 4.391 1 98.81 229 VAL A CA 1
ATOM 1759 C C . VAL A 1 229 ? -14.625 18.734 4.77 1 98.81 229 VAL A C 1
ATOM 1761 O O . VAL A 1 229 ? -14.797 19.891 5.145 1 98.81 229 VAL A O 1
ATOM 1764 N N . LEU A 1 230 ? -13.469 18.172 4.711 1 98.88 230 LEU A N 1
ATOM 1765 C CA . LEU A 1 230 ? -12.227 18.859 5.016 1 98.88 230 LEU A CA 1
ATOM 1766 C C . LEU A 1 230 ? -11.328 18.922 3.783 1 98.88 230 LEU A C 1
ATOM 1768 O O . LEU A 1 230 ? -11.156 17.922 3.08 1 98.88 230 LEU A O 1
ATOM 1772 N N . ALA A 1 231 ? -10.711 20.109 3.574 1 98.81 231 ALA A N 1
ATOM 1773 C CA . ALA A 1 231 ? -9.68 20.25 2.547 1 98.81 231 ALA A CA 1
ATOM 1774 C C . ALA A 1 231 ? -8.375 19.578 2.986 1 98.81 231 ALA A C 1
ATOM 1776 O O . ALA A 1 231 ? -7.902 19.812 4.102 1 98.81 231 ALA A O 1
ATOM 1777 N N . GLY A 1 232 ? -7.789 18.844 2.068 1 98.44 232 GLY A N 1
ATOM 1778 C CA . GLY A 1 232 ? -6.566 18.125 2.402 1 98.44 232 GLY A CA 1
ATOM 1779 C C . GLY A 1 232 ? -5.312 18.906 2.076 1 98.44 232 GLY A C 1
ATOM 1780 O O . GLY A 1 232 ? -4.199 18.391 2.203 1 98.44 232 GLY A O 1
ATOM 1781 N N . GLY A 1 233 ? -5.516 20.172 1.682 1 97.88 233 GLY A N 1
ATOM 1782 C CA . GLY A 1 233 ? -4.375 21.016 1.346 1 97.88 233 GLY A CA 1
ATOM 1783 C C . GLY A 1 233 ? -4.648 22.484 1.519 1 97.88 233 GLY A C 1
ATOM 1784 O O . GLY A 1 233 ? -5.754 22.953 1.249 1 97.88 233 GLY A O 1
ATOM 1785 N N . ALA A 1 234 ? -3.574 23.188 1.771 1 98.5 234 ALA A N 1
ATOM 1786 C CA . ALA A 1 234 ? -3.689 24.625 1.995 1 98.5 234 ALA A CA 1
ATOM 1787 C C . ALA A 1 234 ? -3.865 25.375 0.676 1 98.5 234 ALA A C 1
ATOM 1789 O O . ALA A 1 234 ? -4.344 26.5 0.657 1 98.5 234 ALA A O 1
ATOM 1790 N N . SER A 1 235 ? -3.557 24.766 -0.422 1 97.81 235 SER A N 1
ATOM 1791 C CA . SER A 1 235 ? -3.625 25.406 -1.727 1 97.81 235 SER A CA 1
ATOM 1792 C C . SER A 1 235 ? -5.07 25.578 -2.186 1 97.81 235 SER A C 1
ATOM 1794 O O . SER A 1 235 ? -5.363 26.406 -3.043 1 97.81 235 SER A O 1
ATOM 1796 N N . PHE A 1 236 ? -5.953 24.797 -1.621 1 98.19 236 PHE A N 1
ATOM 1797 C CA . PHE A 1 236 ? -7.344 24.891 -2.059 1 98.19 236 PHE A CA 1
ATOM 1798 C C . PHE A 1 236 ? -8.281 24.969 -0.863 1 98.19 236 PHE A C 1
ATOM 1800 O O . PHE A 1 236 ? -9.445 24.562 -0.951 1 98.19 236 PHE A O 1
ATOM 1807 N N . LEU A 1 237 ? -7.711 25.453 0.243 1 98.75 237 LEU A N 1
ATOM 1808 C CA . LEU A 1 237 ? -8.477 25.594 1.476 1 98.75 237 LEU A CA 1
ATOM 1809 C C . LEU A 1 237 ? -9.602 26.609 1.303 1 98.75 237 LEU A C 1
ATOM 1811 O O . LEU A 1 237 ? -10.758 26.312 1.588 1 98.75 237 LEU A O 1
ATOM 1815 N N . MET A 1 238 ? -9.266 27.781 0.792 1 98.75 238 MET A N 1
ATOM 1816 C CA . MET A 1 238 ? -10.258 28.844 0.621 1 98.75 238 MET A CA 1
ATOM 1817 C C . MET A 1 238 ? -11.375 28.391 -0.316 1 98.75 238 MET A C 1
ATOM 1819 O O . MET A 1 238 ? -12.555 28.578 -0.011 1 98.75 238 MET A O 1
ATOM 1823 N N . ALA A 1 239 ? -10.984 27.812 -1.45 1 98.44 239 ALA A N 1
ATOM 1824 C CA . ALA A 1 239 ? -11.969 27.359 -2.426 1 98.44 239 ALA A CA 1
ATOM 1825 C C . ALA A 1 239 ? -12.914 26.328 -1.812 1 98.44 239 ALA A C 1
ATOM 1827 O O . ALA A 1 239 ? -14.125 26.359 -2.057 1 98.44 239 ALA A O 1
ATOM 1828 N N . SER A 1 240 ? -12.398 25.469 -1.004 1 98.75 240 SER A N 1
ATOM 1829 C CA . SER A 1 240 ? -13.195 24.422 -0.371 1 98.75 240 SER A CA 1
ATOM 1830 C C . SER A 1 240 ? -14.125 25 0.689 1 98.75 240 SER A C 1
ATOM 1832 O O . SER A 1 240 ? -15.305 24.641 0.749 1 98.75 240 SER A O 1
ATOM 1834 N N . MET A 1 241 ? -13.594 25.875 1.504 1 98.62 241 MET A N 1
ATOM 1835 C CA . MET A 1 241 ? -14.383 26.453 2.594 1 98.62 241 MET A CA 1
ATOM 1836 C C . MET A 1 241 ? -15.492 27.344 2.053 1 98.62 241 MET A C 1
ATOM 1838 O O . MET A 1 241 ? -16.578 27.391 2.613 1 98.62 241 MET A O 1
ATOM 1842 N N . ASN A 1 242 ? -15.203 28 0.95 1 97.88 242 ASN A N 1
ATOM 1843 C CA . ASN A 1 242 ? -16.234 28.828 0.322 1 97.88 242 ASN A CA 1
ATOM 1844 C C . ASN A 1 242 ? -17.406 27.984 -0.177 1 97.88 242 ASN A C 1
ATOM 1846 O O . ASN A 1 242 ? -18.516 28.484 -0.342 1 97.88 242 ASN A O 1
ATOM 1850 N N . LEU A 1 243 ? -17.172 26.688 -0.403 1 97.75 243 LEU A N 1
ATOM 1851 C CA . LEU A 1 243 ? -18.203 25.797 -0.874 1 97.75 243 LEU A CA 1
ATOM 1852 C C . LEU A 1 243 ? -18.891 25.094 0.297 1 97.75 243 LEU A C 1
ATOM 1854 O O . LEU A 1 243 ? -19.906 24.422 0.116 1 97.75 243 LEU A O 1
ATOM 1858 N N . GLY A 1 244 ? -18.281 25.188 1.473 1 98 244 GLY A N 1
ATOM 1859 C CA . GLY A 1 244 ? -18.969 24.609 2.623 1 98 244 GLY A CA 1
ATOM 1860 C C . GLY A 1 244 ? -18.109 23.641 3.41 1 98 244 GLY A C 1
ATOM 1861 O O . GLY A 1 244 ? -18.578 23.047 4.383 1 98 244 GLY A O 1
ATOM 1862 N N . ALA A 1 245 ? -16.875 23.469 3.02 1 98.69 245 ALA A N 1
ATOM 1863 C CA . ALA A 1 245 ? -15.969 22.672 3.857 1 98.69 245 ALA A CA 1
ATOM 1864 C C . ALA A 1 245 ? -15.828 23.297 5.246 1 98.69 245 ALA A C 1
ATOM 1866 O O . ALA A 1 245 ? -15.867 24.516 5.395 1 98.69 245 ALA A O 1
ATOM 1867 N N . VAL A 1 246 ? -15.531 22.453 6.223 1 98.56 246 VAL A N 1
ATOM 1868 C CA . VAL A 1 246 ? -15.602 22.922 7.602 1 98.56 246 VAL A CA 1
ATOM 1869 C C . VAL A 1 246 ? -14.195 23.266 8.094 1 98.56 246 VAL A C 1
ATOM 1871 O O . VAL A 1 246 ? -14.023 23.734 9.227 1 98.56 246 VAL A O 1
ATOM 1874 N N . GLY A 1 247 ? -13.188 23.062 7.285 1 98.75 247 GLY A N 1
ATOM 1875 C CA . GLY A 1 247 ? -11.789 23.297 7.613 1 98.75 247 GLY A CA 1
ATOM 1876 C C . GLY A 1 247 ? -10.836 22.516 6.738 1 98.75 247 GLY A C 1
ATOM 1877 O O . GLY A 1 247 ? -11.109 22.281 5.559 1 98.75 247 GLY A O 1
ATOM 1878 N N . GLY A 1 248 ? -9.625 22.219 7.387 1 98.88 248 GLY A N 1
ATOM 1879 C CA . GLY A 1 248 ? -8.641 21.516 6.57 1 98.88 248 GLY A CA 1
ATOM 1880 C C . GLY A 1 248 ? -7.629 20.734 7.391 1 98.88 248 GLY A C 1
ATOM 1881 O O . GLY A 1 248 ? -7.41 21.047 8.562 1 98.88 248 GLY A O 1
ATOM 1882 N N . ILE A 1 249 ? -7.176 19.688 6.836 1 98.94 249 ILE A N 1
ATOM 1883 C CA . ILE A 1 249 ? -5.984 18.953 7.258 1 98.94 249 ILE A CA 1
ATOM 1884 C C . ILE A 1 249 ? -4.836 19.25 6.297 1 98.94 249 ILE A C 1
ATOM 1886 O O . ILE A 1 249 ? -4.789 18.703 5.191 1 98.94 249 ILE A O 1
ATOM 1890 N N . CYS A 1 250 ? -3.92 20.094 6.691 1 98.75 250 CYS A N 1
ATOM 1891 C CA . CYS A 1 250 ? -2.949 20.688 5.773 1 98.75 250 CYS A CA 1
ATOM 1892 C C . CYS A 1 250 ? -1.523 20.406 6.234 1 98.75 250 CYS A C 1
ATOM 1894 O O . CYS A 1 250 ? -1.12 20.828 7.316 1 98.75 250 CYS A O 1
ATOM 1896 N N . ALA A 1 251 ? -0.792 19.781 5.371 1 98.75 251 ALA A N 1
ATOM 1897 C CA . ALA A 1 251 ? 0.621 19.547 5.66 1 98.75 251 ALA A CA 1
ATOM 1898 C C . ALA A 1 251 ? 1.331 20.844 6.02 1 98.75 251 ALA A C 1
ATOM 1900 O O . ALA A 1 251 ? 2.143 20.875 6.949 1 98.75 251 ALA A O 1
ATOM 1901 N N . LEU A 1 252 ? 1.016 21.891 5.355 1 98.88 252 LEU A N 1
ATOM 1902 C CA . LEU A 1 252 ? 1.671 23.188 5.535 1 98.88 252 LEU A CA 1
ATOM 1903 C C . LEU A 1 252 ? 1.454 23.719 6.949 1 98.88 252 LEU A C 1
ATOM 1905 O O . LEU A 1 252 ? 2.275 24.484 7.465 1 98.88 252 LEU A O 1
ATOM 1909 N N . ALA A 1 253 ? 0.417 23.359 7.582 1 98.88 253 ALA A N 1
ATOM 1910 C CA . ALA A 1 253 ? 0.074 23.844 8.914 1 98.88 253 ALA A CA 1
ATOM 1911 C C . ALA A 1 253 ? 1.129 23.422 9.938 1 98.88 253 ALA A C 1
ATOM 1913 O O . ALA A 1 253 ? 1.213 24 11.023 1 98.88 253 ALA A O 1
ATOM 1914 N N . ASN A 1 254 ? 1.933 22.406 9.609 1 98.88 254 ASN A N 1
ATOM 1915 C CA . ASN A 1 254 ? 3.01 22 10.508 1 98.88 254 ASN A CA 1
ATOM 1916 C C . ASN A 1 254 ? 4.066 23.094 10.648 1 98.88 254 ASN A C 1
ATOM 1918 O O . ASN A 1 254 ? 4.816 23.109 11.625 1 98.88 254 ASN A O 1
ATOM 1922 N N . ILE A 1 255 ? 4.121 23.969 9.664 1 98.75 255 ILE A N 1
ATOM 1923 C CA . ILE A 1 255 ? 5.133 25.016 9.633 1 98.75 255 ILE A CA 1
ATOM 1924 C C . ILE A 1 255 ? 4.457 26.375 9.742 1 98.75 255 ILE A C 1
ATOM 1926 O O . ILE A 1 255 ? 4.816 27.188 10.602 1 98.75 255 ILE A O 1
ATOM 1930 N N . LEU A 1 256 ? 3.451 26.562 8.898 1 98.75 256 LEU A N 1
ATOM 1931 C CA . LEU A 1 256 ? 2.711 27.828 8.867 1 98.75 256 LEU A CA 1
ATOM 1932 C C . LEU A 1 256 ? 1.311 27.641 9.438 1 98.75 256 LEU A C 1
ATOM 1934 O O . LEU A 1 256 ? 0.319 27.969 8.781 1 98.75 256 LEU A O 1
ATOM 1938 N N . GLY A 1 257 ? 1.327 27.172 10.711 1 98.81 257 GLY A N 1
ATOM 1939 C CA . GLY A 1 257 ? 0.076 26.875 11.391 1 98.81 257 GLY A CA 1
ATOM 1940 C C . GLY A 1 257 ? -0.808 28.094 11.586 1 98.81 257 GLY A C 1
ATOM 1941 O O . GLY A 1 257 ? -2.004 28.047 11.289 1 98.81 257 GLY A O 1
ATOM 1942 N N . GLN A 1 258 ? -0.246 29.172 12.031 1 98.69 258 GLN A N 1
ATOM 1943 C CA . GLN A 1 258 ? -1.007 30.391 12.266 1 98.69 258 GLN A CA 1
ATOM 1944 C C . GLN A 1 258 ? -1.641 30.906 10.969 1 98.69 258 GLN A C 1
ATOM 1946 O O . GLN A 1 258 ? -2.812 31.281 10.953 1 98.69 258 GLN A O 1
ATOM 1951 N N . GLU A 1 259 ? -0.872 30.906 9.93 1 98.75 259 GLU A N 1
ATOM 1952 C CA . GLU A 1 259 ? -1.362 31.391 8.648 1 98.75 259 GLU A CA 1
ATOM 1953 C C . GLU A 1 259 ? -2.525 30.547 8.141 1 98.75 259 GLU A C 1
ATOM 1955 O O . GLU A 1 259 ? -3.496 31.078 7.594 1 98.75 259 GLU A O 1
ATOM 1960 N N . CYS A 1 260 ? -2.428 29.234 8.297 1 98.88 260 CYS A N 1
ATOM 1961 C CA . CYS A 1 260 ? -3.52 28.359 7.891 1 98.88 260 CYS A CA 1
ATOM 1962 C C . CYS A 1 260 ? -4.77 28.625 8.719 1 98.88 260 CYS A C 1
ATOM 1964 O O . CYS A 1 260 ? -5.879 28.672 8.18 1 98.88 260 CYS A O 1
ATOM 1966 N N . CYS A 1 261 ? -4.598 28.797 10.023 1 98.94 261 CYS A N 1
ATOM 1967 C CA . CYS A 1 261 ? -5.723 29.109 10.891 1 98.94 261 CYS A CA 1
ATOM 1968 C C . CYS A 1 261 ? -6.316 30.469 10.547 1 98.94 261 CYS A C 1
ATOM 1970 O O . CYS A 1 261 ? -7.539 30.641 10.531 1 98.94 261 CYS A O 1
ATOM 1972 N N . ASP A 1 262 ? -5.477 31.422 10.266 1 98.88 262 ASP A N 1
ATOM 1973 C CA . ASP A 1 262 ? -5.953 32.75 9.867 1 98.88 262 ASP A CA 1
ATOM 1974 C C . ASP A 1 262 ? -6.793 32.656 8.594 1 98.88 262 ASP A C 1
ATOM 1976 O O . ASP A 1 262 ? -7.84 33.312 8.5 1 98.88 262 ASP A O 1
ATOM 1980 N N . LEU A 1 263 ? -6.312 31.906 7.68 1 98.88 263 LEU A N 1
ATOM 1981 C CA . LEU A 1 263 ? -7.039 31.75 6.422 1 98.88 263 LEU A CA 1
ATOM 1982 C C . LEU A 1 263 ? -8.43 31.172 6.66 1 98.88 263 LEU A C 1
ATOM 1984 O O . LEU A 1 263 ? -9.414 31.656 6.102 1 98.88 263 LEU A O 1
ATOM 1988 N N . ALA A 1 264 ? -8.484 30.203 7.469 1 98.88 264 ALA A N 1
ATOM 1989 C CA . ALA A 1 264 ? -9.773 29.594 7.797 1 98.88 264 ALA A CA 1
ATOM 1990 C C . ALA A 1 264 ? -10.695 30.609 8.469 1 98.88 264 ALA A C 1
ATOM 1992 O O . ALA A 1 264 ? -11.891 30.672 8.156 1 98.88 264 ALA A O 1
ATOM 1993 N N . THR A 1 265 ? -10.133 31.344 9.352 1 98.81 265 THR A N 1
ATOM 1994 C CA . THR A 1 265 ? -10.906 32.344 10.07 1 98.81 265 THR A CA 1
ATOM 1995 C C . THR A 1 265 ? -11.43 33.406 9.102 1 98.81 265 THR A C 1
ATOM 1997 O O . THR A 1 265 ? -12.602 33.781 9.164 1 98.81 265 THR A O 1
ATOM 2000 N N . LEU A 1 266 ? -10.578 33.906 8.242 1 98.75 266 LEU A N 1
ATOM 2001 C CA . LEU A 1 266 ? -10.977 34.875 7.254 1 98.75 266 LEU A CA 1
ATOM 2002 C C . LEU A 1 266 ? -12.109 34.375 6.383 1 98.75 266 LEU A C 1
ATOM 2004 O O . LEU A 1 266 ? -13.055 35.094 6.078 1 98.75 266 LEU A O 1
ATOM 2008 N N . CYS A 1 267 ? -12.039 33.125 5.98 1 98.56 267 CYS A N 1
ATOM 2009 C CA . CYS A 1 267 ? -13.086 32.5 5.176 1 98.56 267 CYS A CA 1
ATOM 2010 C C . CYS A 1 267 ? -14.398 32.438 5.949 1 98.56 267 CYS A C 1
ATOM 2012 O O . CYS A 1 267 ? -15.461 32.781 5.41 1 98.56 267 CYS A O 1
ATOM 2014 N N . LYS A 1 268 ? -14.375 32.062 7.172 1 98 268 LYS A N 1
ATOM 2015 C CA . LYS A 1 268 ? -15.562 31.953 8.016 1 98 268 LYS A CA 1
ATOM 2016 C C . LYS A 1 268 ? -16.219 33.312 8.227 1 98 268 LYS A C 1
ATOM 2018 O O . LYS A 1 268 ? -17.438 33.406 8.312 1 98 268 LYS A O 1
ATOM 2023 N N . GLU A 1 269 ? -15.414 34.281 8.297 1 98.06 269 GLU A N 1
ATOM 2024 C CA . GLU A 1 269 ? -15.898 35.625 8.578 1 98.06 269 GLU A CA 1
ATOM 2025 C C . GLU A 1 269 ? -16.312 36.344 7.297 1 98.06 269 GLU A C 1
ATOM 2027 O O . GLU A 1 269 ? -16.828 37.469 7.344 1 98.06 269 GLU A O 1
ATOM 2032 N N . GLY A 1 270 ? -16.047 35.812 6.148 1 97.56 270 GLY A N 1
ATOM 2033 C CA . GLY A 1 270 ? -16.438 36.375 4.879 1 97.56 270 GLY A CA 1
ATOM 2034 C C . GLY A 1 270 ? -15.508 37.5 4.434 1 97.56 270 GLY A C 1
ATOM 2035 O O . GLY A 1 270 ? -15.891 38.344 3.609 1 97.56 270 GLY A O 1
ATOM 2036 N N . ARG A 1 271 ? -14.359 37.562 5.043 1 98.12 271 ARG A N 1
ATOM 2037 C CA . ARG A 1 271 ? -13.359 38.531 4.633 1 98.12 271 ARG A CA 1
ATOM 2038 C C . ARG A 1 271 ? -12.562 38.031 3.432 1 98.12 271 ARG A C 1
ATOM 2040 O O . ARG A 1 271 ? -11.359 37.781 3.533 1 98.12 271 ARG A O 1
ATOM 2047 N N . LEU A 1 272 ? -13.133 38.062 2.293 1 97.5 272 LEU A N 1
ATOM 2048 C CA . LEU A 1 272 ? -12.727 37.312 1.118 1 97.5 272 LEU A CA 1
ATOM 2049 C C . LEU A 1 272 ? -11.484 37.906 0.479 1 97.5 272 LEU A C 1
ATOM 2051 O O . LEU A 1 272 ? -10.617 37.188 -0.024 1 97.5 272 LEU A O 1
ATOM 2055 N N . ASP A 1 273 ? -11.336 39.219 0.452 1 98.12 273 ASP A N 1
ATOM 2056 C CA . ASP A 1 273 ? -10.164 39.844 -0.155 1 98.12 273 ASP A CA 1
ATOM 2057 C C . ASP A 1 273 ? -8.898 39.5 0.62 1 98.12 273 ASP A C 1
ATOM 2059 O O . ASP A 1 273 ? -7.875 39.125 0.025 1 98.12 273 ASP A O 1
ATOM 2063 N N . GLU A 1 274 ? -9.016 39.625 1.886 1 98.56 274 GLU A N 1
ATOM 2064 C CA . GLU A 1 274 ? -7.879 39.281 2.732 1 98.56 274 GLU A CA 1
ATOM 2065 C C . GLU A 1 274 ? -7.566 37.781 2.639 1 98.56 274 GLU A C 1
ATOM 2067 O O . GLU A 1 274 ? -6.402 37.375 2.592 1 98.56 274 GLU A O 1
ATOM 2072 N N . ALA A 1 275 ? -8.586 37.031 2.619 1 98.69 275 ALA A N 1
ATOM 2073 C CA . ALA A 1 275 ? -8.43 35.594 2.484 1 98.69 275 ALA A CA 1
ATOM 2074 C C . ALA A 1 275 ? -7.727 35.219 1.177 1 98.69 275 ALA A C 1
ATOM 2076 O O . ALA A 1 275 ? -6.844 34.375 1.152 1 98.69 275 ALA A O 1
ATOM 2077 N N . ARG A 1 276 ? -8.109 35.875 0.127 1 98.44 276 ARG A N 1
ATOM 2078 C CA . ARG A 1 276 ? -7.523 35.625 -1.186 1 98.44 276 ARG A CA 1
ATOM 2079 C C . ARG A 1 276 ? -6.027 35.906 -1.185 1 98.44 276 ARG A C 1
ATOM 2081 O O . ARG A 1 276 ? -5.227 35.125 -1.686 1 98.44 276 ARG A O 1
ATOM 2088 N N . GLU A 1 277 ? -5.711 37 -0.65 1 98.38 277 GLU A N 1
ATOM 2089 C CA . GLU A 1 277 ? -4.305 37.375 -0.59 1 98.38 277 GLU A CA 1
ATOM 2090 C C . GLU A 1 277 ? -3.49 36.375 0.198 1 98.38 277 GLU A C 1
ATOM 2092 O O . GLU A 1 277 ? -2.4 35.969 -0.224 1 98.38 277 GLU A O 1
ATOM 2097 N N . LEU A 1 278 ? -4.02 36 1.308 1 98.44 278 LEU A N 1
ATOM 2098 C CA . LEU A 1 278 ? -3.33 35 2.135 1 98.44 278 LEU A CA 1
ATOM 2099 C C . LEU A 1 278 ? -3.262 33.656 1.43 1 98.44 278 LEU A C 1
ATOM 2101 O O . LEU A 1 278 ? -2.225 33 1.458 1 98.44 278 LEU A O 1
ATOM 2105 N N . GLN A 1 279 ? -4.348 33.25 0.787 1 98.56 279 GLN A N 1
ATOM 2106 C CA . GLN A 1 279 ? -4.375 32 0.016 1 98.56 279 GLN A CA 1
ATOM 2107 C C . GLN A 1 279 ? -3.27 31.984 -1.037 1 98.56 279 GLN A C 1
ATOM 2109 O O . GLN A 1 279 ? -2.553 30.984 -1.175 1 98.56 279 GLN A O 1
ATOM 2114 N N . LEU A 1 280 ? -3.139 33.062 -1.739 1 98.31 280 LEU A N 1
ATOM 2115 C CA . LEU A 1 280 ? -2.152 33.125 -2.811 1 98.31 280 LEU A CA 1
ATOM 2116 C C . LEU A 1 280 ? -0.735 33.031 -2.254 1 98.31 280 LEU A C 1
ATOM 2118 O O . LEU A 1 280 ? 0.139 32.406 -2.859 1 98.31 280 LEU A O 1
ATOM 2122 N N . LYS A 1 281 ? -0.473 33.562 -1.101 1 97.75 281 LYS A N 1
ATOM 2123 C CA . LYS A 1 281 ? 0.837 33.531 -0.456 1 97.75 281 LYS A CA 1
ATOM 2124 C C . LYS A 1 281 ? 1.2 32.125 -0.009 1 97.75 281 LYS A C 1
ATOM 2126 O O . LYS A 1 281 ? 2.379 31.766 0.033 1 97.75 281 LYS A O 1
ATOM 2131 N N . LEU A 1 282 ? 0.228 31.312 0.247 1 98.25 282 LEU A N 1
ATOM 2132 C CA . LEU A 1 282 ? 0.456 30 0.826 1 98.25 282 LEU A CA 1
ATOM 2133 C C . LEU A 1 282 ? 0.643 28.953 -0.266 1 98.25 282 LEU A C 1
ATOM 2135 O O . LEU A 1 282 ? 1.031 27.812 0.017 1 98.25 282 LEU A O 1
ATOM 2139 N N . ILE A 1 283 ? 0.449 29.312 -1.544 1 97.62 283 ILE A N 1
ATOM 2140 C CA . ILE A 1 283 ? 0.439 28.344 -2.643 1 97.62 283 ILE A CA 1
ATOM 2141 C C . ILE A 1 283 ? 1.833 27.75 -2.818 1 97.62 283 ILE A C 1
ATOM 2143 O O . ILE A 1 283 ? 2.004 26.531 -2.775 1 97.62 283 ILE A O 1
ATOM 2147 N N . ALA A 1 284 ? 2.852 28.578 -2.939 1 96.75 284 ALA A N 1
ATOM 2148 C CA . ALA A 1 284 ? 4.199 28.094 -3.232 1 96.75 284 ALA A CA 1
ATOM 2149 C C . ALA A 1 284 ? 4.75 27.266 -2.076 1 96.75 284 ALA A C 1
ATOM 2151 O O . ALA A 1 284 ? 5.254 26.156 -2.283 1 96.75 284 ALA A O 1
ATOM 2152 N N . PRO A 1 285 ? 4.621 27.734 -0.837 1 98.19 285 PRO A N 1
ATOM 2153 C CA . PRO A 1 285 ? 5.098 26.922 0.279 1 98.19 285 PRO A CA 1
ATOM 2154 C C . PRO A 1 285 ? 4.367 25.578 0.378 1 98.19 285 PRO A C 1
ATOM 2156 O O . PRO A 1 285 ? 4.992 24.547 0.658 1 98.19 285 PRO A O 1
ATOM 2159 N N . ASN A 1 286 ? 3.084 25.609 0.163 1 98.5 286 ASN A N 1
ATOM 2160 C CA . ASN A 1 286 ? 2.326 24.375 0.238 1 98.5 286 ASN A CA 1
ATOM 2161 C C . ASN A 1 286 ? 2.756 23.391 -0.848 1 98.5 286 ASN A C 1
ATOM 2163 O O . ASN A 1 286 ? 2.908 22.188 -0.585 1 98.5 286 ASN A O 1
ATOM 2167 N N . GLN A 1 287 ? 2.908 23.812 -2.049 1 97.25 287 GLN A N 1
ATOM 2168 C CA . GLN A 1 287 ? 3.322 22.938 -3.146 1 97.25 287 GLN A CA 1
ATOM 2169 C C . GLN A 1 287 ? 4.66 22.266 -2.84 1 97.25 287 GLN A C 1
ATOM 2171 O O . GLN A 1 287 ? 4.852 21.094 -3.139 1 97.25 287 GLN A O 1
ATOM 2176 N N . ALA A 1 288 ? 5.523 23.016 -2.232 1 97.38 288 ALA A N 1
ATOM 2177 C CA . ALA A 1 288 ? 6.859 22.5 -1.938 1 97.38 288 ALA A CA 1
ATOM 2178 C C . ALA A 1 288 ? 6.801 21.328 -0.974 1 97.38 288 ALA A C 1
ATOM 2180 O O . ALA A 1 288 ? 7.516 20.328 -1.151 1 97.38 288 ALA A O 1
ATOM 2181 N N . VAL A 1 289 ? 5.91 21.344 -0.021 1 97.88 289 VAL A N 1
ATOM 2182 C CA . VAL A 1 289 ? 5.961 20.375 1.058 1 97.88 289 VAL A CA 1
ATOM 2183 C C . VAL A 1 289 ? 4.91 19.281 0.821 1 97.88 289 VAL A C 1
ATOM 2185 O O . VAL A 1 289 ? 4.68 18.438 1.686 1 97.88 289 VAL A O 1
ATOM 2188 N N . THR A 1 290 ? 4.195 19.328 -0.272 1 96 290 THR A N 1
ATOM 2189 C CA . THR A 1 290 ? 3.211 18.312 -0.621 1 96 290 THR A CA 1
ATOM 2190 C C . THR A 1 290 ? 3.57 17.641 -1.946 1 96 290 THR A C 1
ATOM 2192 O O . THR A 1 290 ? 4.5 16.828 -2.01 1 96 290 THR A O 1
ATOM 2195 N N . ARG A 1 291 ? 3.002 18.094 -3.01 1 90.38 291 ARG A N 1
ATOM 2196 C CA . ARG A 1 291 ? 3.061 17.406 -4.297 1 90.38 291 ARG A CA 1
ATOM 2197 C C . ARG A 1 291 ? 4.484 17.391 -4.848 1 90.38 291 ARG A C 1
ATOM 2199 O O . ARG A 1 291 ? 4.902 16.422 -5.48 1 90.38 291 ARG A O 1
ATOM 2206 N N . LYS A 1 292 ? 5.195 18.469 -4.641 1 92.44 292 LYS A N 1
ATOM 2207 C CA . LYS A 1 292 ? 6.484 18.594 -5.316 1 92.44 292 LYS A CA 1
ATOM 2208 C C . LYS A 1 292 ? 7.535 17.703 -4.672 1 92.44 292 LYS A C 1
ATOM 2210 O O . LYS A 1 292 ? 8.211 16.922 -5.363 1 92.44 292 LYS A O 1
ATOM 2215 N N . TYR A 1 293 ? 7.66 17.797 -3.271 1 95.69 293 TYR A N 1
ATOM 2216 C CA . TYR A 1 293 ? 8.797 17.109 -2.672 1 95.69 293 TYR A CA 1
ATOM 2217 C C . TYR A 1 293 ? 8.359 16.297 -1.461 1 95.69 293 TYR A C 1
ATOM 2219 O O . TYR A 1 293 ? 9.172 15.609 -0.836 1 95.69 293 TYR A O 1
ATOM 2227 N N . ASN A 1 294 ? 7.16 16.312 -1.088 1 96 294 ASN A N 1
ATOM 2228 C CA . ASN A 1 294 ? 6.516 15.438 -0.121 1 96 294 ASN A CA 1
ATOM 2229 C C . ASN A 1 294 ? 7.148 15.562 1.263 1 96 294 ASN A C 1
ATOM 2231 O O . ASN A 1 294 ? 7.566 16.656 1.66 1 96 294 ASN A O 1
ATOM 2235 N N . VAL A 1 295 ? 7.184 14.539 2.061 1 98 295 VAL A N 1
ATOM 2236 C CA . VAL A 1 295 ? 7.477 14.516 3.49 1 98 295 VAL A CA 1
ATOM 2237 C C . VAL A 1 295 ? 8.906 14.984 3.738 1 98 295 VAL A C 1
ATOM 2239 O O . VAL A 1 295 ? 9.164 15.734 4.684 1 98 295 VAL A O 1
ATOM 2242 N N . PRO A 1 296 ? 9.867 14.617 2.893 1 98.12 296 PRO A N 1
ATOM 2243 C CA . PRO A 1 296 ? 11.211 15.125 3.154 1 98.12 296 PRO A CA 1
ATOM 2244 C C . PRO A 1 296 ? 11.289 16.656 3.129 1 98.12 296 PRO A C 1
ATOM 2246 O O . PRO A 1 296 ? 12.016 17.25 3.924 1 98.12 296 PRO A O 1
ATOM 2249 N N . ALA A 1 297 ? 10.539 17.25 2.242 1 98.56 297 ALA A N 1
ATOM 2250 C CA . ALA A 1 297 ? 10.516 18.703 2.168 1 98.56 297 ALA A CA 1
ATOM 2251 C C . ALA A 1 297 ? 9.805 19.297 3.377 1 98.56 297 ALA A C 1
ATOM 2253 O O . ALA A 1 297 ? 10.211 20.344 3.893 1 98.56 297 ALA A O 1
ATOM 2254 N N . LEU A 1 298 ? 8.711 18.703 3.744 1 98.75 298 LEU A N 1
ATOM 2255 C CA . LEU A 1 298 ? 8.031 19.141 4.953 1 98.75 298 LEU A CA 1
ATOM 2256 C C . LEU A 1 298 ? 8.977 19.156 6.145 1 98.75 298 LEU A C 1
ATOM 2258 O O . LEU A 1 298 ? 9.07 20.156 6.863 1 98.75 298 LEU A O 1
ATOM 2262 N N . LYS A 1 299 ? 9.695 18.047 6.32 1 98.69 299 LYS A N 1
ATOM 2263 C CA . LYS A 1 299 ? 10.602 17.906 7.453 1 98.69 299 LYS A CA 1
ATOM 2264 C C . LYS A 1 299 ? 11.766 18.891 7.363 1 98.69 299 LYS A C 1
ATOM 2266 O O . LYS A 1 299 ? 12.188 19.453 8.375 1 98.69 299 LYS A O 1
ATOM 2271 N N . TYR A 1 300 ? 12.227 19.109 6.191 1 98.56 300 TYR A N 1
ATOM 2272 C CA . TYR A 1 300 ? 13.297 20.094 5.996 1 98.56 300 TYR A CA 1
ATOM 2273 C C . TYR A 1 300 ? 12.812 21.5 6.316 1 98.56 300 TYR A C 1
ATOM 2275 O O . TYR A 1 300 ? 13.508 22.266 6.984 1 98.56 300 TYR A O 1
ATOM 2283 N N . ALA A 1 301 ? 11.641 21.844 5.832 1 98.81 301 ALA A N 1
ATOM 2284 C CA . ALA A 1 301 ? 11.062 23.156 6.125 1 98.81 301 ALA A CA 1
ATOM 2285 C C . ALA A 1 301 ? 10.852 23.344 7.629 1 98.81 301 ALA A C 1
ATOM 2287 O O . ALA A 1 301 ? 11.047 24.438 8.156 1 98.81 301 ALA A O 1
ATOM 2288 N N . MET A 1 302 ? 10.438 22.297 8.266 1 98.81 302 MET A N 1
ATOM 2289 C CA . MET A 1 302 ? 10.305 22.344 9.719 1 98.81 302 MET A CA 1
ATOM 2290 C C . MET A 1 302 ? 11.641 22.672 10.375 1 98.81 302 MET A C 1
ATOM 2292 O O . MET A 1 302 ? 11.703 23.531 11.258 1 98.81 302 MET A O 1
ATOM 2296 N N . ASP A 1 303 ? 12.656 22 9.961 1 98.56 303 ASP A N 1
ATOM 2297 C CA . ASP A 1 303 ? 13.984 22.281 10.484 1 98.56 303 ASP A CA 1
ATOM 2298 C C . ASP A 1 303 ? 14.367 23.75 10.258 1 98.56 303 ASP A C 1
ATOM 2300 O O . ASP A 1 303 ? 14.945 24.375 11.148 1 98.56 303 ASP A O 1
ATOM 2304 N N . LEU A 1 304 ? 14.047 24.281 9.125 1 98.19 304 LEU A N 1
ATOM 2305 C CA . LEU A 1 304 ? 14.367 25.656 8.789 1 98.19 304 LEU A CA 1
ATOM 2306 C C . LEU A 1 304 ? 13.633 26.625 9.703 1 98.19 304 LEU A C 1
ATOM 2308 O O . LEU A 1 304 ? 14.148 27.703 10.016 1 98.19 304 LEU A O 1
ATOM 2312 N N . CYS A 1 305 ? 12.461 26.25 10.148 1 97.94 305 CYS A N 1
ATOM 2313 C CA . CYS A 1 305 ? 11.57 27.203 10.805 1 97.94 305 CYS A CA 1
ATOM 2314 C C . CYS A 1 305 ? 11.492 26.922 12.305 1 97.94 305 CYS A C 1
ATOM 2316 O O . CYS A 1 305 ? 10.516 27.297 12.953 1 97.94 305 CYS A O 1
ATOM 2318 N N . GLY A 1 306 ? 12.438 26.188 12.836 1 97.5 306 GLY A N 1
ATOM 2319 C CA . GLY A 1 306 ? 12.602 26.094 14.273 1 97.5 306 GLY A CA 1
ATOM 2320 C C . GLY A 1 306 ? 11.914 24.875 14.875 1 97.5 306 GLY A C 1
ATOM 2321 O O . GLY A 1 306 ? 11.852 24.734 16.094 1 97.5 306 GLY A O 1
ATOM 2322 N N . TYR A 1 307 ? 11.375 24.016 14.094 1 98.62 307 TYR A N 1
ATOM 2323 C CA . TYR A 1 307 ? 10.875 22.719 14.531 1 98.62 307 TYR A CA 1
ATOM 2324 C C . TYR A 1 307 ? 11.898 21.625 14.258 1 98.62 307 TYR A C 1
ATOM 2326 O O . TYR A 1 307 ? 12.969 21.891 13.711 1 98.62 307 TYR A O 1
ATOM 2334 N N . TYR A 1 308 ? 11.57 20.484 14.711 1 98.75 308 TYR A N 1
ATOM 2335 C CA . TYR A 1 308 ? 12.375 19.312 14.328 1 98.75 308 TYR A CA 1
ATOM 2336 C C . TYR A 1 308 ? 11.648 18.469 13.289 1 98.75 308 TYR A C 1
ATOM 2338 O O . TYR A 1 308 ? 10.609 17.875 13.586 1 98.75 308 TYR A O 1
ATOM 2346 N N . GLY A 1 309 ? 12.18 18.484 12.164 1 98.38 309 GLY A N 1
ATOM 2347 C CA . GLY A 1 309 ? 11.711 17.562 11.141 1 98.38 309 GLY A CA 1
ATOM 2348 C C . GLY A 1 309 ? 12.469 16.25 11.117 1 98.38 309 GLY A C 1
ATOM 2349 O O . GLY A 1 309 ? 11.867 15.18 11.195 1 98.38 309 GLY A O 1
ATOM 2350 N N . GLY A 1 310 ? 13.812 16.422 11.062 1 97.94 310 GLY A N 1
ATOM 2351 C CA . GLY A 1 310 ? 14.664 15.242 11.078 1 97.94 310 GLY A CA 1
ATOM 2352 C C . GLY A 1 310 ? 14.617 14.453 9.781 1 97.94 310 GLY A C 1
ATOM 2353 O O . GLY A 1 310 ? 14.055 14.922 8.781 1 97.94 310 GLY A O 1
ATOM 2354 N N . PRO A 1 311 ? 15.281 13.305 9.789 1 97.75 311 PRO A N 1
ATOM 2355 C CA . PRO A 1 311 ? 15.281 12.461 8.594 1 97.75 311 PRO A CA 1
ATOM 2356 C C . PRO A 1 311 ? 13.961 11.734 8.375 1 97.75 311 PRO A C 1
ATOM 2358 O O . PRO A 1 311 ? 13.172 11.586 9.32 1 97.75 311 PRO A O 1
ATOM 2361 N N . SER A 1 312 ? 13.727 11.406 7.129 1 97.62 312 SER A N 1
ATOM 2362 C CA . SER A 1 312 ? 12.648 10.469 6.832 1 97.62 312 SER A CA 1
ATOM 2363 C C . SER A 1 312 ? 13.109 9.023 6.996 1 97.62 312 SER A C 1
ATOM 2365 O O . SER A 1 312 ? 14.305 8.75 7.039 1 97.62 312 SER A O 1
ATOM 2367 N N . ARG A 1 313 ? 12.172 8.227 7.141 1 97.5 313 ARG A N 1
ATOM 2368 C CA . ARG A 1 313 ? 12.516 6.809 7.238 1 97.5 313 ARG A CA 1
ATOM 2369 C C . ARG A 1 313 ? 12.617 6.172 5.859 1 97.5 313 ARG A C 1
ATOM 2371 O O . ARG A 1 313 ? 11.82 6.477 4.969 1 97.5 313 ARG A O 1
ATOM 2378 N N . SER A 1 314 ? 13.555 5.215 5.719 1 96.94 314 SER A N 1
ATOM 2379 C CA . SER A 1 314 ? 13.75 4.508 4.457 1 96.94 314 SER A CA 1
ATOM 2380 C C . SER A 1 314 ? 12.516 3.691 4.082 1 96.94 314 SER A C 1
ATOM 2382 O O . SER A 1 314 ? 11.906 3.055 4.941 1 96.94 314 SER A O 1
ATOM 2384 N N . PRO A 1 315 ? 12.109 3.848 2.783 1 96.69 315 PRO A N 1
ATOM 2385 C CA . PRO A 1 315 ? 12.938 4.168 1.618 1 96.69 315 PRO A CA 1
ATOM 2386 C C . PRO A 1 315 ? 12.867 5.641 1.228 1 96.69 315 PRO A C 1
ATOM 2388 O O . PRO A 1 315 ? 13.523 6.066 0.273 1 96.69 315 PRO A O 1
ATOM 2391 N N . LEU A 1 316 ? 12.039 6.387 1.999 1 95.44 316 LEU A N 1
ATOM 2392 C CA . LEU A 1 316 ? 11.984 7.816 1.702 1 95.44 316 LEU A CA 1
ATOM 2393 C C . LEU A 1 316 ? 13.344 8.477 1.938 1 95.44 316 LEU A C 1
ATOM 2395 O O . LEU A 1 316 ? 13.828 8.516 3.07 1 95.44 316 LEU A O 1
ATOM 2399 N N . GLY A 1 317 ? 13.977 8.938 0.921 1 91.88 317 GLY A N 1
ATOM 2400 C CA . GLY A 1 317 ? 15.312 9.5 1.02 1 91.88 317 GLY A CA 1
ATOM 2401 C C . GLY A 1 317 ? 15.312 11.008 1.23 1 91.88 317 GLY A C 1
ATOM 2402 O O . GLY A 1 317 ? 14.258 11.641 1.185 1 91.88 317 GLY A O 1
ATOM 2403 N N . PRO A 1 318 ? 16.484 11.523 1.406 1 94.5 318 PRO A N 1
ATOM 2404 C CA . PRO A 1 318 ? 16.625 12.969 1.639 1 94.5 318 PRO A CA 1
ATOM 2405 C C . PRO A 1 318 ? 16.438 13.789 0.366 1 94.5 318 PRO A C 1
ATOM 2407 O O . PRO A 1 318 ? 16.438 13.234 -0.736 1 94.5 318 PRO A O 1
ATOM 2410 N N . LEU A 1 319 ? 16.219 15.109 0.574 1 97.25 319 LEU A N 1
ATOM 2411 C CA . LEU A 1 319 ? 16.25 16.047 -0.538 1 97.25 319 LEU A CA 1
ATOM 2412 C C . LEU A 1 319 ? 17.656 16.188 -1.098 1 97.25 319 LEU A C 1
ATOM 2414 O O . LEU A 1 319 ? 18.641 16.125 -0.351 1 97.25 319 LEU A O 1
ATOM 2418 N N . ASN A 1 320 ? 17.719 16.344 -2.389 1 95.81 320 ASN A N 1
ATOM 2419 C CA . ASN A 1 320 ? 19.016 16.75 -2.936 1 95.81 320 ASN A CA 1
ATOM 2420 C C . ASN A 1 320 ? 19.25 18.25 -2.771 1 95.81 320 ASN A C 1
ATOM 2422 O O . ASN A 1 320 ? 18.359 18.969 -2.301 1 95.81 320 ASN A O 1
ATOM 2426 N N . GLU A 1 321 ? 20.391 18.719 -3.168 1 97.38 321 GLU A N 1
ATOM 2427 C CA . GLU A 1 321 ? 20.797 20.109 -2.93 1 97.38 321 GLU A CA 1
ATOM 2428 C C . GLU A 1 321 ? 19.859 21.078 -3.635 1 97.38 321 GLU A C 1
ATOM 2430 O O . GLU A 1 321 ? 19.484 22.109 -3.07 1 97.38 321 GLU A O 1
ATOM 2435 N N . GLN A 1 322 ? 19.516 20.812 -4.816 1 97.75 322 GLN A N 1
ATOM 2436 C CA . GLN A 1 322 ? 18.641 21.688 -5.586 1 97.75 322 GLN A CA 1
ATOM 2437 C C . GLN A 1 322 ? 17.25 21.766 -4.965 1 97.75 322 GLN A C 1
ATOM 2439 O O . GLN A 1 322 ? 16.641 22.828 -4.906 1 97.75 322 GLN A O 1
ATOM 2444 N N . GLU A 1 323 ? 16.75 20.641 -4.543 1 97.5 323 GLU A N 1
ATOM 2445 C CA . GLU A 1 323 ? 15.453 20.594 -3.879 1 97.5 323 GLU A CA 1
ATOM 2446 C C . GLU A 1 323 ? 15.477 21.391 -2.576 1 97.5 323 GLU A C 1
ATOM 2448 O O . GLU A 1 323 ? 14.523 22.109 -2.27 1 97.5 323 GLU A O 1
ATOM 2453 N N . MET A 1 324 ? 16.547 21.25 -1.854 1 98.19 324 MET A N 1
ATOM 2454 C CA . MET A 1 324 ? 16.703 22 -0.607 1 98.19 324 MET A CA 1
ATOM 2455 C C . MET A 1 324 ? 16.672 23.5 -0.86 1 98.19 324 MET A C 1
ATOM 2457 O O . MET A 1 324 ? 16.016 24.25 -0.121 1 98.19 324 MET A O 1
ATOM 2461 N N . LYS A 1 325 ? 17.328 23.922 -1.863 1 98.25 325 LYS A N 1
ATOM 2462 C CA . LYS A 1 325 ? 17.344 25.344 -2.223 1 98.25 325 LYS A CA 1
ATOM 2463 C C . LYS A 1 325 ? 15.945 25.844 -2.588 1 98.25 325 LYS A C 1
ATOM 2465 O O . LYS A 1 325 ? 15.547 26.938 -2.199 1 98.25 325 LYS A O 1
ATOM 2470 N N . ASP A 1 326 ? 15.281 25.047 -3.281 1 98.06 326 ASP A N 1
ATOM 2471 C CA . ASP A 1 326 ? 13.922 25.391 -3.684 1 98.06 326 ASP A CA 1
ATOM 2472 C C . ASP A 1 326 ? 13.016 25.547 -2.467 1 98.06 326 ASP A C 1
ATOM 2474 O O . ASP A 1 326 ? 12.242 26.516 -2.381 1 98.06 326 ASP A O 1
ATOM 2478 N N . VAL A 1 327 ? 13.117 24.625 -1.559 1 98.5 327 VAL A N 1
ATOM 2479 C CA . VAL A 1 327 ? 12.297 24.672 -0.354 1 98.5 327 VAL A CA 1
ATOM 2480 C C . VAL A 1 327 ? 12.664 25.906 0.474 1 98.5 327 VAL A C 1
ATOM 2482 O O . VAL A 1 327 ? 11.789 26.625 0.955 1 98.5 327 VAL A O 1
ATOM 2485 N N . LYS A 1 328 ? 13.906 26.125 0.625 1 98.25 328 LYS A N 1
ATOM 2486 C CA . LYS A 1 328 ? 14.375 27.281 1.382 1 98.25 328 LYS A CA 1
ATOM 2487 C C . LYS A 1 328 ? 13.82 28.578 0.8 1 98.25 328 LYS A C 1
ATOM 2489 O O . LYS A 1 328 ? 13.406 29.469 1.543 1 98.25 328 LYS A O 1
ATOM 2494 N N . ASN A 1 329 ? 13.758 28.656 -0.47 1 97.94 329 ASN A N 1
ATOM 2495 C CA . ASN A 1 329 ? 13.25 29.844 -1.145 1 97.94 329 ASN A CA 1
ATOM 2496 C C . ASN A 1 329 ? 11.758 30.031 -0.894 1 97.94 329 ASN A C 1
ATOM 2498 O O . ASN A 1 329 ? 11.289 31.156 -0.758 1 97.94 329 ASN A O 1
ATOM 2502 N N . CYS A 1 330 ? 11.062 28.984 -0.838 1 97.69 330 CYS A N 1
ATOM 2503 C CA . CYS A 1 330 ? 9.617 29.031 -0.645 1 97.69 330 CYS A CA 1
ATOM 2504 C C . CYS A 1 330 ? 9.266 29.5 0.767 1 97.69 330 CYS A C 1
ATOM 2506 O O . CYS A 1 330 ? 8.172 30 1.008 1 97.69 330 CYS A O 1
ATOM 2508 N N . PHE A 1 331 ? 10.195 29.375 1.655 1 97.94 331 PHE A N 1
ATOM 2509 C CA . PHE A 1 331 ? 9.883 29.672 3.047 1 97.94 331 PHE A CA 1
ATOM 2510 C C . PHE A 1 331 ? 10.719 30.844 3.549 1 97.94 331 PHE A C 1
ATOM 2512 O O . PHE A 1 331 ? 10.711 31.156 4.742 1 97.94 331 PHE A O 1
ATOM 2519 N N . LYS A 1 332 ? 11.422 31.516 2.699 1 95.69 332 LYS A N 1
ATOM 2520 C CA . LYS A 1 332 ? 12.383 32.562 3.035 1 95.69 332 LYS A CA 1
ATOM 2521 C C . LYS A 1 332 ? 11.719 33.688 3.822 1 95.69 332 LYS A C 1
ATOM 2523 O O . LYS A 1 332 ? 12.344 34.312 4.691 1 95.69 332 LYS A O 1
ATOM 2528 N N . GLU A 1 333 ? 10.508 33.938 3.549 1 93.88 333 GLU A N 1
ATOM 2529 C CA . GLU A 1 333 ? 9.82 35.062 4.188 1 93.88 333 GLU A CA 1
ATOM 2530 C C . GLU A 1 333 ? 9.234 34.656 5.535 1 93.88 333 GLU A C 1
ATOM 2532 O O . GLU A 1 333 ? 8.742 35.5 6.293 1 93.88 333 GLU A O 1
ATOM 2537 N N . TYR A 1 334 ? 9.32 33.375 5.863 1 93.75 334 TYR A N 1
ATOM 2538 C CA . TYR A 1 334 ? 8.625 32.875 7.047 1 93.75 334 TYR A CA 1
ATOM 2539 C C . TYR A 1 334 ? 9.625 32.375 8.086 1 93.75 334 TYR A C 1
ATOM 2541 O O . TYR A 1 334 ? 9.305 32.312 9.273 1 93.75 334 TYR A O 1
ATOM 2549 N N . CYS A 1 335 ? 10.688 31.969 7.594 1 87.62 335 CYS A N 1
ATOM 2550 C CA . CYS A 1 335 ? 11.68 31.344 8.461 1 87.62 335 CYS A CA 1
ATOM 2551 C C . CYS A 1 335 ? 13.023 32.062 8.367 1 87.62 335 CYS A C 1
ATOM 2553 O O . CYS A 1 335 ? 13.359 32.625 7.32 1 87.62 335 CYS A O 1
ATOM 2555 N N . MET B 1 1 ? 57.344 44.656 4.016 1 19.56 1 MET B N 1
ATOM 2556 C CA . MET B 1 1 ? 58.188 43.562 4.473 1 19.56 1 MET B CA 1
ATOM 2557 C C . MET B 1 1 ? 58 43.312 5.965 1 19.56 1 MET B C 1
ATOM 2559 O O . MET B 1 1 ? 58.812 42.625 6.586 1 19.56 1 MET B O 1
ATOM 2563 N N . ALA B 1 2 ? 56.969 43.969 6.57 1 21.12 2 ALA B N 1
ATOM 2564 C CA . ALA B 1 2 ? 57.094 44.188 8.008 1 21.12 2 ALA B CA 1
ATOM 2565 C C . ALA B 1 2 ? 56.969 42.875 8.773 1 21.12 2 ALA B C 1
ATOM 2567 O O . ALA B 1 2 ? 55.969 42.156 8.664 1 21.12 2 ALA B O 1
ATOM 2568 N N . GLY B 1 3 ? 58.094 42.188 9.117 1 19.69 3 GLY B N 1
ATOM 2569 C CA . GLY B 1 3 ? 58.531 40.844 9.453 1 19.69 3 GLY B CA 1
ATOM 2570 C C . GLY B 1 3 ? 58.125 40.406 10.852 1 19.69 3 GLY B C 1
ATOM 2571 O O . GLY B 1 3 ? 58.812 39.625 11.492 1 19.69 3 GLY B O 1
ATOM 2572 N N . VAL B 1 4 ? 57.031 41.094 11.438 1 21.28 4 VAL B N 1
ATOM 2573 C CA . VAL B 1 4 ? 57.094 41.094 12.898 1 21.28 4 VAL B CA 1
ATOM 2574 C C . VAL B 1 4 ? 57.062 39.656 13.414 1 21.28 4 VAL B C 1
ATOM 2576 O O . VAL B 1 4 ? 56.312 38.812 12.891 1 21.28 4 VAL B O 1
ATOM 2579 N N . THR B 1 5 ? 57.969 39.188 14.258 1 19.8 5 THR B N 1
ATOM 2580 C CA . THR B 1 5 ? 58.75 38.156 14.922 1 19.8 5 THR B CA 1
ATOM 2581 C C . THR B 1 5 ? 57.938 37.5 16.047 1 19.8 5 THR B C 1
ATOM 2583 O O . THR B 1 5 ? 58.438 36.625 16.734 1 19.8 5 THR B O 1
ATOM 2586 N N . THR B 1 6 ? 56.562 37.75 16.141 1 20.45 6 THR B N 1
ATOM 2587 C CA . THR B 1 6 ? 56.219 37.594 17.547 1 20.45 6 THR B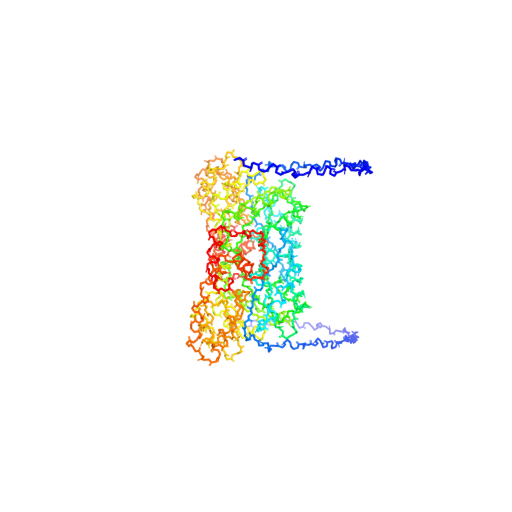 CA 1
ATOM 2588 C C . THR B 1 6 ? 56.438 36.156 18.016 1 20.45 6 THR B C 1
ATOM 2590 O O . THR B 1 6 ? 56.062 35.219 17.312 1 20.45 6 THR B O 1
ATOM 2593 N N . PHE B 1 7 ? 57.312 35.906 19.016 1 19.7 7 PHE B N 1
ATOM 2594 C CA . PHE B 1 7 ? 58.062 34.938 19.781 1 19.7 7 PHE B CA 1
ATOM 2595 C C . PHE B 1 7 ? 57.156 34.062 20.625 1 19.7 7 PHE B C 1
ATOM 2597 O O . PHE B 1 7 ? 56.812 34.406 21.766 1 19.7 7 PHE B O 1
ATOM 2604 N N . PHE B 1 8 ? 55.781 33.844 20.328 1 21.09 8 PHE B N 1
ATOM 2605 C CA . PHE B 1 8 ? 55.031 33.312 21.438 1 21.09 8 PHE B CA 1
ATOM 2606 C C . PHE B 1 8 ? 55.625 32 21.938 1 21.09 8 PHE B C 1
ATOM 2608 O O . PHE B 1 8 ? 56.062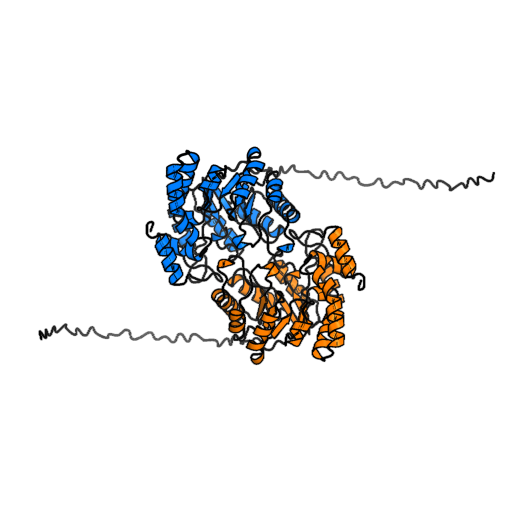 31.156 21.125 1 21.09 8 PHE B O 1
ATOM 2615 N N . SER B 1 9 ? 56 31.938 23.25 1 18.23 9 SER B N 1
ATOM 2616 C CA . SER B 1 9 ? 56.656 31.172 24.297 1 18.23 9 SER B CA 1
ATOM 2617 C C . SER B 1 9 ? 56.062 29.781 24.422 1 18.23 9 SER B C 1
ATOM 2619 O O . SER B 1 9 ? 54.875 29.594 24.203 1 18.23 9 SER B O 1
ATOM 2621 N N . ARG B 1 10 ? 56.938 28.703 24.516 1 18.2 10 ARG B N 1
ATOM 2622 C CA . ARG B 1 10 ? 57.156 27.266 24.438 1 18.2 10 ARG B CA 1
ATOM 2623 C C . ARG B 1 10 ? 56.594 26.562 25.656 1 18.2 10 ARG B C 1
ATOM 2625 O O . ARG B 1 10 ? 56.875 25.375 25.891 1 18.2 10 ARG B O 1
ATOM 2632 N N . LYS B 1 11 ? 55.812 27.297 26.609 1 19.19 11 LYS B N 1
ATOM 2633 C CA . LYS B 1 11 ? 55.969 26.594 27.875 1 19.19 11 LYS B CA 1
ATOM 2634 C C . LYS B 1 11 ? 55.625 25.109 27.734 1 19.19 11 LYS B C 1
ATOM 2636 O O . LYS B 1 11 ? 54.594 24.766 27.156 1 19.19 11 LYS B O 1
ATOM 2641 N N . LEU B 1 12 ? 56.5 24.141 28.203 1 19.2 12 LEU B N 1
ATOM 2642 C CA . LEU B 1 12 ? 56.906 22.734 28.25 1 19.2 12 LEU B CA 1
ATOM 2643 C C . LEU B 1 12 ? 55.938 21.938 29.125 1 19.2 12 LEU B C 1
ATOM 2645 O O . LEU B 1 12 ? 56 22.016 30.359 1 19.2 12 LEU B O 1
ATOM 2649 N N . ILE B 1 13 ? 54.594 22.25 29.188 1 21.02 13 ILE B N 1
ATOM 2650 C CA . ILE B 1 13 ? 53.969 21.562 30.297 1 21.02 13 ILE B CA 1
ATOM 2651 C C . ILE B 1 13 ? 54.312 20.078 30.281 1 21.02 13 ILE B C 1
ATOM 2653 O O . ILE B 1 13 ? 54.312 19.453 29.219 1 21.02 13 ILE B O 1
ATOM 2657 N N . ASP B 1 14 ? 54.812 19.562 31.422 1 19.66 14 ASP B N 1
ATOM 2658 C CA . ASP B 1 14 ? 55.406 18.375 32.031 1 19.66 14 ASP B CA 1
ATOM 2659 C C . ASP B 1 14 ? 54.531 17.156 31.828 1 19.66 14 ASP B C 1
ATOM 2661 O O . ASP B 1 14 ? 53.281 17.266 31.891 1 19.66 14 ASP B O 1
ATOM 2665 N N . GLY B 1 15 ? 55.031 16.062 31.203 1 19.73 15 GLY B N 1
ATOM 2666 C CA . GLY B 1 15 ? 54.719 14.758 30.641 1 19.73 15 GLY B CA 1
ATOM 2667 C C . GLY B 1 15 ? 54.25 13.773 31.688 1 19.73 15 GLY B C 1
ATOM 2668 O O . GLY B 1 15 ? 54.219 12.562 31.453 1 19.73 15 GLY B O 1
ATOM 2669 N N . LYS B 1 16 ? 54.031 14.406 33 1 19.47 16 LYS B N 1
ATOM 2670 C CA . LYS B 1 16 ? 54.188 13.344 34 1 19.47 16 LYS B CA 1
ATOM 2671 C C . LYS B 1 16 ? 53.406 12.102 33.594 1 19.47 16 LYS B C 1
ATOM 2673 O O . LYS B 1 16 ? 52.531 12.156 32.719 1 19.47 16 LYS B O 1
ATOM 2678 N N . HIS B 1 17 ? 53.062 11.281 34.688 1 20.28 17 HIS B N 1
ATOM 2679 C CA . HIS B 1 17 ? 53.188 9.891 35.094 1 20.28 17 HIS B CA 1
ATOM 2680 C C . HIS B 1 17 ? 52 9.047 34.656 1 20.28 17 HIS B C 1
ATOM 2682 O O . HIS B 1 17 ? 51.844 7.902 35.094 1 20.28 17 HIS B O 1
ATOM 2688 N N . LEU B 1 18 ? 51.062 9.594 33.844 1 22.05 18 LEU B N 1
ATOM 2689 C CA . LEU B 1 18 ? 49.906 8.727 33.969 1 22.05 18 LEU B CA 1
ATOM 2690 C C . LEU B 1 18 ? 50.219 7.324 33.438 1 22.05 18 LEU B C 1
ATOM 2692 O O . LEU B 1 18 ? 50.281 7.098 32.25 1 22.05 18 LEU B O 1
ATOM 2696 N N . SER B 1 19 ? 51.25 6.68 34.125 1 19.44 19 SER B N 1
ATOM 2697 C CA . SER B 1 19 ? 51.719 5.359 33.719 1 19.44 19 SER B CA 1
ATOM 2698 C C . SER B 1 19 ? 50.531 4.387 33.562 1 19.44 19 SER B C 1
ATOM 2700 O O . SER B 1 19 ? 50.438 3.68 32.562 1 19.44 19 SER B O 1
ATOM 2702 N N . LYS B 1 20 ? 50.062 3.949 34.75 1 18.72 20 LYS B N 1
ATOM 2703 C CA .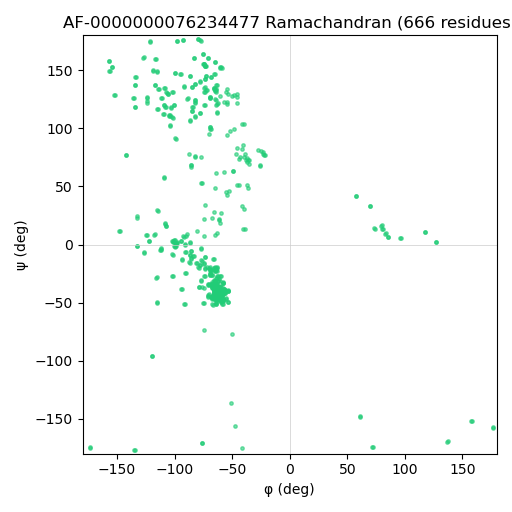 LYS B 1 20 ? 50.125 2.523 35.062 1 18.72 20 LYS B CA 1
ATOM 2704 C C . LYS B 1 20 ? 49.062 1.736 34.281 1 18.72 20 LYS B C 1
ATOM 2706 O O . LYS B 1 20 ? 49.344 0.624 33.812 1 18.72 20 LYS B O 1
ATOM 2711 N N . PHE B 1 21 ? 47.812 1.872 34.688 1 22.03 21 PHE B N 1
ATOM 2712 C CA . PHE B 1 21 ? 47.062 0.637 34.906 1 22.03 21 PHE B CA 1
ATOM 2713 C C . PHE B 1 21 ? 46.625 0.049 33.562 1 22.03 21 PHE B C 1
ATOM 2715 O O . PHE B 1 21 ? 45.75 0.605 32.875 1 22.03 21 PHE B O 1
ATOM 2722 N N . SER B 1 22 ? 47.562 -0.562 32.812 1 21.36 22 SER B N 1
ATOM 2723 C CA . SER B 1 22 ? 47.375 -1.245 31.547 1 21.36 22 SER B CA 1
ATOM 2724 C C . SER B 1 22 ? 46.469 -2.461 31.703 1 21.36 22 SER B C 1
ATOM 2726 O O . SER B 1 22 ? 46.844 -3.58 31.359 1 21.36 22 SER B O 1
ATOM 2728 N N . LYS B 1 23 ? 45.781 -2.668 32.906 1 23.31 23 LYS B N 1
ATOM 2729 C CA . LYS B 1 23 ? 45.375 -4.07 32.938 1 23.31 23 LYS B CA 1
ATOM 2730 C C . LYS B 1 23 ? 44.719 -4.469 31.625 1 23.31 23 LYS B C 1
ATOM 2732 O O . LYS B 1 23 ? 43.969 -3.684 31.031 1 23.31 23 LYS B O 1
ATOM 2737 N N . SER B 1 24 ? 45.25 -5.602 31.047 1 21.08 24 SER B N 1
ATOM 2738 C CA . SER B 1 24 ? 45 -6.414 29.859 1 21.08 24 SER B CA 1
ATOM 2739 C C . SER B 1 24 ? 43.562 -6.902 29.797 1 21.08 24 SER B C 1
ATOM 2741 O O . SER B 1 24 ? 43.156 -7.785 30.562 1 21.08 24 SER B O 1
ATOM 2743 N N . VAL B 1 25 ? 42.531 -6.105 30.047 1 22.94 25 VAL B N 1
ATOM 2744 C CA . VAL B 1 25 ? 41.281 -6.805 29.828 1 22.94 25 VAL B CA 1
ATOM 2745 C C . VAL B 1 25 ? 41.312 -7.555 28.5 1 22.94 25 VAL B C 1
ATOM 2747 O O . VAL B 1 25 ? 41.344 -6.938 27.438 1 22.94 25 VAL B O 1
ATOM 2750 N N . ARG B 1 26 ? 42 -8.695 28.516 1 21.53 26 ARG B N 1
ATOM 2751 C CA . ARG B 1 26 ? 41.875 -9.633 27.406 1 21.53 26 ARG B CA 1
ATOM 2752 C C . ARG B 1 26 ? 40.406 -9.891 27.078 1 21.53 26 ARG B C 1
ATOM 2754 O O . ARG B 1 26 ? 39.688 -10.523 27.859 1 21.53 26 ARG B O 1
ATOM 2761 N N . LEU B 1 27 ? 39.719 -8.859 26.656 1 24.45 27 LEU B N 1
ATOM 2762 C CA . LEU B 1 27 ? 38.438 -9.172 26.047 1 24.45 27 LEU B CA 1
ATOM 2763 C C . LEU B 1 27 ? 38.531 -10.406 25.156 1 24.45 27 LEU B C 1
ATOM 2765 O O . LEU B 1 27 ? 39.281 -10.422 24.203 1 24.45 27 LEU B O 1
ATOM 2769 N N . LEU B 1 28 ? 38.375 -11.57 25.797 1 26.95 28 LEU B N 1
ATOM 2770 C CA . LEU B 1 28 ? 38.156 -12.805 25.047 1 26.95 28 LEU B CA 1
ATOM 2771 C C . LEU B 1 28 ? 37.25 -12.562 23.859 1 26.95 28 LEU B C 1
ATOM 2773 O O . LEU B 1 28 ? 36.062 -12.211 24.047 1 26.95 28 LEU B O 1
ATOM 2777 N N . LEU B 1 29 ? 37.812 -12 22.812 1 26.53 29 LEU B N 1
ATOM 2778 C CA . LEU B 1 29 ? 37.25 -12.07 21.484 1 26.53 29 LEU B CA 1
ATOM 2779 C C . LEU B 1 29 ? 36.812 -13.492 21.141 1 26.53 29 LEU B C 1
ATOM 2781 O O . LEU B 1 29 ? 37.625 -14.367 20.906 1 26.53 29 LEU B O 1
ATOM 2785 N N . HIS B 1 30 ? 36.031 -14.078 22.031 1 27.16 30 HIS B N 1
ATOM 2786 C CA . HIS B 1 30 ? 35.531 -15.305 21.422 1 27.16 30 HIS B CA 1
ATOM 2787 C C . HIS B 1 30 ? 35.156 -15.07 19.953 1 27.16 30 HIS B C 1
ATOM 2789 O O . HIS B 1 30 ? 34.469 -14.109 19.641 1 27.16 30 HIS B O 1
ATOM 2795 N N . ASP B 1 31 ? 36.031 -15.547 19.109 1 30.75 31 ASP B N 1
ATOM 2796 C CA . ASP B 1 31 ? 35.844 -15.742 17.672 1 30.75 31 ASP B CA 1
ATOM 2797 C C . ASP B 1 31 ? 34.469 -16.312 17.359 1 30.75 31 ASP B C 1
ATOM 2799 O O . ASP B 1 31 ? 34.281 -17.531 17.359 1 30.75 31 ASP B O 1
ATOM 2803 N N . GLY B 1 32 ? 33.531 -15.961 18.094 1 27.39 32 GLY B N 1
ATOM 2804 C CA . GLY B 1 32 ? 32.281 -16.5 17.562 1 27.39 32 GLY B CA 1
ATOM 2805 C C . GLY B 1 32 ? 32.188 -16.328 16.062 1 27.39 32 GLY B C 1
ATOM 2806 O O . GLY B 1 32 ? 32.062 -15.211 15.555 1 27.39 32 GLY B O 1
ATOM 2807 N N . LYS B 1 33 ? 32.969 -17.156 15.383 1 28.45 33 LYS B N 1
ATOM 2808 C CA . LYS B 1 33 ? 32.688 -17.297 13.961 1 28.45 33 LYS B CA 1
ATOM 2809 C C . LYS B 1 33 ? 31.188 -17.234 13.672 1 28.45 33 LYS B C 1
ATOM 2811 O O . LYS B 1 33 ? 30.438 -18.141 14.016 1 28.45 33 LYS B O 1
ATOM 2816 N N . VAL B 1 34 ? 30.656 -16.156 13.773 1 29.25 34 VAL B N 1
ATOM 2817 C CA . VAL B 1 34 ? 29.391 -16.094 13.055 1 29.25 34 VAL B CA 1
ATOM 2818 C C . VAL B 1 34 ? 29.484 -16.875 11.75 1 29.25 34 VAL B C 1
ATOM 2820 O O . VAL B 1 34 ? 30.297 -16.547 10.883 1 29.25 34 VAL B O 1
ATOM 2823 N N . ALA B 1 35 ? 29.531 -18.172 11.852 1 30.59 35 ALA B N 1
ATOM 2824 C CA . ALA B 1 35 ? 29.406 -18.969 10.633 1 30.59 35 ALA B CA 1
ATOM 2825 C C . ALA B 1 35 ? 28.719 -18.172 9.523 1 30.59 35 ALA B C 1
ATOM 2827 O O . ALA B 1 35 ? 27.531 -17.859 9.633 1 30.59 35 ALA B O 1
ATOM 2828 N N . SER B 1 36 ? 29.422 -17.344 8.969 1 33.06 36 SER B N 1
ATOM 2829 C CA . SER B 1 36 ? 28.922 -16.797 7.715 1 33.06 36 SER B CA 1
ATOM 2830 C C . SER B 1 36 ? 28.188 -17.875 6.906 1 33.06 36 SER B C 1
ATOM 2832 O O . SER B 1 36 ? 28.828 -18.781 6.367 1 33.06 36 SER B O 1
ATOM 2834 N N . ARG B 1 37 ? 27.297 -18.625 7.441 1 32.78 37 ARG B N 1
ATOM 2835 C CA . ARG B 1 37 ? 26.578 -19.391 6.426 1 32.78 37 ARG B CA 1
ATOM 2836 C C . ARG B 1 37 ? 26.625 -18.688 5.07 1 32.78 37 ARG B C 1
ATOM 2838 O O . ARG B 1 37 ? 26.156 -17.562 4.934 1 32.78 37 ARG B O 1
ATOM 2845 N N . SER B 1 38 ? 27.625 -18.859 4.469 1 36.59 38 SER B N 1
ATOM 2846 C CA . SER B 1 38 ? 27.703 -18.5 3.059 1 36.59 38 SER B CA 1
ATOM 2847 C C . SER B 1 38 ? 26.328 -18.531 2.393 1 36.59 38 SER B C 1
ATOM 2849 O O . SER B 1 38 ? 25.688 -19.578 2.367 1 36.59 38 SER B O 1
ATOM 2851 N N . MET B 1 39 ? 25.359 -17.672 2.668 1 45.16 39 MET B N 1
ATOM 2852 C CA . MET B 1 39 ? 24.109 -17.484 1.938 1 45.16 39 MET B CA 1
ATOM 2853 C C . MET B 1 39 ? 24.234 -17.969 0.497 1 45.16 39 MET B C 1
ATOM 2855 O O . MET B 1 39 ? 25.109 -17.5 -0.239 1 45.16 39 MET B O 1
ATOM 2859 N N . SER B 1 40 ? 24.188 -19.172 0.239 1 47 40 SER B N 1
ATOM 2860 C CA . SER B 1 40 ? 24.344 -19.828 -1.055 1 47 40 SER B CA 1
ATOM 2861 C C . SER B 1 40 ? 23.703 -19.016 -2.17 1 47 40 SER B C 1
ATOM 2863 O O . SER B 1 40 ? 22.469 -18.922 -2.24 1 47 40 SER B O 1
ATOM 2865 N N . THR B 1 41 ? 24.25 -17.922 -2.619 1 59.31 41 THR B N 1
ATOM 2866 C CA . THR B 1 41 ? 24.062 -17.109 -3.826 1 59.31 41 THR B CA 1
ATOM 2867 C C . THR B 1 41 ? 23.875 -18.016 -5.047 1 59.31 41 THR B C 1
ATOM 2869 O O . THR B 1 41 ? 23.641 -17.516 -6.152 1 59.31 41 THR B O 1
ATOM 2872 N N . ASP B 1 42 ? 23.625 -19.359 -4.77 1 84.06 42 ASP B N 1
ATOM 2873 C CA . ASP B 1 42 ? 23.594 -20.188 -5.973 1 84.06 42 ASP B CA 1
ATOM 2874 C C . ASP B 1 42 ? 22.203 -20.781 -6.195 1 84.06 42 ASP B C 1
ATOM 2876 O O . ASP B 1 42 ? 22.078 -21.875 -6.746 1 84.06 42 ASP B O 1
ATOM 2880 N N . LEU B 1 43 ? 21.219 -20.109 -5.773 1 96.62 43 LEU B N 1
ATOM 2881 C CA . LEU B 1 43 ? 19.875 -20.641 -5.961 1 96.62 43 LEU B CA 1
ATOM 2882 C C . LEU B 1 43 ? 19.438 -20.5 -7.418 1 96.62 43 LEU B C 1
ATOM 2884 O O . LEU B 1 43 ? 19.422 -19.406 -7.969 1 96.62 43 LEU B O 1
ATOM 2888 N N . ASP B 1 44 ? 19.141 -21.656 -8.047 1 98.25 44 ASP B N 1
ATOM 2889 C CA . ASP B 1 44 ? 18.609 -21.688 -9.406 1 98.25 44 ASP B CA 1
ATOM 2890 C C . ASP B 1 44 ? 17.094 -21.5 -9.414 1 98.25 44 ASP B C 1
ATOM 2892 O O . ASP B 1 44 ? 16.359 -22.312 -8.867 1 98.25 44 ASP B O 1
ATOM 2896 N N . LEU B 1 45 ? 16.672 -20.438 -10.062 1 98.69 45 LEU B N 1
ATOM 2897 C CA . LEU B 1 45 ? 15.25 -20.094 -10.055 1 98.69 45 LEU B CA 1
ATOM 2898 C C . LEU B 1 45 ? 14.539 -20.672 -11.273 1 98.69 45 LEU B C 1
ATOM 2900 O O . LEU B 1 45 ? 13.328 -20.484 -11.438 1 98.69 45 LEU B O 1
ATOM 2904 N N . SER B 1 46 ? 15.164 -21.422 -12.125 1 98.69 46 SER B N 1
ATOM 2905 C CA . SER B 1 46 ? 14.617 -21.859 -13.406 1 98.69 46 SER B CA 1
ATOM 2906 C C . SER B 1 46 ? 13.406 -22.766 -13.211 1 98.69 46 SER B C 1
ATOM 2908 O O . SER B 1 46 ? 13.492 -23.781 -12.5 1 98.69 46 SER B O 1
ATOM 2910 N N . GLY B 1 47 ? 12.352 -22.391 -13.805 1 98.75 47 GLY B N 1
ATOM 2911 C CA . GLY B 1 47 ? 11.133 -23.188 -13.742 1 98.75 47 GLY B CA 1
ATOM 2912 C C . GLY B 1 47 ? 9.883 -22.344 -13.531 1 98.75 47 GLY B C 1
ATOM 2913 O O . GLY B 1 47 ? 9.898 -21.141 -13.75 1 98.75 47 GLY B O 1
ATOM 2914 N N . ILE B 1 48 ? 8.781 -23.031 -13.242 1 98.94 48 ILE B N 1
ATOM 2915 C CA . ILE B 1 48 ? 7.48 -22.391 -13.086 1 98.94 48 ILE B CA 1
ATOM 2916 C C . ILE B 1 48 ? 7.066 -22.422 -11.617 1 98.94 48 ILE B C 1
ATOM 2918 O O . ILE B 1 48 ? 7.223 -23.438 -10.938 1 98.94 48 ILE B O 1
ATOM 2922 N N . TYR B 1 49 ? 6.594 -21.312 -11.148 1 98.94 49 TYR B N 1
ATOM 2923 C CA . TYR B 1 49 ? 6.082 -21.141 -9.789 1 98.94 49 TYR B CA 1
ATOM 2924 C C . TYR B 1 49 ? 4.648 -20.625 -9.812 1 98.94 49 TYR B C 1
ATOM 2926 O O . TYR B 1 49 ? 4.359 -19.609 -10.445 1 98.94 49 TYR B O 1
ATOM 2934 N N . PRO B 1 50 ? 3.736 -21.266 -9.172 1 98.94 50 PRO B N 1
ATOM 2935 C CA . PRO B 1 50 ? 2.463 -20.594 -8.891 1 98.94 50 PRO B CA 1
ATOM 2936 C C . PRO B 1 50 ? 2.531 -19.703 -7.656 1 98.94 50 PRO B C 1
ATOM 2938 O O . PRO B 1 50 ? 2.961 -20.141 -6.586 1 98.94 50 PRO B O 1
ATOM 2941 N N . PRO B 1 51 ? 2.242 -18.406 -7.77 1 98.88 51 PRO B N 1
ATOM 2942 C CA . PRO B 1 51 ? 1.952 -17.641 -6.551 1 98.88 51 PRO B CA 1
ATOM 2943 C C . PRO B 1 51 ? 0.63 -18.047 -5.902 1 98.88 51 PRO B C 1
ATOM 2945 O O . PRO B 1 51 ? -0.435 -17.594 -6.324 1 98.88 51 PRO B O 1
ATOM 2948 N N . ILE B 1 52 ? 0.723 -18.797 -4.922 1 98.88 52 ILE B N 1
ATOM 2949 C CA . ILE B 1 52 ? -0.449 -19.516 -4.441 1 98.88 52 ILE B CA 1
ATOM 2950 C C . ILE B 1 52 ? -1.348 -18.578 -3.645 1 98.88 52 ILE B C 1
ATOM 2952 O O . ILE B 1 52 ? -0.857 -17.719 -2.91 1 98.88 52 ILE B O 1
ATOM 2956 N N . PRO B 1 53 ? -2.691 -18.719 -3.822 1 98.75 53 PRO B N 1
ATOM 2957 C CA . PRO B 1 53 ? -3.631 -17.922 -3.029 1 98.75 53 PRO B CA 1
ATOM 2958 C C . PRO B 1 53 ? -3.758 -18.406 -1.591 1 98.75 53 PRO B C 1
ATOM 2960 O O . PRO B 1 53 ? -3.453 -19.578 -1.306 1 98.75 53 PRO B O 1
ATOM 2963 N N . THR B 1 54 ? -4.137 -17.562 -0.716 1 98.75 54 THR B N 1
ATOM 2964 C CA . THR B 1 54 ? -4.512 -17.938 0.643 1 98.75 54 THR B CA 1
ATOM 2965 C C . THR B 1 54 ? -5.973 -18.375 0.701 1 98.75 54 THR B C 1
ATOM 2967 O O . THR B 1 54 ? -6.875 -17.562 0.443 1 98.75 54 THR B O 1
ATOM 2970 N N . PRO B 1 55 ? -6.195 -19.641 1.018 1 98.75 55 PRO B N 1
ATOM 2971 C CA . PRO B 1 55 ? -7.594 -20.047 1.171 1 98.75 55 PRO B CA 1
ATOM 2972 C C . PRO B 1 55 ? -8.234 -19.5 2.439 1 98.75 55 PRO B C 1
ATOM 2974 O O . PRO B 1 55 ? -7.648 -19.578 3.521 1 98.75 55 PRO B O 1
ATOM 2977 N N . PHE B 1 56 ? -9.414 -18.953 2.268 1 98.69 56 PHE B N 1
ATOM 2978 C CA . PHE B 1 56 ? -10.156 -18.422 3.412 1 98.69 56 PHE B CA 1
ATOM 2979 C C . PHE B 1 56 ? -11.484 -19.156 3.574 1 98.69 56 PHE B C 1
ATOM 2981 O O . PHE B 1 56 ? -12.078 -19.609 2.59 1 98.69 56 PHE B O 1
ATOM 2988 N N . LYS B 1 57 ? -11.906 -19.25 4.809 1 98.19 57 LYS B N 1
ATOM 2989 C CA . LYS B 1 57 ? -13.281 -19.641 5.117 1 98.19 57 LYS B CA 1
ATOM 2990 C C . LYS B 1 57 ? -14.25 -18.484 4.895 1 98.19 57 LYS B C 1
ATOM 2992 O O . LYS B 1 57 ? -13.828 -17.359 4.594 1 98.19 57 LYS B O 1
ATOM 2997 N N . ALA B 1 58 ? -15.508 -18.828 5.07 1 96.31 58 ALA B N 1
ATOM 2998 C CA . ALA B 1 58 ? -16.547 -17.812 4.891 1 96.31 58 ALA B CA 1
ATOM 2999 C C . ALA B 1 58 ? -16.359 -16.672 5.879 1 96.31 58 ALA B C 1
ATOM 3001 O O . ALA B 1 58 ? -16.672 -15.516 5.566 1 96.31 58 ALA B O 1
ATOM 3002 N N . ASN B 1 59 ? -15.844 -16.969 7 1 96.19 59 ASN B N 1
ATOM 3003 C CA . ASN B 1 59 ? -15.633 -15.945 8.016 1 96.19 59 ASN B CA 1
ATOM 3004 C C . ASN B 1 59 ? -14.297 -15.234 7.836 1 96.19 59 ASN B C 1
ATOM 3006 O O . ASN B 1 59 ? -13.859 -14.484 8.711 1 96.19 59 ASN B O 1
ATOM 3010 N N . GLU B 1 60 ? -13.461 -15.539 6.785 1 97.06 60 GLU B N 1
ATOM 3011 C CA . GLU B 1 60 ? -12.227 -14.898 6.336 1 97.06 60 GLU B CA 1
ATOM 3012 C C . GLU B 1 60 ? -11.031 -15.383 7.145 1 97.06 60 GLU B C 1
ATOM 3014 O O . GLU B 1 60 ? -9.93 -14.828 7.023 1 97.06 60 GLU B O 1
ATOM 3019 N N . ASP B 1 61 ? -11.297 -16.453 7.98 1 97.75 61 ASP B N 1
ATOM 3020 C CA . ASP B 1 61 ? -10.141 -17.109 8.578 1 97.75 61 ASP B CA 1
ATOM 3021 C C . ASP B 1 61 ? -9.391 -17.953 7.539 1 97.75 61 ASP B C 1
ATOM 3023 O O . ASP B 1 61 ? -9.992 -18.438 6.582 1 97.75 61 ASP B O 1
ATOM 3027 N N . VAL B 1 62 ? -8.125 -18.125 7.801 1 98.44 62 VAL B N 1
ATOM 3028 C CA . VAL B 1 62 ? -7.348 -18.969 6.895 1 98.44 62 VAL B CA 1
ATOM 3029 C C . VAL B 1 62 ? -7.848 -20.406 6.969 1 98.44 62 VAL B C 1
ATOM 3031 O O . VAL B 1 62 ? -8.078 -20.938 8.055 1 98.44 62 VAL B O 1
ATOM 3034 N N . ASP B 1 63 ? -8.016 -21.016 5.832 1 98.75 63 ASP B N 1
ATOM 3035 C CA . ASP B 1 63 ? -8.461 -22.406 5.742 1 98.75 63 ASP B CA 1
ATOM 3036 C C . ASP B 1 63 ? -7.277 -23.328 5.504 1 98.75 63 ASP B C 1
ATOM 3038 O O . ASP B 1 63 ? -7 -23.719 4.367 1 98.75 63 ASP B O 1
ATOM 3042 N N . TRP B 1 64 ? -6.711 -23.812 6.562 1 98.69 64 TRP B N 1
ATOM 3043 C CA . TRP B 1 64 ? -5.504 -24.625 6.508 1 98.69 64 TRP B CA 1
ATOM 3044 C C . TRP B 1 64 ? -5.781 -25.969 5.844 1 98.69 64 TRP B C 1
ATOM 3046 O O . TRP B 1 64 ? -4.934 -26.5 5.125 1 98.69 64 TRP B O 1
ATOM 3056 N N . HIS B 1 65 ? -6.914 -26.484 6.086 1 98.56 65 HIS B N 1
ATOM 3057 C CA . HIS B 1 65 ? -7.285 -27.766 5.492 1 98.56 65 HIS B CA 1
ATOM 3058 C C . HIS B 1 65 ? -7.328 -27.672 3.969 1 98.56 65 HIS B C 1
ATOM 3060 O O . HIS B 1 65 ? -6.785 -28.531 3.277 1 98.56 65 HIS B O 1
ATOM 3066 N N . SER B 1 66 ? -7.938 -26.672 3.482 1 98.69 66 SER B N 1
ATOM 3067 C CA . SER B 1 66 ? -8.039 -26.484 2.039 1 98.69 66 SER B CA 1
ATOM 3068 C C . SER B 1 66 ? -6.672 -26.188 1.427 1 98.69 66 SER B C 1
ATOM 3070 O O . SER B 1 66 ? -6.395 -26.578 0.293 1 98.69 66 SER B O 1
ATOM 3072 N N . LEU B 1 67 ? -5.852 -25.5 2.168 1 98.75 67 LEU B N 1
ATOM 3073 C CA . LEU B 1 67 ? -4.492 -25.266 1.69 1 98.75 67 LEU B CA 1
ATOM 3074 C C . LEU B 1 67 ? -3.738 -26.578 1.517 1 98.75 67 LEU B C 1
ATOM 3076 O O . LEU B 1 67 ? -3.07 -26.781 0.501 1 98.75 67 LEU B O 1
ATOM 3080 N N . LYS B 1 68 ? -3.842 -27.438 2.492 1 98.75 68 LYS B N 1
ATOM 3081 C CA . LYS B 1 68 ? -3.199 -28.734 2.408 1 98.75 68 LYS B CA 1
ATOM 3082 C C . LYS B 1 68 ? -3.701 -29.531 1.198 1 98.75 68 LYS B C 1
ATOM 3084 O O . LYS B 1 68 ? -2.91 -30.125 0.469 1 98.75 68 LYS B O 1
ATOM 3089 N N . SER B 1 69 ? -4.961 -29.469 1.024 1 98.69 69 SER B N 1
ATOM 3090 C CA . SER B 1 69 ? -5.562 -30.172 -0.102 1 98.69 69 SER B CA 1
ATOM 3091 C C . SER B 1 69 ? -5.051 -29.641 -1.432 1 98.69 69 SER B C 1
ATOM 3093 O O . SER B 1 69 ? -4.742 -30.406 -2.344 1 98.69 69 SER B O 1
ATOM 3095 N N . ASN B 1 70 ? -5.004 -28.328 -1.591 1 98.88 70 ASN B N 1
ATOM 3096 C CA . ASN B 1 70 ? -4.457 -27.719 -2.795 1 98.88 70 ASN B CA 1
ATOM 3097 C C . ASN B 1 70 ? -3.004 -28.125 -3.021 1 98.88 70 ASN B C 1
ATOM 3099 O O . ASN B 1 70 ? -2.613 -28.438 -4.145 1 98.88 70 ASN B O 1
ATOM 3103 N N . LEU B 1 71 ? -2.215 -28.094 -1.939 1 98.81 71 LEU B N 1
ATOM 3104 C CA . LEU B 1 71 ? -0.805 -28.453 -2.037 1 98.81 71 LEU B CA 1
ATOM 3105 C C . LEU B 1 71 ? -0.643 -29.891 -2.506 1 98.81 71 LEU B C 1
ATOM 3107 O O . LEU B 1 71 ? 0.236 -30.188 -3.318 1 98.81 71 LEU B O 1
ATOM 3111 N N . ASP B 1 72 ? -1.456 -30.734 -2.008 1 98.56 72 ASP B N 1
ATOM 3112 C CA . ASP B 1 72 ? -1.413 -32.125 -2.426 1 98.56 72 ASP B CA 1
ATOM 3113 C C . ASP B 1 72 ? -1.69 -32.281 -3.922 1 98.56 72 ASP B C 1
ATOM 3115 O O . ASP B 1 72 ? -1.019 -33.031 -4.617 1 98.56 72 ASP B O 1
ATOM 3119 N N . LYS B 1 73 ? -2.605 -31.562 -4.387 1 98.5 73 LYS B N 1
ATOM 3120 C CA . LYS B 1 73 ? -2.928 -31.594 -5.812 1 98.5 73 LYS B CA 1
ATOM 3121 C C . LYS B 1 73 ? -1.799 -31 -6.645 1 98.5 73 LYS B C 1
ATOM 3123 O O . LYS B 1 73 ? -1.426 -31.547 -7.684 1 98.5 73 LYS B O 1
ATOM 3128 N N . TRP B 1 74 ? -1.281 -29.828 -6.172 1 98.75 74 TRP B N 1
ATOM 3129 C CA . TRP B 1 74 ? -0.208 -29.141 -6.883 1 98.75 74 TRP B CA 1
ATOM 3130 C C . TRP B 1 74 ? 1.049 -30 -6.934 1 98.75 74 TRP B C 1
ATOM 3132 O O . TRP B 1 74 ? 1.879 -29.859 -7.832 1 98.75 74 TRP B O 1
ATOM 3142 N N . SER B 1 75 ? 1.181 -30.953 -6.004 1 98.25 75 SER B N 1
ATOM 3143 C CA . SER B 1 75 ? 2.373 -31.797 -5.93 1 98.25 75 SER B CA 1
ATOM 3144 C C . SER B 1 75 ? 2.51 -32.656 -7.176 1 98.25 75 SER B C 1
ATOM 3146 O O . SER B 1 75 ? 3.6 -33.156 -7.477 1 98.25 75 SER B O 1
ATOM 3148 N N . ALA B 1 76 ? 1.434 -32.844 -7.906 1 97.94 76 ALA B N 1
ATOM 3149 C CA . ALA B 1 76 ? 1.447 -33.656 -9.109 1 97.94 76 ALA B CA 1
ATOM 3150 C C . ALA B 1 76 ? 2.006 -32.875 -10.297 1 97.94 76 ALA B C 1
ATOM 3152 O O . ALA B 1 76 ? 2.342 -33.469 -11.328 1 97.94 76 ALA B O 1
ATOM 3153 N N . VAL B 1 77 ? 2.102 -31.578 -10.227 1 98.56 77 VAL B N 1
ATOM 3154 C CA . VAL B 1 77 ? 2.621 -30.719 -11.273 1 98.56 77 VAL B CA 1
ATOM 3155 C C . VAL B 1 77 ? 4.117 -30.5 -11.07 1 98.56 77 VAL B C 1
ATOM 3157 O O . VAL B 1 77 ? 4.574 -30.312 -9.938 1 98.56 77 VAL B O 1
ATOM 3160 N N . PRO B 1 78 ? 4.93 -30.562 -12.117 1 98.56 78 PRO B N 1
ATOM 3161 C CA . PRO B 1 78 ? 6.379 -30.422 -11.953 1 98.56 78 PRO B CA 1
ATOM 3162 C C . PRO B 1 78 ? 6.812 -28.969 -11.734 1 98.56 78 PRO B C 1
ATOM 3164 O O . PRO B 1 78 ? 7.754 -28.516 -12.383 1 98.56 78 PRO B O 1
ATOM 3167 N N . PHE B 1 79 ? 6.227 -28.359 -10.797 1 98.88 79 PHE B N 1
ATOM 3168 C CA . PHE B 1 79 ? 6.652 -27.016 -10.414 1 98.88 79 PHE B CA 1
ATOM 3169 C C . PHE B 1 79 ? 8.062 -27.031 -9.844 1 98.88 79 PHE B C 1
ATOM 3171 O O . PHE B 1 79 ? 8.453 -27.984 -9.172 1 98.88 79 PHE B O 1
ATOM 3178 N N . LYS B 1 80 ? 8.797 -25.938 -10.094 1 98.81 80 LYS B N 1
ATOM 3179 C CA . LYS B 1 80 ? 10.07 -25.719 -9.422 1 98.81 80 LYS B CA 1
ATOM 3180 C C . LYS B 1 80 ? 9.867 -25.5 -7.926 1 98.81 80 LYS B C 1
ATOM 3182 O O . LYS B 1 80 ? 10.703 -25.891 -7.109 1 98.81 80 LYS B O 1
ATOM 3187 N N . GLY B 1 81 ? 8.797 -24.859 -7.617 1 98.81 81 GLY B N 1
ATOM 3188 C CA . GLY B 1 81 ? 8.445 -24.484 -6.258 1 98.81 81 GLY B CA 1
ATOM 3189 C C . GLY B 1 81 ? 7.176 -23.656 -6.172 1 98.81 81 GLY B C 1
ATOM 3190 O O . GLY B 1 81 ? 6.305 -23.766 -7.035 1 98.81 81 GLY B O 1
ATOM 3191 N N . TYR B 1 82 ? 7.094 -22.906 -5.055 1 98.94 82 TYR B N 1
ATOM 3192 C CA . TYR B 1 82 ? 5.895 -22.125 -4.777 1 98.94 82 TYR B CA 1
ATOM 3193 C C . TYR B 1 82 ? 6.254 -20.719 -4.32 1 98.94 82 TYR B C 1
ATOM 3195 O O . TYR B 1 82 ? 7.277 -20.516 -3.666 1 98.94 82 TYR B O 1
ATOM 3203 N N . VAL B 1 83 ? 5.438 -19.766 -4.723 1 98.94 83 VAL B N 1
ATOM 3204 C CA . VAL B 1 83 ? 5.516 -18.438 -4.152 1 98.94 83 VAL B CA 1
ATOM 3205 C C . VAL B 1 83 ? 4.418 -18.25 -3.109 1 98.94 83 VAL B C 1
ATOM 3207 O O . VAL B 1 83 ? 3.229 -18.359 -3.424 1 98.94 83 VAL B O 1
ATOM 3210 N N . VAL B 1 84 ? 4.828 -17.984 -1.924 1 98.88 84 VAL B N 1
ATOM 3211 C CA . VAL B 1 84 ? 3.92 -17.75 -0.805 1 98.88 84 VAL B CA 1
ATOM 3212 C C . VAL B 1 84 ? 3.889 -16.281 -0.446 1 98.88 84 VAL B C 1
ATOM 3214 O O . VAL B 1 84 ? 4.938 -15.633 -0.335 1 98.88 84 VAL B O 1
ATOM 3217 N N . GLN B 1 85 ? 2.684 -15.758 -0.323 1 98.12 85 GLN B N 1
ATOM 3218 C CA . GLN B 1 85 ? 2.473 -14.375 0.082 1 98.12 85 GLN B CA 1
ATOM 3219 C C . GLN B 1 85 ? 2.91 -13.406 -1.016 1 98.12 85 GLN B C 1
ATOM 3221 O O . GLN B 1 85 ? 3.535 -12.383 -0.736 1 98.12 85 GLN B O 1
ATOM 3226 N N . GLY B 1 86 ? 2.742 -13.844 -2.287 1 97.31 86 GLY B N 1
ATOM 3227 C CA . GLY B 1 86 ? 2.725 -12.891 -3.389 1 97.31 86 GLY B CA 1
ATOM 3228 C C . GLY B 1 86 ? 1.423 -12.117 -3.49 1 97.31 86 GLY B C 1
ATOM 3229 O O . GLY B 1 86 ? 0.577 -12.195 -2.598 1 97.31 86 GLY B O 1
ATOM 3230 N N . SER B 1 87 ? 1.239 -11.367 -4.551 1 95.81 87 SER B N 1
ATOM 3231 C CA . SER B 1 87 ? 0.003 -10.60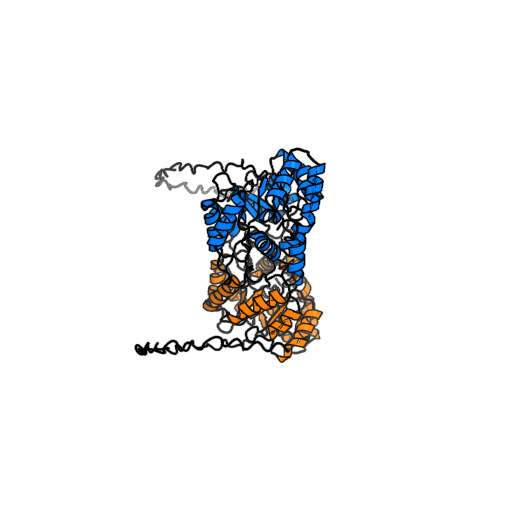9 -4.711 1 95.81 87 SER B CA 1
ATOM 3232 C C . SER B 1 87 ? -1.216 -11.523 -4.676 1 95.81 87 SER B C 1
ATOM 3234 O O . SER B 1 87 ? -2.223 -11.203 -4.039 1 95.81 87 SER B O 1
ATOM 3236 N N . ASN B 1 88 ? -1.142 -12.68 -5.277 1 97.44 88 ASN B N 1
ATOM 3237 C CA . ASN B 1 88 ? -2.26 -13.617 -5.32 1 97.44 88 ASN B CA 1
ATOM 3238 C C . ASN B 1 88 ? -2.541 -14.211 -3.947 1 97.44 88 ASN B C 1
ATOM 3240 O O . ASN B 1 88 ? -3.621 -14.758 -3.713 1 97.44 88 ASN B O 1
ATOM 3244 N N . GLY B 1 89 ? -1.586 -14.18 -3.107 1 98.25 89 GLY B N 1
ATOM 3245 C CA . GLY B 1 89 ? -1.779 -14.641 -1.74 1 98.25 89 GLY B CA 1
ATOM 3246 C C . GLY B 1 89 ? -2.52 -13.633 -0.876 1 98.25 89 GLY B C 1
ATOM 3247 O O . GLY B 1 89 ? -2.771 -13.891 0.303 1 98.25 89 GLY B O 1
ATOM 3248 N N . GLU B 1 90 ? -2.824 -12.469 -1.448 1 98 90 GLU B N 1
ATOM 3249 C CA . GLU B 1 90 ? -3.521 -11.406 -0.738 1 98 90 GLU B CA 1
ATOM 3250 C C . GLU B 1 90 ? -2.756 -10.984 0.512 1 98 90 GLU B C 1
ATOM 3252 O O . GLU B 1 90 ? -3.35 -10.781 1.573 1 98 90 GLU B O 1
ATOM 3257 N N . TYR B 1 91 ? -1.445 -10.875 0.38 1 97.31 91 TYR B N 1
ATOM 3258 C CA . TYR B 1 91 ? -0.58 -10.633 1.528 1 97.31 91 TYR B CA 1
ATOM 3259 C C . TYR B 1 91 ? -0.939 -9.32 2.213 1 97.31 91 TYR B C 1
ATOM 3261 O O . TYR B 1 91 ? -0.773 -9.18 3.426 1 97.31 91 TYR B O 1
ATOM 3269 N N . VAL B 1 92 ? -1.494 -8.352 1.554 1 96.5 92 VAL B N 1
ATOM 3270 C CA . VAL B 1 92 ? -1.756 -7.012 2.068 1 96.5 92 VAL B CA 1
ATOM 3271 C C . VAL B 1 92 ? -2.945 -7.047 3.027 1 96.5 92 VAL B C 1
ATOM 3273 O O . VAL B 1 92 ? -3.164 -6.105 3.791 1 96.5 92 VAL B O 1
ATOM 3276 N N . SER B 1 93 ? -3.689 -8.141 2.953 1 96.69 93 SER B N 1
ATOM 3277 C CA . SER B 1 93 ? -4.871 -8.273 3.797 1 96.69 93 SER B CA 1
ATOM 3278 C C . SER B 1 93 ? -4.641 -9.289 4.918 1 96.69 93 SER B C 1
ATOM 3280 O O . SER B 1 93 ? -5.594 -9.805 5.504 1 96.69 93 SER B O 1
ATOM 3282 N N . LEU B 1 94 ? -3.414 -9.594 5.133 1 97.5 94 LEU B N 1
ATOM 3283 C CA . LEU B 1 94 ? -3.062 -10.547 6.18 1 97.5 94 LEU B CA 1
ATOM 3284 C C . LEU B 1 94 ? -2.252 -9.875 7.281 1 97.5 94 LEU B C 1
ATOM 3286 O O . LEU B 1 94 ? -1.463 -8.969 7.012 1 97.5 94 LEU B O 1
ATOM 3290 N N . SER B 1 95 ? -2.445 -10.391 8.5 1 95.56 95 SER B N 1
ATOM 3291 C CA . SER B 1 95 ? -1.554 -9.984 9.578 1 95.56 95 SER B CA 1
ATOM 3292 C C . SER B 1 95 ? -0.156 -10.57 9.391 1 95.56 95 SER B C 1
ATOM 3294 O O . SER B 1 95 ? 0.025 -11.531 8.641 1 95.56 95 SER B O 1
ATOM 3296 N N . THR B 1 96 ? 0.792 -9.961 10.047 1 96.38 96 THR B N 1
ATOM 3297 C CA . THR B 1 96 ? 2.158 -10.469 10 1 96.38 96 THR B CA 1
ATOM 3298 C C . THR B 1 96 ? 2.213 -11.93 10.453 1 96.38 96 THR B C 1
ATOM 3300 O O . THR B 1 96 ? 2.896 -12.75 9.836 1 96.38 96 THR B O 1
ATOM 3303 N N . GLU B 1 97 ? 1.493 -12.219 11.469 1 97 97 GLU B N 1
ATOM 3304 C CA . GLU B 1 97 ? 1.465 -13.578 11.992 1 97 97 GLU B CA 1
ATOM 3305 C C . GLU B 1 97 ? 0.902 -14.555 10.961 1 97 97 GLU B C 1
ATOM 3307 O O . GLU B 1 97 ? 1.445 -15.648 10.773 1 97 97 GLU B O 1
ATOM 3312 N N . GLU B 1 98 ? -0.144 -14.172 10.336 1 98.06 98 GLU B N 1
ATOM 3313 C CA . GLU B 1 98 ? -0.741 -15.023 9.312 1 98.06 98 GLU B CA 1
ATOM 3314 C C . GLU B 1 98 ? 0.239 -15.281 8.172 1 98.06 98 GLU B C 1
ATOM 3316 O O . GLU B 1 98 ? 0.324 -16.391 7.66 1 98.06 98 GLU B O 1
ATOM 3321 N N . LYS B 1 99 ? 0.93 -14.234 7.801 1 98.56 99 LYS B N 1
ATOM 3322 C CA . LYS B 1 99 ? 1.91 -14.367 6.727 1 98.56 99 LYS B CA 1
ATOM 3323 C C . LYS B 1 99 ? 2.98 -15.398 7.082 1 98.56 99 LYS B C 1
ATOM 3325 O O . LYS B 1 99 ? 3.291 -16.281 6.277 1 98.56 99 LYS B O 1
ATOM 3330 N N . ILE B 1 100 ? 3.496 -15.242 8.25 1 98.56 100 ILE B N 1
ATOM 3331 C CA . ILE B 1 100 ? 4.578 -16.109 8.711 1 98.56 100 ILE B CA 1
ATOM 3332 C C . ILE B 1 100 ? 4.062 -17.531 8.859 1 98.56 100 ILE B C 1
ATOM 3334 O O . ILE B 1 100 ? 4.73 -18.484 8.445 1 98.56 100 ILE B O 1
ATOM 3338 N N . ASP B 1 101 ? 2.869 -17.672 9.375 1 98.69 101 ASP B N 1
ATOM 3339 C CA . ASP B 1 101 ? 2.268 -18.984 9.547 1 98.69 101 ASP B CA 1
ATOM 3340 C C . ASP B 1 101 ? 2.049 -19.672 8.195 1 98.69 101 ASP B C 1
ATOM 3342 O O . ASP B 1 101 ? 2.209 -20.891 8.078 1 98.69 101 ASP B O 1
ATOM 3346 N N . MET B 1 102 ? 1.67 -18.953 7.223 1 98.69 102 MET B N 1
ATOM 3347 C CA . MET B 1 102 ? 1.483 -19.484 5.875 1 98.69 102 MET B CA 1
ATOM 3348 C C . MET B 1 102 ? 2.785 -20.062 5.336 1 98.69 102 MET B C 1
ATOM 3350 O O . MET B 1 102 ? 2.789 -21.141 4.738 1 98.69 102 MET B O 1
ATOM 3354 N N . VAL B 1 103 ? 3.863 -19.328 5.527 1 98.81 103 VAL B N 1
ATOM 3355 C CA . VAL B 1 103 ? 5.168 -19.781 5.051 1 98.81 103 VAL B CA 1
ATOM 3356 C C . VAL B 1 103 ? 5.562 -21.078 5.75 1 98.81 103 VAL B C 1
ATOM 3358 O O . VAL B 1 103 ? 5.984 -22.031 5.102 1 98.81 103 VAL B O 1
ATOM 3361 N N . GLN B 1 104 ? 5.402 -21.078 7.027 1 98.81 104 GLN B N 1
ATOM 3362 C CA . GLN B 1 104 ? 5.742 -22.266 7.809 1 98.81 104 GLN B CA 1
ATOM 3363 C C . GLN B 1 104 ? 4.918 -23.469 7.367 1 98.81 104 GLN B C 1
ATOM 3365 O O . GLN B 1 104 ? 5.453 -24.562 7.195 1 98.81 104 GLN B O 1
ATOM 3370 N N . PHE B 1 105 ? 3.635 -23.25 7.223 1 98.88 105 PHE B N 1
ATOM 3371 C CA . PHE B 1 105 ? 2.732 -24.328 6.828 1 98.88 105 PHE B CA 1
ATOM 3372 C C . PHE B 1 105 ? 3.145 -24.906 5.488 1 98.88 105 PHE B C 1
ATOM 3374 O O . PHE B 1 105 ? 3.211 -26.141 5.336 1 98.88 105 PHE B O 1
ATOM 3381 N N . VAL B 1 106 ? 3.422 -24.078 4.508 1 98.88 106 VAL B N 1
ATOM 3382 C CA . VAL B 1 106 ? 3.797 -24.531 3.176 1 98.88 106 VAL B CA 1
ATOM 3383 C C . VAL B 1 106 ? 5.125 -25.281 3.244 1 98.88 106 VAL B C 1
ATOM 3385 O O . VAL B 1 106 ? 5.266 -26.375 2.674 1 98.88 106 VAL B O 1
ATOM 3388 N N . ALA B 1 107 ? 6.074 -24.75 3.955 1 98.62 107 ALA B N 1
ATOM 3389 C CA . ALA B 1 107 ? 7.387 -25.391 4.094 1 98.62 107 ALA B CA 1
ATOM 3390 C C . ALA B 1 107 ? 7.262 -26.797 4.676 1 98.62 107 ALA B C 1
ATOM 3392 O O . ALA B 1 107 ? 8.016 -27.688 4.305 1 98.62 107 ALA B O 1
ATOM 3393 N N . GLU B 1 108 ? 6.305 -26.953 5.516 1 98.44 108 GLU B N 1
ATOM 3394 C CA . GLU B 1 108 ? 6.137 -28.219 6.219 1 98.44 108 GLU B CA 1
ATOM 3395 C C . GLU B 1 108 ? 5.32 -29.203 5.387 1 98.44 108 GLU B C 1
ATOM 3397 O O . GLU B 1 108 ? 5.281 -30.406 5.691 1 98.44 108 GLU B O 1
ATOM 3402 N N . ASN B 1 109 ? 4.703 -28.734 4.34 1 98.5 109 ASN B N 1
ATOM 3403 C CA . ASN B 1 109 ? 3.734 -29.594 3.672 1 98.5 109 ASN B CA 1
ATOM 3404 C C . ASN B 1 109 ? 4.066 -29.766 2.193 1 98.5 109 ASN B C 1
ATOM 3406 O O . ASN B 1 109 ? 3.246 -30.281 1.425 1 98.5 109 ASN B O 1
ATOM 3410 N N . VAL B 1 110 ? 5.203 -29.297 1.785 1 97.81 110 VAL B N 1
ATOM 3411 C CA . VAL B 1 110 ? 5.641 -29.5 0.409 1 97.81 110 VAL B CA 1
ATOM 3412 C C . VAL B 1 110 ? 6.914 -30.344 0.396 1 97.81 110 VAL B C 1
ATOM 3414 O O . VAL B 1 110 ? 7.594 -30.469 1.419 1 97.81 110 VAL B O 1
ATOM 3417 N N . GLU B 1 111 ? 7.199 -30.953 -0.747 1 95.75 111 GLU B N 1
ATOM 3418 C CA . GLU B 1 111 ? 8.391 -31.781 -0.893 1 95.75 111 GLU B CA 1
ATOM 3419 C C . GLU B 1 111 ? 9.664 -30.969 -0.649 1 95.75 111 GLU B C 1
ATOM 3421 O O . GLU B 1 111 ? 9.719 -29.781 -0.984 1 95.75 111 GLU B O 1
ATOM 3426 N N . SER B 1 112 ? 10.68 -31.562 -0.223 1 94.31 112 SER B N 1
ATOM 3427 C CA . SER B 1 112 ? 11.898 -30.891 0.218 1 94.31 112 SER B CA 1
ATOM 3428 C C . SER B 1 112 ? 12.664 -30.312 -0.963 1 94.31 112 SER B C 1
ATOM 3430 O O . SER B 1 112 ? 13.508 -29.422 -0.786 1 94.31 112 SER B O 1
ATOM 3432 N N . ASN B 1 113 ? 12.406 -30.766 -2.102 1 96.25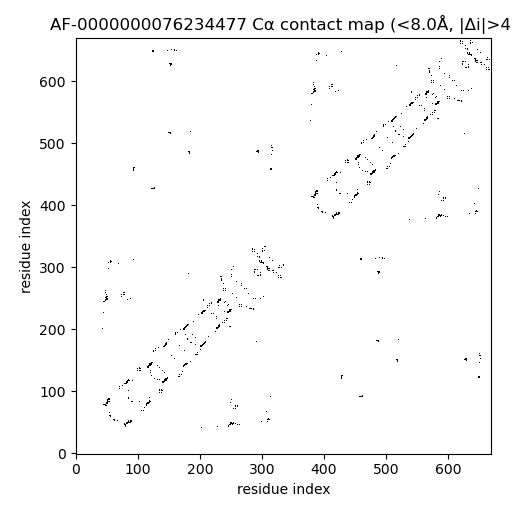 113 ASN B N 1
ATOM 3433 C CA . ASN B 1 113 ? 13.164 -30.297 -3.258 1 96.25 113 ASN B CA 1
ATOM 3434 C C . ASN B 1 113 ? 12.5 -29.094 -3.912 1 96.25 113 ASN B C 1
ATOM 3436 O O . ASN B 1 113 ? 12.992 -28.578 -4.918 1 96.25 113 ASN B O 1
ATOM 3440 N N . LYS B 1 114 ? 11.398 -28.656 -3.369 1 98.56 114 LYS B N 1
ATOM 3441 C CA . LYS B 1 114 ? 10.695 -27.5 -3.9 1 98.56 114 LYS B CA 1
ATOM 3442 C C . LYS B 1 114 ? 11.273 -26.203 -3.334 1 98.56 114 LYS B C 1
ATOM 3444 O O . LYS B 1 114 ? 11.609 -26.141 -2.148 1 98.56 114 LYS B O 1
ATOM 3449 N N . THR B 1 115 ? 11.461 -25.234 -4.188 1 98.69 115 THR B N 1
ATOM 3450 C CA . THR B 1 115 ? 11.93 -23.906 -3.783 1 98.69 115 THR B CA 1
ATOM 3451 C C . THR B 1 115 ? 10.773 -23.062 -3.268 1 98.69 115 THR B C 1
ATOM 3453 O O . THR B 1 115 ? 9.789 -22.844 -3.982 1 98.69 115 THR B O 1
ATOM 3456 N N . ILE B 1 116 ? 10.914 -22.562 -2.061 1 98.88 116 ILE B N 1
ATOM 3457 C CA . ILE B 1 116 ? 9.883 -21.719 -1.479 1 98.88 116 ILE B CA 1
ATOM 3458 C C . ILE B 1 116 ? 10.32 -20.25 -1.558 1 98.88 116 ILE B C 1
ATOM 3460 O O . ILE B 1 116 ? 11.258 -19.844 -0.869 1 98.88 116 ILE B O 1
ATOM 3464 N N . LEU B 1 117 ? 9.648 -19.5 -2.418 1 98.94 117 LEU B N 1
ATOM 3465 C CA . LEU B 1 117 ? 9.797 -18.062 -2.498 1 98.94 117 LEU B CA 1
ATOM 3466 C C . LEU B 1 117 ? 8.727 -17.359 -1.671 1 98.94 117 LEU B C 1
ATOM 3468 O O . LEU B 1 117 ? 7.586 -17.812 -1.609 1 98.94 117 LEU B O 1
ATOM 3472 N N . VAL B 1 118 ? 9.102 -16.203 -1.085 1 98.94 118 VAL B N 1
ATOM 3473 C CA . VAL B 1 118 ? 8.125 -15.57 -0.196 1 98.94 118 VAL B CA 1
ATOM 3474 C C . VAL B 1 118 ? 8.047 -14.078 -0.494 1 98.94 118 VAL B C 1
ATOM 3476 O O . VAL B 1 118 ? 9.062 -13.438 -0.779 1 98.94 118 VAL B O 1
ATOM 3479 N N . GLY B 1 119 ? 6.816 -13.562 -0.514 1 98.81 119 GLY B N 1
ATOM 3480 C CA . GLY B 1 119 ? 6.633 -12.117 -0.541 1 98.81 119 GLY B CA 1
ATOM 3481 C C . GLY B 1 119 ? 6.84 -11.469 0.813 1 98.81 119 GLY B C 1
ATOM 3482 O O . GLY B 1 119 ? 6.016 -11.625 1.717 1 98.81 119 GLY B O 1
ATOM 3483 N N . SER B 1 120 ? 7.887 -10.68 0.888 1 98.75 120 SER B N 1
ATOM 3484 C CA . SER B 1 120 ? 8.211 -10.102 2.188 1 98.75 120 SER B CA 1
ATOM 3485 C C . SER B 1 120 ? 8.234 -8.578 2.123 1 98.75 120 SER B C 1
ATOM 3487 O O . SER B 1 120 ? 8.555 -7.918 3.111 1 98.75 120 SER B O 1
ATOM 3489 N N . GLY B 1 121 ? 7.918 -8.07 0.976 1 98.38 121 GLY B N 1
ATOM 3490 C CA . GLY B 1 121 ? 7.992 -6.633 0.787 1 98.38 121 GLY B CA 1
ATOM 3491 C C . GLY B 1 121 ? 7 -5.867 1.639 1 98.38 121 GLY B C 1
ATOM 3492 O O . GLY B 1 121 ? 5.832 -6.242 1.729 1 98.38 121 GLY B O 1
ATOM 3493 N N . CYS B 1 122 ? 7.449 -4.836 2.291 1 97.62 122 CYS B N 1
ATOM 3494 C CA . CYS B 1 122 ? 6.664 -3.822 2.988 1 97.62 122 CYS B CA 1
ATOM 3495 C C . CYS B 1 122 ? 6.949 -2.434 2.426 1 97.62 122 CYS B C 1
ATOM 3497 O O . CYS B 1 122 ? 7.773 -2.281 1.521 1 97.62 122 CYS B O 1
ATOM 3499 N N . GLU B 1 123 ? 6.184 -1.489 2.953 1 97.38 123 GLU B N 1
ATOM 3500 C CA . GLU B 1 123 ? 6.453 -0.119 2.529 1 97.38 123 GLU B CA 1
ATOM 3501 C C . GLU B 1 123 ? 7.73 0.416 3.17 1 97.38 123 GLU B C 1
ATOM 3503 O O . GLU B 1 123 ? 8.414 1.262 2.59 1 97.38 123 GLU B O 1
ATOM 3508 N N . GLY B 1 124 ? 8.07 -0.085 4.312 1 97.69 124 GLY B N 1
ATOM 3509 C CA . GLY B 1 124 ? 9.273 0.337 5.012 1 97.69 124 GLY B CA 1
ATOM 3510 C C . GLY B 1 124 ? 10.438 -0.617 4.824 1 97.69 124 GLY B C 1
ATOM 3511 O O . GLY B 1 124 ? 10.242 -1.832 4.746 1 97.69 124 GLY B O 1
ATOM 3512 N N . THR B 1 125 ? 11.641 -0.09 4.82 1 98.44 125 THR B N 1
ATOM 3513 C CA . THR B 1 125 ? 12.844 -0.901 4.664 1 98.44 125 THR B CA 1
ATOM 3514 C C . THR B 1 125 ? 13.055 -1.795 5.883 1 98.44 125 THR B C 1
ATOM 3516 O O . THR B 1 125 ? 13.281 -2.998 5.746 1 98.44 125 THR B O 1
ATOM 3519 N N . LYS B 1 126 ? 12.93 -1.216 7.027 1 97.88 126 LYS B N 1
ATOM 3520 C CA . LYS B 1 126 ? 13.125 -1.965 8.266 1 97.88 126 LYS B CA 1
ATOM 3521 C C . LYS B 1 126 ? 12.133 -3.119 8.375 1 97.88 126 LYS B C 1
ATOM 3523 O O . LYS B 1 126 ? 12.516 -4.242 8.711 1 97.88 126 LYS B O 1
ATOM 3528 N N . GLU B 1 127 ? 10.93 -2.805 8.102 1 97.69 127 GLU B N 1
ATOM 3529 C CA . GLU B 1 127 ? 9.883 -3.818 8.172 1 97.69 127 GLU B CA 1
ATOM 3530 C C . GLU B 1 127 ? 10.125 -4.938 7.164 1 97.69 127 GLU B C 1
ATOM 3532 O O . GLU B 1 127 ? 9.891 -6.109 7.457 1 97.69 127 GLU B O 1
ATOM 3537 N N . THR B 1 128 ? 10.57 -4.598 6 1 98.75 128 THR B N 1
ATOM 3538 C CA . THR B 1 128 ? 10.883 -5.586 4.973 1 98.75 128 THR B CA 1
ATOM 3539 C C . THR B 1 128 ? 12.008 -6.512 5.434 1 98.75 128 THR B C 1
ATOM 3541 O O . THR B 1 128 ? 11.914 -7.73 5.273 1 98.75 128 THR B O 1
ATOM 3544 N N . ILE B 1 129 ? 13.047 -5.918 6 1 98.75 129 ILE B N 1
ATOM 3545 C CA . ILE B 1 129 ? 14.188 -6.684 6.492 1 98.75 129 ILE B CA 1
ATOM 3546 C C . ILE B 1 129 ? 13.719 -7.664 7.566 1 98.75 129 ILE B C 1
ATOM 3548 O O . ILE B 1 129 ? 14.039 -8.852 7.508 1 98.75 129 ILE B O 1
ATOM 3552 N N . GLU B 1 130 ? 12.922 -7.16 8.477 1 98.5 130 GLU B N 1
ATOM 3553 C CA . GLU B 1 130 ? 12.453 -7.98 9.594 1 98.5 130 GLU B CA 1
ATOM 3554 C C . GLU B 1 130 ? 11.57 -9.125 9.102 1 98.5 130 GLU B C 1
ATOM 3556 O O . GLU B 1 130 ? 11.766 -10.281 9.492 1 98.5 130 GLU B O 1
ATOM 3561 N N . LEU B 1 131 ? 10.656 -8.836 8.266 1 98.75 131 LEU B N 1
ATOM 3562 C CA . LEU B 1 131 ? 9.742 -9.852 7.762 1 98.75 131 LEU B CA 1
ATOM 3563 C C . LEU B 1 131 ? 10.477 -10.891 6.926 1 98.75 131 LEU B C 1
ATOM 3565 O O . LEU B 1 131 ? 10.195 -12.086 7.02 1 98.75 131 LEU B O 1
ATOM 3569 N N . THR B 1 132 ? 11.43 -10.445 6.133 1 98.88 132 THR B N 1
ATOM 3570 C CA . THR B 1 132 ? 12.234 -11.344 5.312 1 98.88 132 THR B CA 1
ATOM 3571 C C . THR B 1 132 ? 12.961 -12.359 6.18 1 98.88 132 THR B C 1
ATOM 3573 O O . THR B 1 132 ? 12.891 -13.562 5.922 1 98.88 132 THR B O 1
ATOM 3576 N N . ASN B 1 133 ? 13.586 -11.875 7.176 1 98.88 133 ASN B N 1
ATOM 3577 C CA . ASN B 1 133 ? 14.383 -12.758 8.016 1 98.88 133 ASN B CA 1
ATOM 3578 C C . ASN B 1 133 ? 13.5 -13.68 8.852 1 98.88 133 ASN B C 1
ATOM 3580 O O . ASN B 1 133 ? 13.867 -14.82 9.125 1 98.88 133 ASN B O 1
ATOM 3584 N N . GLU B 1 134 ? 12.344 -13.195 9.281 1 98.81 134 GLU B N 1
ATOM 3585 C CA . GLU B 1 134 ? 11.406 -14.062 9.992 1 98.81 134 GLU B CA 1
ATOM 3586 C C . GLU B 1 134 ? 10.914 -15.195 9.086 1 98.81 134 GLU B C 1
ATOM 3588 O O . GLU B 1 134 ? 10.812 -16.344 9.523 1 98.81 134 GLU B O 1
ATOM 3593 N N . MET B 1 135 ? 10.656 -14.898 7.859 1 98.88 135 MET B N 1
ATOM 3594 C CA . MET B 1 135 ? 10.195 -15.906 6.91 1 98.88 135 MET B CA 1
ATOM 3595 C C . MET B 1 135 ? 11.305 -16.891 6.57 1 98.88 135 MET B C 1
ATOM 3597 O O . MET B 1 135 ? 11.047 -18.078 6.359 1 98.88 135 MET B O 1
ATOM 3601 N N . ALA B 1 136 ? 12.508 -16.391 6.535 1 98.88 136 ALA B N 1
ATOM 3602 C CA . ALA B 1 136 ? 13.656 -17.25 6.312 1 98.88 136 ALA B CA 1
ATOM 3603 C C . ALA B 1 136 ? 13.75 -18.328 7.387 1 98.88 136 ALA B C 1
ATOM 3605 O O . ALA B 1 136 ? 13.977 -19.5 7.078 1 98.88 136 ALA B O 1
ATOM 3606 N N . LYS B 1 137 ? 13.469 -17.969 8.625 1 98.75 137 LYS B N 1
ATOM 3607 C CA . LYS B 1 137 ? 13.508 -18.906 9.742 1 98.75 137 LYS B CA 1
ATOM 3608 C C . LYS B 1 137 ? 12.43 -19.969 9.602 1 98.75 137 LYS B C 1
ATOM 3610 O O . LYS B 1 137 ? 12.508 -21.031 10.227 1 98.75 137 LYS B O 1
ATOM 3615 N N . LYS B 1 138 ? 11.422 -19.656 8.797 1 98.69 138 LYS B N 1
ATOM 3616 C CA . LYS B 1 138 ? 10.273 -20.547 8.688 1 98.69 138 LYS B CA 1
ATOM 3617 C C . LYS B 1 138 ? 10.352 -21.406 7.426 1 98.69 138 LYS B C 1
ATOM 3619 O O . LYS B 1 138 ? 9.398 -22.094 7.074 1 98.69 138 LYS B O 1
ATOM 3624 N N . GLY B 1 139 ? 11.453 -21.312 6.656 1 98.38 139 GLY B N 1
ATOM 3625 C CA . GLY B 1 139 ? 11.672 -22.266 5.57 1 98.38 139 GLY B CA 1
ATOM 3626 C C . GLY B 1 139 ? 11.703 -21.594 4.207 1 98.38 139 GLY B C 1
ATOM 3627 O O . GLY B 1 139 ? 11.781 -22.281 3.18 1 98.38 139 GLY B O 1
ATOM 3628 N N . ALA B 1 140 ? 11.758 -20.25 4.137 1 98.75 140 ALA B N 1
ATOM 3629 C CA . ALA B 1 140 ? 11.867 -19.547 2.861 1 98.75 140 ALA B CA 1
ATOM 3630 C C . ALA B 1 140 ? 13.266 -19.688 2.268 1 98.75 140 ALA B C 1
ATOM 3632 O O . ALA B 1 140 ? 14.258 -19.641 2.992 1 98.75 140 ALA B O 1
ATOM 3633 N N . HIS B 1 141 ? 13.289 -19.812 0.963 1 98.81 141 HIS B N 1
ATOM 3634 C CA . HIS B 1 141 ? 14.57 -19.984 0.293 1 98.81 141 HIS B CA 1
ATOM 3635 C C . HIS B 1 141 ? 15.031 -18.688 -0.354 1 98.81 141 HIS B C 1
ATOM 3637 O O . HIS B 1 141 ? 16.234 -18.484 -0.576 1 98.81 141 HIS B O 1
ATOM 3643 N N . ALA B 1 142 ? 14.141 -17.828 -0.717 1 98.88 142 ALA B N 1
ATOM 3644 C CA . ALA B 1 142 ? 14.422 -16.5 -1.255 1 98.88 142 ALA B CA 1
ATOM 3645 C C . ALA B 1 142 ? 13.234 -15.57 -1.049 1 98.88 142 ALA B C 1
ATOM 3647 O O . ALA B 1 142 ? 12.102 -16.031 -0.856 1 98.88 142 ALA B O 1
ATOM 3648 N N . ALA B 1 143 ? 13.508 -14.305 -1.062 1 98.94 143 ALA B N 1
ATOM 3649 C CA . ALA B 1 143 ? 12.469 -13.297 -0.847 1 98.94 143 ALA B CA 1
ATOM 3650 C C . ALA B 1 143 ? 12.164 -12.539 -2.137 1 98.94 143 ALA B C 1
ATOM 3652 O O . ALA B 1 143 ? 13.07 -11.992 -2.771 1 98.94 143 ALA B O 1
ATOM 3653 N N . LEU B 1 144 ? 10.945 -12.633 -2.545 1 98.94 144 LEU B N 1
ATOM 3654 C CA . LEU B 1 144 ? 10.398 -11.812 -3.619 1 98.94 144 LEU B CA 1
ATOM 3655 C C . LEU B 1 144 ? 9.875 -10.484 -3.078 1 98.94 144 LEU B C 1
ATOM 3657 O O . LEU B 1 144 ? 8.797 -10.43 -2.482 1 98.94 144 LEU B O 1
ATOM 3661 N N . VAL B 1 145 ? 10.57 -9.398 -3.32 1 98.88 145 VAL B N 1
ATOM 3662 C CA . VAL B 1 145 ? 10.305 -8.148 -2.619 1 98.88 145 VAL B CA 1
ATOM 3663 C C . VAL B 1 145 ? 9.68 -7.141 -3.576 1 98.88 145 VAL B C 1
ATOM 3665 O O . VAL B 1 145 ? 10.336 -6.652 -4.496 1 98.88 145 VAL B O 1
ATOM 3668 N N . VAL B 1 146 ? 8.469 -6.824 -3.354 1 98.62 146 VAL B N 1
ATOM 3669 C CA . VAL B 1 146 ? 7.715 -5.875 -4.164 1 98.62 146 VAL B CA 1
ATOM 3670 C C . VAL B 1 146 ? 8.188 -4.453 -3.875 1 98.62 146 VAL B C 1
ATOM 3672 O O . VAL B 1 146 ? 8.68 -4.168 -2.779 1 98.62 146 VAL B O 1
ATOM 3675 N N . THR B 1 147 ? 8.055 -3.568 -4.793 1 97.75 147 THR B N 1
ATOM 3676 C CA . THR B 1 147 ? 8.484 -2.182 -4.652 1 97.75 147 THR B CA 1
ATOM 3677 C C . THR B 1 147 ? 7.609 -1.444 -3.643 1 97.75 147 THR B C 1
ATOM 3679 O O . THR B 1 147 ? 6.379 -1.472 -3.742 1 97.75 147 THR B O 1
ATOM 3682 N N . PRO B 1 148 ? 8.234 -0.807 -2.658 1 97.38 148 PRO B N 1
ATOM 3683 C CA . PRO B 1 148 ? 7.441 0.18 -1.916 1 97.38 148 PRO B CA 1
ATOM 3684 C C . PRO B 1 148 ? 6.996 1.352 -2.787 1 97.38 148 PRO B C 1
ATOM 3686 O O . PRO B 1 148 ? 7.77 1.848 -3.607 1 97.38 148 PRO B O 1
ATOM 3689 N N . ALA B 1 149 ? 5.691 1.759 -2.611 1 95.12 149 ALA B N 1
ATOM 3690 C CA . ALA B 1 149 ? 5.215 2.688 -3.633 1 95.12 149 ALA B CA 1
ATOM 3691 C C . ALA B 1 149 ? 4.199 3.666 -3.053 1 95.12 149 ALA B C 1
ATOM 3693 O O . ALA B 1 149 ? 3.533 4.395 -3.795 1 95.12 149 ALA B O 1
ATOM 3694 N N . PHE B 1 150 ? 4.047 3.744 -1.782 1 96.12 150 PHE B N 1
ATOM 3695 C CA . PHE B 1 150 ? 3.031 4.637 -1.239 1 96.12 150 PHE B CA 1
ATOM 3696 C C . PHE B 1 150 ? 3.35 6.09 -1.577 1 96.12 150 PHE B C 1
ATOM 3698 O O . PHE B 1 150 ? 2.488 6.82 -2.07 1 96.12 150 PHE B O 1
ATOM 3705 N N . PHE B 1 151 ? 4.586 6.527 -1.279 1 95.88 151 PHE B N 1
ATOM 3706 C CA . PHE B 1 151 ? 5.016 7.871 -1.656 1 95.88 151 PHE B CA 1
ATOM 3707 C C . PHE B 1 151 ? 5.559 7.887 -3.08 1 95.88 151 PHE B C 1
ATOM 3709 O O . PHE B 1 151 ? 6.738 8.164 -3.297 1 95.88 151 PHE B O 1
ATOM 3716 N N . LYS B 1 152 ? 4.691 7.684 -3.969 1 92.38 152 LYS B N 1
ATOM 3717 C CA . LYS B 1 152 ? 5.016 7.391 -5.359 1 92.38 152 LYS B CA 1
ATOM 3718 C C . LYS B 1 152 ? 5.953 8.445 -5.941 1 92.38 152 LYS B C 1
ATOM 3720 O O . LYS B 1 152 ? 6.945 8.117 -6.594 1 92.38 152 LYS B O 1
ATOM 3725 N N . ASN B 1 153 ? 5.711 9.664 -5.602 1 90.12 153 ASN B N 1
ATOM 3726 C CA . ASN B 1 153 ? 6.434 10.766 -6.223 1 90.12 153 ASN B CA 1
ATOM 3727 C C . ASN B 1 153 ? 7.871 10.852 -5.715 1 90.12 153 ASN B C 1
ATOM 3729 O O . ASN B 1 153 ? 8.703 11.555 -6.297 1 90.12 153 ASN B O 1
ATOM 3733 N N . ARG B 1 154 ? 8.094 10.094 -4.688 1 93.69 154 ARG B N 1
ATOM 3734 C CA . ARG B 1 154 ? 9.438 10.141 -4.121 1 93.69 154 ARG B CA 1
ATOM 3735 C C . ARG B 1 154 ? 10.18 8.828 -4.352 1 93.69 154 ARG B C 1
ATOM 3737 O O . ARG B 1 154 ? 11.344 8.688 -3.986 1 93.69 154 ARG B O 1
ATOM 3744 N N . MET B 1 155 ? 9.469 7.922 -4.926 1 94.19 155 MET B N 1
ATOM 3745 C CA . MET B 1 155 ? 10.133 6.68 -5.312 1 94.19 155 MET B CA 1
ATOM 3746 C C . MET B 1 155 ? 10.859 6.84 -6.641 1 94.19 155 MET B C 1
ATOM 3748 O O . MET B 1 155 ? 10.242 7.164 -7.656 1 94.19 155 MET B O 1
ATOM 3752 N N . ASN B 1 156 ? 12.141 6.836 -6.59 1 94.56 156 ASN B N 1
ATOM 3753 C CA . ASN B 1 156 ? 13.023 6.965 -7.742 1 94.56 156 ASN B CA 1
ATOM 3754 C C . ASN B 1 156 ? 14.156 5.941 -7.695 1 94.56 156 ASN B C 1
ATOM 3756 O O . ASN B 1 156 ? 14.18 5.074 -6.82 1 94.56 156 ASN B O 1
ATOM 3760 N N . SER B 1 157 ? 15.047 6.043 -8.695 1 97.56 157 SER B N 1
ATOM 3761 C CA . SER B 1 157 ? 16.125 5.062 -8.797 1 97.56 157 SER B CA 1
ATOM 3762 C C . SER B 1 157 ? 16.969 5.055 -7.531 1 97.56 157 SER B C 1
ATOM 3764 O O . SER B 1 157 ? 17.312 3.988 -7.008 1 97.56 157 SER B O 1
ATOM 3766 N N . ALA B 1 158 ? 17.281 6.234 -7.02 1 96.81 158 ALA B N 1
ATOM 3767 C CA . ALA B 1 158 ? 18.125 6.332 -5.832 1 96.81 158 ALA B CA 1
ATOM 3768 C C . ALA B 1 158 ? 17.453 5.688 -4.625 1 96.81 158 ALA B C 1
ATOM 3770 O O . ALA B 1 158 ? 18.078 4.945 -3.871 1 96.81 158 ALA B O 1
ATOM 3771 N N . ALA B 1 159 ? 16.203 5.965 -4.441 1 97.19 159 ALA B N 1
ATOM 3772 C CA . ALA B 1 159 ? 15.453 5.391 -3.338 1 97.19 159 ALA B CA 1
ATOM 3773 C C . ALA B 1 159 ? 15.375 3.871 -3.455 1 97.19 159 ALA B C 1
ATOM 3775 O O . ALA B 1 159 ? 15.562 3.156 -2.465 1 97.19 159 ALA B O 1
ATOM 3776 N N . MET B 1 160 ? 15.117 3.357 -4.652 1 98.38 160 MET B N 1
ATOM 3777 C CA . MET B 1 160 ? 15.016 1.919 -4.879 1 98.38 160 MET B CA 1
ATOM 3778 C C . MET B 1 160 ? 16.359 1.232 -4.633 1 98.38 160 MET B C 1
ATOM 3780 O O . MET B 1 160 ? 16.406 0.196 -3.967 1 98.38 160 MET B O 1
ATOM 3784 N N . ILE B 1 161 ? 17.438 1.831 -5.16 1 98.69 161 ILE B N 1
ATOM 3785 C CA . ILE B 1 161 ? 18.766 1.247 -4.984 1 98.69 161 ILE B CA 1
ATOM 3786 C C . ILE B 1 161 ? 19.109 1.185 -3.496 1 98.69 161 ILE B C 1
ATOM 3788 O O . ILE B 1 161 ? 19.562 0.153 -3.002 1 98.69 161 ILE B O 1
ATOM 3792 N N . ASN B 1 162 ? 18.812 2.264 -2.791 1 98.38 162 ASN B N 1
ATOM 3793 C CA . ASN B 1 162 ? 19.094 2.287 -1.358 1 98.38 162 ASN B CA 1
ATOM 3794 C C . ASN B 1 162 ? 18.25 1.266 -0.604 1 98.38 162 ASN B C 1
ATOM 3796 O O . ASN B 1 162 ? 18.766 0.517 0.226 1 98.38 162 ASN B O 1
ATOM 3800 N N . HIS B 1 163 ? 17 1.19 -0.865 1 98.62 163 HIS B N 1
ATOM 3801 C CA . HIS B 1 163 ? 16.062 0.281 -0.216 1 98.62 163 HIS B CA 1
ATOM 3802 C C . HIS B 1 163 ? 16.484 -1.173 -0.403 1 98.62 163 HIS B C 1
ATOM 3804 O O . HIS B 1 163 ? 16.688 -1.895 0.576 1 98.62 163 HIS B O 1
ATOM 3810 N N . TYR B 1 164 ? 16.734 -1.556 -1.584 1 98.88 164 TYR B N 1
ATOM 3811 C CA . TYR B 1 164 ? 17 -2.961 -1.883 1 98.88 164 TYR B CA 1
ATOM 3812 C C . TYR B 1 164 ? 18.406 -3.354 -1.473 1 98.88 164 TYR B C 1
ATOM 3814 O O . TYR B 1 164 ? 18.656 -4.504 -1.103 1 98.88 164 TYR B O 1
ATOM 3822 N N . THR B 1 165 ? 19.297 -2.373 -1.55 1 98.88 165 THR B N 1
ATOM 3823 C CA . THR B 1 165 ? 20.641 -2.656 -1.037 1 98.88 165 THR B CA 1
ATOM 3824 C C . THR B 1 165 ? 20.594 -2.963 0.457 1 98.88 165 THR B C 1
ATOM 3826 O O . THR B 1 165 ? 21.172 -3.949 0.912 1 98.88 165 THR B O 1
ATOM 3829 N N . GLN B 1 166 ? 19.859 -2.15 1.192 1 98.75 166 GLN B N 1
ATOM 3830 C CA . GLN B 1 166 ? 19.734 -2.381 2.627 1 98.75 166 GLN B CA 1
ATOM 3831 C C . GLN B 1 166 ? 19.062 -3.723 2.91 1 98.75 166 GLN B C 1
ATOM 3833 O O . GLN B 1 166 ? 19.5 -4.465 3.791 1 98.75 166 GLN B O 1
ATOM 3838 N N . VAL B 1 167 ? 18.031 -4.051 2.184 1 98.88 167 VAL B N 1
ATOM 3839 C CA . VAL B 1 167 ? 17.312 -5.309 2.363 1 98.88 167 VAL B CA 1
ATOM 3840 C C . VAL B 1 167 ? 18.25 -6.484 2.062 1 98.88 167 VAL B C 1
ATOM 3842 O O . VAL B 1 167 ? 18.344 -7.418 2.857 1 98.88 167 VAL B O 1
ATOM 3845 N N . ALA B 1 168 ? 18.969 -6.398 0.97 1 98.88 168 ALA B N 1
ATOM 3846 C CA . ALA B 1 168 ? 19.844 -7.484 0.548 1 98.88 168 ALA B CA 1
ATOM 3847 C C . ALA B 1 168 ? 21 -7.66 1.524 1 98.88 168 ALA B C 1
ATOM 3849 O O . ALA B 1 168 ? 21.422 -8.789 1.808 1 98.88 168 ALA B O 1
ATOM 3850 N N . ASP B 1 169 ? 21.5 -6.547 2.029 1 98.81 169 ASP B N 1
ATOM 3851 C CA . ASP B 1 169 ? 22.609 -6.586 2.982 1 98.81 169 ASP B CA 1
ATOM 3852 C C . ASP B 1 169 ? 22.203 -7.305 4.266 1 98.81 169 ASP B C 1
ATOM 3854 O O . ASP B 1 169 ? 23.016 -8.016 4.871 1 98.81 169 ASP B O 1
ATOM 3858 N N . ALA B 1 170 ? 20.969 -7.152 4.633 1 98.75 170 ALA B N 1
ATOM 3859 C CA . ALA B 1 170 ? 20.547 -7.605 5.953 1 98.75 170 ALA B CA 1
ATOM 3860 C C . ALA B 1 170 ? 19.797 -8.938 5.859 1 98.75 170 ALA B C 1
ATOM 3862 O O . ALA B 1 170 ? 19.531 -9.578 6.879 1 98.75 170 ALA B O 1
ATOM 3863 N N . SER B 1 171 ? 19.5 -9.375 4.66 1 98.75 171 SER B N 1
ATOM 3864 C CA . SER B 1 171 ? 18.688 -10.586 4.477 1 98.75 171 SER B CA 1
ATOM 3865 C C . SER B 1 171 ? 19.547 -11.836 4.59 1 98.75 171 SER B C 1
ATOM 3867 O O . SER B 1 171 ? 20.641 -11.906 4.02 1 98.75 171 SER B O 1
ATOM 3869 N N . SER B 1 172 ? 19.062 -12.859 5.25 1 98.56 172 SER B N 1
ATOM 3870 C CA . SER B 1 172 ? 19.75 -14.133 5.391 1 98.56 172 SER B CA 1
ATOM 3871 C C . SER B 1 172 ? 19.516 -15.031 4.184 1 98.56 172 SER B C 1
ATOM 3873 O O . SER B 1 172 ? 20.125 -16.094 4.055 1 98.56 172 SER B O 1
ATOM 3875 N N . ILE B 1 173 ? 18.609 -14.672 3.312 1 98.69 173 ILE B N 1
ATOM 3876 C CA . ILE B 1 173 ? 18.312 -15.398 2.084 1 98.69 173 ILE B CA 1
ATOM 3877 C C . ILE B 1 173 ? 18.391 -14.453 0.891 1 98.69 173 ILE B C 1
ATOM 3879 O O . ILE B 1 173 ? 18.281 -13.234 1.051 1 98.69 173 ILE B O 1
ATOM 3883 N N . PRO B 1 174 ? 18.531 -14.977 -0.317 1 98.81 174 PRO B N 1
ATOM 3884 C CA . PRO B 1 174 ? 18.625 -14.117 -1.501 1 98.81 174 PRO B CA 1
ATOM 3885 C C . PRO B 1 174 ? 17.344 -13.336 -1.76 1 98.81 174 PRO B C 1
ATOM 3887 O O . PRO B 1 174 ? 16.266 -13.75 -1.327 1 98.81 174 PRO B O 1
ATOM 3890 N N . VAL B 1 175 ? 17.562 -12.219 -2.498 1 98.88 175 VAL B N 1
ATOM 3891 C CA . VAL B 1 175 ? 16.469 -11.305 -2.789 1 98.88 175 VAL B CA 1
ATOM 3892 C C . VAL B 1 175 ? 16.172 -11.305 -4.289 1 98.88 175 VAL B C 1
ATOM 3894 O O . VAL B 1 175 ? 17.094 -11.305 -5.105 1 98.88 175 VAL B O 1
ATOM 3897 N N . ILE B 1 176 ? 14.93 -11.391 -4.621 1 98.94 176 ILE B N 1
ATOM 3898 C CA . ILE B 1 176 ? 14.422 -11.227 -5.98 1 98.94 176 ILE B CA 1
ATOM 3899 C C . ILE B 1 176 ? 13.602 -9.938 -6.07 1 98.94 176 ILE B C 1
ATOM 3901 O O . ILE B 1 176 ? 12.672 -9.734 -5.289 1 98.94 176 ILE B O 1
ATOM 3905 N N . LEU B 1 177 ? 13.938 -9.078 -7.016 1 98.94 177 LEU B N 1
ATOM 3906 C CA . LEU B 1 177 ? 13.188 -7.84 -7.234 1 98.94 177 LEU B CA 1
ATOM 3907 C C . LEU B 1 177 ? 11.836 -8.133 -7.875 1 98.94 177 LEU B C 1
ATOM 3909 O O . LEU B 1 177 ? 11.727 -9.016 -8.719 1 98.94 177 LEU B O 1
ATOM 3913 N N . TYR B 1 178 ? 10.891 -7.371 -7.504 1 98.75 178 TYR B N 1
ATOM 3914 C CA . TYR B 1 178 ? 9.547 -7.648 -7.988 1 98.75 178 TYR B CA 1
ATOM 3915 C C . TYR B 1 178 ? 8.859 -6.375 -8.469 1 98.75 178 TYR B C 1
ATOM 3917 O O . TYR B 1 178 ? 8.594 -5.469 -7.672 1 98.75 178 TYR B O 1
ATOM 3925 N N . ASN B 1 179 ? 8.5 -6.328 -9.75 1 98.31 179 ASN B N 1
ATOM 3926 C CA . ASN B 1 179 ? 7.801 -5.238 -10.414 1 98.31 179 ASN B CA 1
ATOM 3927 C C . ASN B 1 179 ? 6.359 -5.617 -10.742 1 98.31 179 ASN B C 1
ATOM 3929 O O . ASN B 1 179 ? 6.121 -6.523 -11.539 1 98.31 179 ASN B O 1
ATOM 3933 N N . VAL B 1 180 ? 5.414 -4.902 -10.18 1 97.19 180 VAL B N 1
ATOM 3934 C CA . VAL B 1 180 ? 4.004 -5.129 -10.477 1 97.19 180 VAL B CA 1
ATOM 3935 C C . VAL B 1 180 ? 3.264 -3.797 -10.523 1 97.19 180 VAL B C 1
ATOM 3937 O O . VAL B 1 180 ? 2.422 -3.514 -9.672 1 97.19 180 VAL B O 1
ATOM 3940 N N . PRO B 1 181 ? 3.4 -3.059 -11.586 1 95.44 181 PRO B N 1
ATOM 3941 C CA . PRO B 1 181 ? 2.871 -1.693 -11.648 1 95.44 181 PRO B CA 1
ATOM 3942 C C . PRO B 1 181 ? 1.346 -1.65 -11.633 1 95.44 181 PRO B C 1
ATOM 3944 O O . PRO B 1 181 ? 0.756 -0.659 -11.195 1 95.44 181 PRO B O 1
ATOM 3947 N N . SER B 1 182 ? 0.713 -2.697 -12.078 1 94.5 182 SER B N 1
ATOM 3948 C CA . SER B 1 182 ? -0.746 -2.701 -12.07 1 94.5 182 SER B CA 1
ATOM 3949 C C . SER B 1 182 ? -1.295 -2.592 -10.656 1 94.5 182 SER B C 1
ATOM 3951 O O . SER B 1 182 ? -2.359 -2.008 -10.438 1 94.5 182 SER B O 1
ATOM 3953 N N . ASN B 1 183 ? -0.544 -3.141 -9.703 1 95.19 183 ASN B N 1
ATOM 3954 C CA . ASN B 1 183 ? -0.974 -3.109 -8.312 1 95.19 183 ASN B CA 1
ATOM 3955 C C . ASN B 1 183 ? -0.383 -1.912 -7.57 1 95.19 183 ASN B C 1
ATOM 3957 O O . ASN B 1 183 ? -1.073 -1.263 -6.781 1 95.19 183 ASN B O 1
ATOM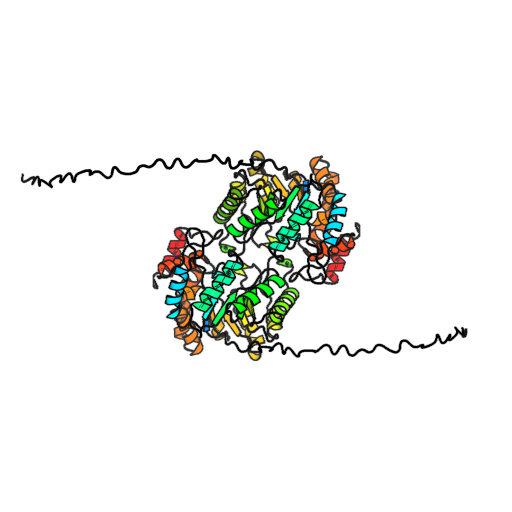 3961 N N . THR B 1 184 ? 0.88 -1.581 -7.863 1 95.06 184 THR B N 1
ATOM 3962 C CA . THR B 1 184 ? 1.586 -0.584 -7.066 1 95.06 184 THR B CA 1
ATOM 3963 C C . THR B 1 184 ? 1.387 0.813 -7.645 1 95.06 184 THR B C 1
ATOM 3965 O O . THR B 1 184 ? 1.578 1.812 -6.949 1 95.06 184 THR B O 1
ATOM 3968 N N . GLY B 1 185 ? 1.079 0.858 -8.984 1 93.31 185 GLY B N 1
ATOM 3969 C CA . GLY B 1 185 ? 1.024 2.143 -9.664 1 93.31 185 GLY B CA 1
ATOM 3970 C C . GLY B 1 185 ? 2.395 2.744 -9.914 1 93.31 185 GLY B C 1
ATOM 3971 O O . GLY B 1 185 ? 2.512 3.939 -10.188 1 93.31 185 GLY B O 1
ATOM 3972 N N . PHE B 1 186 ? 3.416 1.952 -9.758 1 94.88 186 PHE B N 1
ATOM 3973 C CA . PHE B 1 186 ? 4.797 2.404 -9.875 1 94.88 186 PHE B CA 1
ATOM 3974 C C . PHE B 1 186 ? 5.625 1.417 -10.695 1 94.88 186 PHE B C 1
ATOM 3976 O O . PHE B 1 186 ? 5.652 0.223 -10.391 1 94.88 186 PHE B O 1
ATOM 3983 N N . GLU B 1 187 ? 6.297 1.96 -11.758 1 96.12 187 GLU B N 1
ATOM 3984 C CA . GLU B 1 187 ? 7.184 1.138 -12.57 1 96.12 187 GLU B CA 1
ATOM 3985 C C . GLU B 1 187 ? 8.602 1.12 -12 1 96.12 187 GLU B C 1
ATOM 3987 O O . GLU B 1 187 ? 9.203 2.176 -11.781 1 96.12 187 GLU B O 1
ATOM 3992 N N . PHE B 1 188 ? 9.094 -0.121 -11.789 1 97.81 188 PHE B N 1
ATOM 3993 C CA . PHE B 1 188 ? 10.469 -0.256 -11.312 1 97.81 188 PHE B CA 1
ATOM 3994 C C . PHE B 1 188 ? 11.453 0.293 -12.336 1 97.81 188 PHE B C 1
ATOM 3996 O O . PHE B 1 188 ? 11.484 -0.169 -13.477 1 97.81 188 PHE B O 1
ATOM 4003 N N . PRO B 1 189 ? 12.281 1.307 -11.969 1 97.69 189 PRO B N 1
ATOM 4004 C CA . PRO B 1 189 ? 13.203 1.875 -12.953 1 97.69 189 PRO B CA 1
ATOM 4005 C C . PRO B 1 189 ? 14.25 0.869 -13.438 1 97.69 189 PRO B C 1
ATOM 4007 O O . PRO B 1 189 ? 14.93 0.24 -12.617 1 97.69 189 PRO B O 1
ATOM 4010 N N . VAL B 1 190 ? 14.43 0.772 -14.727 1 98.25 190 VAL B N 1
ATOM 4011 C CA . VAL B 1 190 ? 15.297 -0.226 -15.344 1 98.25 190 VAL B CA 1
ATOM 4012 C C . VAL B 1 190 ? 16.734 -0.001 -14.891 1 98.25 190 VAL B C 1
ATOM 4014 O O . VAL B 1 190 ? 17.453 -0.957 -14.594 1 98.25 190 VAL B O 1
ATOM 4017 N N . ASP B 1 191 ? 17.156 1.249 -14.828 1 98.44 191 ASP B N 1
ATOM 4018 C CA . ASP B 1 191 ? 18.531 1.552 -14.438 1 98.44 191 ASP B CA 1
ATOM 4019 C C . ASP B 1 191 ? 18.812 1.092 -13.008 1 98.44 191 ASP B C 1
ATOM 4021 O O . ASP B 1 191 ? 19.906 0.623 -12.695 1 98.44 191 ASP B O 1
ATOM 4025 N N . ALA B 1 192 ? 17.844 1.203 -12.125 1 98.69 192 ALA B N 1
ATOM 4026 C CA . ALA B 1 192 ? 17.984 0.723 -10.758 1 98.69 192 ALA B CA 1
ATOM 4027 C C . ALA B 1 192 ? 18.109 -0.798 -10.719 1 98.69 192 ALA B C 1
ATOM 4029 O O . ALA B 1 192 ? 18.906 -1.347 -9.961 1 98.69 192 ALA B O 1
ATOM 4030 N N . ILE B 1 193 ? 17.281 -1.47 -11.5 1 98.75 193 ILE B N 1
ATOM 4031 C CA . ILE B 1 193 ? 17.312 -2.926 -11.57 1 98.75 193 ILE B CA 1
ATOM 4032 C C . ILE B 1 193 ? 18.719 -3.389 -11.992 1 98.75 193 ILE B C 1
ATOM 4034 O O . ILE B 1 193 ? 19.297 -4.285 -11.375 1 98.75 193 ILE B O 1
ATOM 4038 N N . ILE B 1 194 ? 19.203 -2.752 -13.023 1 98.75 194 ILE B N 1
ATOM 4039 C CA . ILE B 1 194 ? 20.516 -3.117 -13.555 1 98.75 194 ILE B CA 1
ATOM 4040 C C . ILE B 1 194 ? 21.594 -2.887 -12.492 1 98.75 194 ILE B C 1
ATOM 4042 O O . ILE B 1 194 ? 22.438 -3.748 -12.266 1 98.75 194 ILE B O 1
ATOM 4046 N N . LYS B 1 195 ? 21.531 -1.765 -11.797 1 98.75 195 LYS B N 1
ATOM 4047 C CA . LYS B 1 195 ? 22.484 -1.478 -10.734 1 98.75 195 LYS B CA 1
ATOM 4048 C C . LYS B 1 195 ? 22.375 -2.5 -9.602 1 98.75 195 LYS B C 1
ATOM 4050 O O . LYS B 1 195 ? 23.391 -2.994 -9.109 1 98.75 195 LYS B O 1
ATOM 4055 N N . LEU B 1 196 ? 21.219 -2.838 -9.234 1 98.81 196 LEU B N 1
ATOM 4056 C CA . LEU B 1 196 ? 20.969 -3.75 -8.125 1 98.81 196 LEU B CA 1
ATOM 4057 C C . LEU B 1 196 ? 21.406 -5.168 -8.477 1 98.81 196 LEU B C 1
ATOM 4059 O O . LEU B 1 196 ? 21.766 -5.945 -7.59 1 98.81 196 LEU B O 1
ATOM 4063 N N . SER B 1 197 ? 21.453 -5.504 -9.727 1 98.62 197 SER B N 1
ATOM 4064 C CA . SER B 1 197 ? 21.859 -6.828 -10.172 1 98.62 197 SER B CA 1
ATOM 4065 C C . SER B 1 197 ? 23.344 -7.082 -9.859 1 98.62 197 SER B C 1
ATOM 4067 O O . SER B 1 197 ? 23.797 -8.227 -9.922 1 98.62 197 SER B O 1
ATOM 4069 N N . GLU B 1 198 ? 24.062 -6.082 -9.508 1 98.25 198 GLU B N 1
ATOM 4070 C CA . GLU B 1 198 ? 25.469 -6.207 -9.156 1 98.25 198 GLU B CA 1
ATOM 4071 C C . GLU B 1 198 ? 25.641 -6.734 -7.738 1 98.25 198 GLU B C 1
ATOM 4073 O O . GLU B 1 198 ? 26.719 -7.18 -7.359 1 98.25 198 GLU B O 1
ATOM 4078 N N . HIS B 1 199 ? 24.656 -6.613 -6.949 1 98.31 199 HIS B N 1
ATOM 4079 C CA . HIS B 1 199 ? 24.734 -7.051 -5.559 1 98.31 199 HIS B CA 1
ATOM 4080 C C . HIS B 1 199 ? 24.688 -8.57 -5.457 1 98.31 199 HIS B C 1
ATOM 4082 O O . HIS B 1 199 ? 23.797 -9.219 -6 1 98.31 199 HIS B O 1
ATOM 4088 N N . PRO B 1 200 ? 25.516 -9.203 -4.762 1 97.38 200 PRO B N 1
ATOM 4089 C CA . PRO B 1 200 ? 25.641 -10.664 -4.773 1 97.38 200 PRO B CA 1
ATOM 4090 C C . PRO B 1 200 ? 24.422 -11.359 -4.16 1 97.38 200 PRO B C 1
ATOM 4092 O O . PRO B 1 200 ? 24.141 -12.523 -4.48 1 97.38 200 PRO B O 1
ATOM 4095 N N . ASN B 1 201 ? 23.672 -10.609 -3.312 1 98.38 201 ASN B N 1
ATOM 4096 C CA . ASN B 1 201 ? 22.516 -11.227 -2.65 1 98.38 201 ASN B CA 1
ATOM 4097 C C . ASN B 1 201 ? 21.219 -10.906 -3.373 1 98.38 201 ASN B C 1
ATOM 4099 O O . ASN B 1 201 ? 20.141 -11.227 -2.885 1 98.38 201 ASN B O 1
ATOM 4103 N N . ILE B 1 202 ? 21.234 -10.203 -4.434 1 98.75 202 ILE B N 1
ATOM 4104 C CA . ILE B 1 202 ? 20.094 -9.992 -5.312 1 98.75 202 ILE B CA 1
ATOM 4105 C C . ILE B 1 202 ? 20.25 -10.844 -6.574 1 98.75 202 ILE B C 1
ATOM 4107 O O . ILE B 1 202 ? 21.062 -10.531 -7.441 1 98.75 202 ILE B O 1
ATOM 4111 N N . ILE B 1 203 ? 19.391 -11.852 -6.699 1 98.56 203 ILE B N 1
ATOM 4112 C CA . ILE B 1 203 ? 19.766 -12.914 -7.629 1 98.56 203 ILE B CA 1
ATOM 4113 C C . ILE B 1 203 ? 18.812 -12.906 -8.828 1 98.56 203 ILE B C 1
ATOM 4115 O O . ILE B 1 203 ? 19.031 -13.641 -9.797 1 98.56 203 ILE B O 1
ATOM 4119 N N . GLY B 1 204 ? 17.797 -12.039 -8.742 1 98.69 204 GLY B N 1
ATOM 4120 C CA . GLY B 1 204 ? 16.859 -12.078 -9.859 1 98.69 204 GLY B CA 1
ATOM 4121 C C . GLY B 1 204 ? 15.82 -10.977 -9.805 1 98.69 204 GLY B C 1
ATOM 4122 O O . GLY B 1 204 ? 15.914 -10.062 -8.977 1 98.69 204 GLY B O 1
ATOM 4123 N N . PHE B 1 205 ? 14.914 -11.086 -10.766 1 98.75 205 PHE B N 1
ATOM 4124 C CA . PHE B 1 205 ? 13.891 -10.078 -11.008 1 98.75 205 PHE B CA 1
ATOM 4125 C C . PHE B 1 205 ? 12.641 -10.719 -11.617 1 98.75 205 PHE B C 1
ATOM 4127 O O . PHE B 1 205 ? 12.742 -11.508 -12.555 1 98.75 205 PHE B O 1
ATOM 4134 N N . LYS B 1 206 ? 11.531 -10.422 -11.008 1 98.81 206 LYS B N 1
ATOM 4135 C CA . LYS B 1 206 ? 10.234 -10.773 -11.586 1 98.81 206 LYS B CA 1
ATOM 4136 C C . LYS B 1 206 ? 9.531 -9.547 -12.156 1 98.81 206 LYS B C 1
ATOM 4138 O O . LYS B 1 206 ? 9.328 -8.555 -11.453 1 98.81 206 LYS B O 1
ATOM 4143 N N . ASP B 1 207 ? 9.078 -9.656 -13.391 1 98.38 207 ASP B N 1
ATOM 4144 C CA . ASP B 1 207 ? 8.359 -8.562 -14.023 1 98.38 207 ASP B CA 1
ATOM 4145 C C . ASP B 1 207 ? 6.91 -8.953 -14.32 1 98.38 207 ASP B C 1
ATOM 4147 O O . ASP B 1 207 ? 6.652 -9.82 -15.148 1 98.38 207 ASP B O 1
ATOM 4151 N N . SER B 1 208 ? 6.012 -8.266 -13.695 1 96.88 208 SER B N 1
ATOM 4152 C CA . SER B 1 208 ? 4.594 -8.508 -13.945 1 96.88 208 SER B CA 1
ATOM 4153 C C . SER B 1 208 ? 4.012 -7.441 -14.867 1 96.88 208 SER B C 1
ATOM 4155 O O . SER B 1 208 ? 2.824 -7.484 -15.203 1 96.88 208 SER B O 1
ATOM 4157 N N . GLY B 1 209 ? 4.828 -6.543 -15.305 1 94.88 209 GLY B N 1
ATOM 4158 C CA . GLY B 1 209 ? 4.363 -5.496 -16.203 1 94.88 209 GLY B CA 1
ATOM 4159 C C . GLY B 1 209 ? 4.219 -5.965 -17.641 1 94.88 209 GLY B C 1
ATOM 4160 O O . GLY B 1 209 ? 3.381 -5.453 -18.391 1 94.88 209 GLY B O 1
ATOM 4161 N N . GLY B 1 210 ? 5.137 -6.828 -18.047 1 94.94 210 GLY B N 1
ATOM 4162 C CA . GLY B 1 210 ? 5.02 -7.457 -19.344 1 94.94 210 GLY B CA 1
ATOM 4163 C C . GLY B 1 210 ? 5.605 -6.621 -20.469 1 94.94 210 GLY B C 1
ATOM 4164 O O . GLY B 1 210 ? 5.418 -6.934 -21.656 1 94.94 210 GLY B O 1
ATOM 4165 N N . ASN B 1 211 ? 6.234 -5.535 -20.156 1 96.44 211 ASN B N 1
ATOM 4166 C CA . ASN B 1 211 ? 6.953 -4.781 -21.172 1 96.44 211 ASN B CA 1
ATOM 4167 C C . ASN B 1 211 ? 8.18 -5.539 -21.672 1 96.44 211 ASN B C 1
ATOM 4169 O O . ASN B 1 211 ? 9.25 -5.469 -21.078 1 96.44 211 ASN B O 1
ATOM 4173 N N . ILE B 1 212 ? 8.008 -6.18 -22.812 1 96.94 212 ILE B N 1
ATOM 4174 C CA . ILE B 1 212 ? 9 -7.121 -23.328 1 96.94 212 ILE B CA 1
ATOM 4175 C C . ILE B 1 212 ? 10.289 -6.371 -23.672 1 96.94 212 ILE B C 1
ATOM 4177 O O . ILE B 1 212 ? 11.383 -6.91 -23.531 1 96.94 212 ILE B O 1
ATOM 4181 N N . THR B 1 213 ? 10.172 -5.117 -24.078 1 96.31 213 THR B N 1
ATOM 4182 C CA . THR B 1 213 ? 11.352 -4.309 -24.375 1 96.31 213 THR B CA 1
ATOM 4183 C C . THR B 1 213 ? 12.188 -4.105 -23.109 1 96.31 213 THR B C 1
ATOM 4185 O O . THR B 1 213 ? 13.414 -4.27 -23.141 1 96.31 213 THR B O 1
ATOM 4188 N N . ASN B 1 214 ? 11.523 -3.83 -22.047 1 97.19 214 ASN B N 1
ATOM 4189 C CA . ASN B 1 214 ? 12.219 -3.672 -20.766 1 97.19 214 ASN B CA 1
ATOM 4190 C C . ASN B 1 214 ? 12.836 -4.988 -20.297 1 97.19 214 ASN B C 1
ATOM 4192 O O . ASN B 1 214 ? 13.977 -5.016 -19.844 1 97.19 214 ASN B O 1
ATOM 4196 N N . ILE B 1 215 ? 12.086 -6.047 -20.422 1 97.88 215 ILE B N 1
ATOM 4197 C CA . ILE B 1 215 ? 12.57 -7.363 -20.016 1 97.88 215 ILE B CA 1
ATOM 4198 C C . ILE B 1 215 ? 13.812 -7.719 -20.828 1 97.88 215 ILE B C 1
ATOM 4200 O O . ILE B 1 215 ? 14.828 -8.141 -20.266 1 97.88 215 ILE B O 1
ATOM 4204 N N . GLY B 1 216 ? 13.75 -7.492 -22.109 1 97.88 216 GLY B N 1
ATOM 4205 C CA . GLY B 1 216 ? 14.898 -7.75 -22.953 1 97.88 216 GLY B CA 1
ATOM 4206 C C . GLY B 1 216 ? 16.109 -6.918 -22.594 1 97.88 216 GLY B C 1
ATOM 4207 O O . GLY B 1 216 ? 17.234 -7.426 -22.578 1 97.88 216 GLY B O 1
ATOM 4208 N N . HIS B 1 217 ? 15.844 -5.676 -22.312 1 98.06 217 HIS B N 1
ATOM 4209 C CA . HIS B 1 217 ? 16.922 -4.773 -21.938 1 98.06 217 HIS B CA 1
ATOM 4210 C C . HIS B 1 217 ? 17.609 -5.238 -20.641 1 98.06 217 HIS B C 1
ATOM 4212 O O . HIS B 1 217 ? 18.828 -5.27 -20.562 1 98.06 217 HIS B O 1
ATOM 4218 N N . ILE B 1 218 ? 16.859 -5.605 -19.672 1 98.5 218 ILE B N 1
ATOM 4219 C CA . ILE B 1 218 ? 17.375 -6.059 -18.391 1 98.5 218 ILE B CA 1
ATOM 4220 C C . ILE B 1 218 ? 18.188 -7.332 -18.578 1 98.5 218 ILE B C 1
ATOM 4222 O O . ILE B 1 218 ? 19.312 -7.441 -18.062 1 98.5 218 ILE B O 1
ATOM 4226 N N . ILE B 1 219 ? 17.688 -8.242 -19.344 1 98.44 219 ILE B N 1
ATOM 4227 C CA . ILE B 1 219 ? 18.391 -9.492 -19.594 1 98.44 219 ILE B CA 1
ATOM 4228 C C . ILE B 1 219 ? 19.703 -9.211 -20.312 1 98.44 219 ILE B C 1
ATOM 4230 O O . ILE B 1 219 ? 20.75 -9.742 -19.922 1 98.44 219 ILE B O 1
ATOM 4234 N N . SER B 1 220 ? 19.656 -8.375 -21.281 1 98.19 220 SER B N 1
ATOM 4235 C CA . SER B 1 220 ? 20.859 -8.055 -22.062 1 98.19 220 SER B CA 1
ATOM 4236 C C . SER B 1 220 ? 21.953 -7.484 -21.172 1 98.19 220 SER B C 1
ATOM 4238 O O . SER B 1 220 ? 23.141 -7.777 -21.359 1 98.19 220 SER B O 1
ATOM 4240 N N . GLU B 1 221 ? 21.578 -6.707 -20.203 1 98.12 221 GLU B N 1
ATOM 4241 C CA . GLU B 1 221 ? 22.531 -5.984 -19.375 1 98.12 221 GLU B CA 1
ATOM 4242 C C . GLU B 1 221 ? 23 -6.828 -18.203 1 98.12 221 GLU B C 1
ATOM 4244 O O . GLU B 1 221 ? 24.016 -6.516 -17.562 1 98.12 221 GLU B O 1
ATOM 4249 N N . THR B 1 222 ? 22.281 -7.938 -17.891 1 97.94 222 THR B N 1
ATOM 4250 C CA . THR B 1 222 ? 22.547 -8.555 -16.594 1 97.94 222 THR B CA 1
ATOM 4251 C C . THR B 1 222 ? 22.859 -10.039 -16.766 1 97.94 222 THR B C 1
ATOM 4253 O O . THR B 1 222 ? 23.297 -10.695 -15.812 1 97.94 222 THR B O 1
ATOM 4256 N N . ARG B 1 223 ? 22.734 -10.625 -17.906 1 92.38 223 ARG B N 1
ATOM 4257 C CA . ARG B 1 223 ? 22.828 -12.062 -18.109 1 92.38 223 ARG B CA 1
ATOM 4258 C C . ARG B 1 223 ? 24.219 -12.578 -17.75 1 92.38 223 ARG B C 1
ATOM 4260 O O . ARG B 1 223 ? 24.359 -13.688 -17.234 1 92.38 223 ARG B O 1
ATOM 4267 N N . GLU B 1 224 ? 25.219 -11.82 -17.875 1 94 224 GLU B N 1
ATOM 4268 C CA . GLU B 1 224 ? 26.578 -12.258 -17.625 1 94 224 GLU B CA 1
ATOM 4269 C C . GLU B 1 224 ? 26.875 -12.344 -16.125 1 94 224 GLU B C 1
ATOM 4271 O O . GLU B 1 224 ? 27.844 -12.969 -15.711 1 94 224 GLU B O 1
ATOM 4276 N N . ARG B 1 225 ? 26.031 -11.781 -15.32 1 93.19 225 ARG B N 1
ATOM 4277 C CA . ARG B 1 225 ? 26.234 -11.766 -13.875 1 93.19 225 ARG B CA 1
ATOM 4278 C C . ARG B 1 225 ? 25.422 -12.867 -13.203 1 93.19 225 ARG B C 1
ATOM 4280 O O . ARG B 1 225 ? 25.375 -12.953 -11.977 1 93.19 225 ARG B O 1
ATOM 4287 N N . GLY B 1 226 ? 24.719 -13.633 -14 1 94.25 226 GLY B N 1
ATOM 4288 C CA . GLY B 1 226 ? 23.906 -14.703 -13.422 1 94.25 226 GLY B CA 1
ATOM 4289 C C . GLY B 1 226 ? 22.594 -14.211 -12.859 1 94.25 226 GLY B C 1
ATOM 4290 O O . GLY B 1 226 ? 21.938 -14.914 -12.086 1 94.25 226 GLY B O 1
ATOM 4291 N N . PHE B 1 227 ? 22.219 -12.992 -13.188 1 98 227 PHE B N 1
ATOM 4292 C CA . PHE B 1 227 ? 20.953 -12.422 -12.758 1 98 227 PHE B CA 1
ATOM 4293 C C . PHE B 1 227 ? 19.781 -13.109 -13.461 1 98 227 PHE B C 1
ATOM 4295 O O . PHE B 1 227 ? 19.781 -13.227 -14.688 1 98 227 PHE B O 1
ATOM 4302 N N . GLN B 1 228 ? 18.828 -13.602 -12.695 1 98.69 228 GLN B N 1
ATOM 4303 C CA . GLN B 1 228 ? 17.766 -14.469 -13.211 1 98.69 228 GLN B CA 1
ATOM 4304 C C . GLN B 1 228 ? 16.453 -13.711 -13.367 1 98.69 228 GLN B C 1
ATOM 4306 O O . GLN B 1 228 ? 15.891 -13.227 -12.383 1 98.69 228 GLN B O 1
ATOM 4311 N N . VAL B 1 229 ? 15.93 -13.609 -14.602 1 98.81 229 VAL B N 1
ATOM 4312 C CA . VAL B 1 229 ? 14.695 -12.875 -14.875 1 98.81 229 VAL B CA 1
ATOM 4313 C C . VAL B 1 229 ? 13.539 -13.859 -15.039 1 98.81 229 VAL B C 1
ATOM 4315 O O . VAL B 1 229 ? 13.664 -14.859 -15.75 1 98.81 229 VAL B O 1
ATOM 4318 N N . LEU B 1 230 ? 12.477 -13.594 -14.375 1 98.88 230 LEU B N 1
ATOM 4319 C CA . LEU B 1 230 ? 11.266 -14.406 -14.43 1 98.88 230 LEU B CA 1
ATOM 4320 C C . LEU B 1 230 ? 10.102 -13.602 -15 1 98.88 230 LEU B C 1
ATOM 4322 O O . LEU B 1 230 ? 9.883 -12.453 -14.609 1 98.88 230 LEU B O 1
ATOM 4326 N N . ALA B 1 231 ? 9.328 -14.258 -15.883 1 98.81 231 ALA B N 1
ATOM 4327 C CA . ALA B 1 231 ? 8.078 -13.672 -16.359 1 98.81 231 ALA B CA 1
ATOM 4328 C C . ALA B 1 231 ? 6.996 -13.742 -15.281 1 98.81 231 ALA B C 1
ATOM 4330 O O . ALA B 1 231 ? 6.773 -14.797 -14.68 1 98.81 231 ALA B O 1
ATOM 4331 N N . GLY B 1 232 ? 6.297 -12.633 -15.117 1 98.44 232 GLY B N 1
ATOM 4332 C CA . GLY B 1 232 ? 5.277 -12.578 -14.086 1 98.44 232 GLY B CA 1
ATOM 4333 C C . GLY B 1 232 ? 3.898 -12.969 -14.586 1 98.44 232 GLY B C 1
ATOM 4334 O O . GLY B 1 232 ? 2.91 -12.859 -13.859 1 98.44 232 GLY B O 1
ATOM 4335 N N . GLY B 1 233 ? 3.861 -13.438 -15.844 1 97.88 233 GLY B N 1
ATOM 4336 C CA . GLY B 1 233 ? 2.586 -13.836 -16.406 1 97.88 233 GLY B CA 1
ATOM 4337 C C . GLY B 1 233 ? 2.723 -14.867 -17.516 1 97.88 233 GLY B C 1
ATOM 4338 O O . GLY B 1 233 ? 3.676 -14.828 -18.297 1 97.88 233 GLY B O 1
ATOM 4339 N N . ALA B 1 234 ? 1.67 -15.625 -17.641 1 98.5 234 ALA B N 1
ATOM 4340 C CA . ALA B 1 234 ? 1.673 -16.688 -18.625 1 98.5 234 ALA B CA 1
ATOM 4341 C C . ALA B 1 234 ? 1.439 -16.125 -20.031 1 98.5 234 ALA B C 1
ATOM 4343 O O . ALA B 1 234 ? 1.767 -16.781 -21.031 1 98.5 234 ALA B O 1
ATOM 4344 N N . SER B 1 235 ? 0.945 -14.938 -20.141 1 97.88 235 SER B N 1
ATOM 4345 C CA . SER B 1 235 ? 0.627 -14.344 -21.438 1 97.88 235 SER B CA 1
ATOM 4346 C C . SER B 1 235 ? 1.893 -13.93 -22.188 1 97.88 235 SER B C 1
ATOM 4348 O O . SER B 1 235 ? 1.876 -13.773 -23.406 1 97.88 235 SER B O 1
ATOM 4350 N N . PHE B 1 236 ? 2.973 -13.773 -21.469 1 98.19 236 PHE B N 1
ATOM 4351 C CA . PHE B 1 236 ? 4.199 -13.328 -22.109 1 98.19 236 PHE B CA 1
ATOM 4352 C C . PHE B 1 236 ? 5.379 -14.195 -21.688 1 98.19 236 PHE B C 1
ATOM 4354 O O . PHE B 1 236 ? 6.523 -13.734 -21.703 1 98.19 236 PHE B O 1
ATOM 4361 N N . LEU B 1 237 ? 5.035 -15.414 -21.25 1 98.75 237 LEU B N 1
ATOM 4362 C CA . LEU B 1 237 ? 6.051 -16.359 -20.812 1 98.75 237 LEU B CA 1
ATOM 4363 C C . LEU B 1 237 ? 6.977 -16.75 -21.969 1 98.75 237 LEU B C 1
ATOM 4365 O O . LEU B 1 237 ? 8.195 -16.641 -21.844 1 98.75 237 LEU B O 1
ATOM 4369 N N . MET B 1 238 ? 6.406 -17.125 -23.094 1 98.75 238 MET B N 1
ATOM 4370 C CA . MET B 1 238 ? 7.203 -17.547 -24.234 1 98.75 238 MET B CA 1
ATOM 4371 C C . MET B 1 238 ? 8.109 -16.422 -24.719 1 98.75 238 MET B C 1
ATOM 4373 O O . MET B 1 238 ? 9.305 -16.641 -24.938 1 98.75 238 MET B O 1
ATOM 4377 N N . ALA B 1 239 ? 7.527 -15.234 -24.859 1 98.44 239 ALA B N 1
ATOM 4378 C CA . ALA B 1 239 ? 8.305 -14.094 -25.328 1 98.44 239 ALA B CA 1
ATOM 4379 C C . ALA B 1 239 ? 9.477 -13.805 -24.391 1 98.44 239 ALA B C 1
ATOM 4381 O O . ALA B 1 239 ? 10.578 -13.5 -24.844 1 98.44 239 ALA B O 1
ATOM 4382 N N . SER B 1 240 ? 9.266 -13.93 -23.109 1 98.75 240 SER B N 1
ATOM 4383 C CA . SER B 1 240 ? 10.305 -13.664 -22.125 1 98.75 240 SER B CA 1
ATOM 4384 C C . SER B 1 240 ? 11.383 -14.742 -22.156 1 98.75 240 SER B C 1
ATOM 4386 O O . SER B 1 240 ? 12.578 -14.43 -22.125 1 98.75 240 SER B O 1
ATOM 4388 N N . MET B 1 241 ? 10.961 -15.984 -22.234 1 98.62 241 MET B N 1
ATOM 4389 C CA . MET B 1 241 ? 11.914 -17.094 -22.203 1 98.62 241 MET B CA 1
ATOM 4390 C C . MET B 1 241 ? 12.758 -17.109 -23.469 1 98.62 241 MET B C 1
ATOM 4392 O O . MET B 1 241 ? 13.938 -17.453 -23.438 1 98.62 241 MET B O 1
ATOM 4396 N N . ASN B 1 242 ? 12.141 -16.719 -24.562 1 97.88 242 ASN B N 1
ATOM 4397 C CA . ASN B 1 242 ? 12.898 -16.641 -25.812 1 97.88 242 ASN B CA 1
ATOM 4398 C C . ASN B 1 242 ? 14 -15.594 -25.734 1 97.88 242 ASN B C 1
ATOM 4400 O O . ASN B 1 242 ? 14.977 -15.664 -26.484 1 97.88 242 ASN B O 1
ATOM 4404 N N . LEU B 1 243 ? 13.867 -14.633 -24.828 1 97.69 243 LEU B N 1
ATOM 4405 C CA . LEU B 1 243 ? 14.867 -13.578 -24.656 1 97.69 243 LEU B CA 1
ATOM 4406 C C . LEU B 1 243 ? 15.875 -13.953 -23.578 1 97.69 243 LEU B C 1
ATOM 4408 O O . LEU B 1 243 ? 16.891 -13.273 -23.406 1 97.69 243 LEU B O 1
ATOM 4412 N N . GLY B 1 244 ? 15.562 -14.984 -22.812 1 98 244 GLY B N 1
ATOM 4413 C CA . GLY B 1 244 ? 16.562 -15.43 -21.844 1 98 244 GLY B CA 1
ATOM 4414 C C . GLY B 1 244 ? 16.031 -15.523 -20.438 1 98 244 GLY B C 1
ATOM 4415 O O . GLY B 1 244 ? 16.766 -15.836 -19.5 1 98 244 GLY B O 1
ATOM 4416 N N . ALA B 1 245 ? 14.758 -15.242 -20.234 1 98.69 245 ALA B N 1
ATOM 4417 C CA . ALA B 1 245 ? 14.172 -15.492 -18.922 1 98.69 245 ALA B CA 1
ATOM 4418 C C . ALA B 1 245 ? 14.297 -16.969 -18.531 1 98.69 245 ALA B C 1
ATOM 4420 O O . ALA B 1 245 ? 14.234 -17.844 -19.391 1 98.69 245 ALA B O 1
ATOM 4421 N N . VAL B 1 246 ? 14.352 -17.219 -17.219 1 98.56 246 VAL B N 1
ATOM 4422 C CA . VAL B 1 246 ? 14.68 -18.578 -16.781 1 98.56 246 VAL B CA 1
ATOM 4423 C C . VAL B 1 246 ? 13.406 -19.328 -16.422 1 98.56 246 VAL B C 1
ATOM 4425 O O . VAL B 1 246 ? 13.453 -20.5 -16.062 1 98.56 246 VAL B O 1
ATOM 4428 N N . GLY B 1 247 ? 12.258 -18.688 -16.516 1 98.75 247 GLY B N 1
ATOM 4429 C CA . GLY B 1 247 ? 10.961 -19.25 -16.172 1 98.75 247 GLY B CA 1
ATOM 4430 C C . GLY B 1 247 ? 9.922 -18.188 -15.859 1 98.75 247 GLY B C 1
ATOM 4431 O O . GLY B 1 247 ? 9.938 -17.109 -16.453 1 98.75 247 GLY B O 1
ATOM 4432 N N . GLY B 1 248 ? 8.945 -18.641 -14.977 1 98.88 248 GLY B N 1
ATOM 4433 C CA . GLY B 1 248 ? 7.879 -17.688 -14.695 1 98.88 248 GLY B CA 1
ATOM 4434 C C . GLY B 1 248 ? 7.184 -17.938 -13.367 1 98.88 248 GLY B C 1
ATOM 4435 O O . GLY B 1 248 ? 7.223 -19.062 -12.844 1 98.88 248 GLY B O 1
ATOM 4436 N N . ILE B 1 249 ? 6.734 -16.906 -12.781 1 98.94 249 ILE B N 1
ATOM 4437 C CA . ILE B 1 249 ? 5.762 -16.906 -11.695 1 98.94 249 ILE B CA 1
ATOM 4438 C C . ILE B 1 249 ? 4.395 -16.484 -12.219 1 98.94 249 ILE B C 1
ATOM 4440 O O . ILE B 1 249 ? 4.152 -15.289 -12.461 1 98.94 249 ILE B O 1
ATOM 4444 N N . CYS B 1 250 ? 3.512 -17.422 -12.414 1 98.75 250 CYS B N 1
ATOM 4445 C CA . CYS B 1 250 ? 2.291 -17.188 -13.18 1 98.75 250 CYS B CA 1
ATOM 4446 C C . CYS B 1 250 ? 1.058 -17.531 -12.352 1 98.75 250 CYS B C 1
ATOM 4448 O O . CYS B 1 250 ? 0.879 -18.672 -11.945 1 98.75 250 CYS B O 1
ATOM 4450 N N . ALA B 1 251 ? 0.217 -16.562 -12.219 1 98.75 251 ALA B N 1
ATOM 4451 C CA . ALA B 1 251 ? -1.052 -16.797 -11.539 1 98.75 251 ALA B CA 1
ATOM 4452 C C . ALA B 1 251 ? -1.796 -17.969 -12.156 1 98.75 251 ALA B C 1
ATOM 4454 O O . ALA B 1 251 ? -2.359 -18.812 -11.438 1 98.75 251 ALA B O 1
ATOM 4455 N N . LEU B 1 252 ? -1.768 -18.094 -13.43 1 98.88 252 LEU B N 1
ATOM 4456 C CA . LEU B 1 252 ? -2.502 -19.109 -14.156 1 98.88 252 LEU B CA 1
ATOM 4457 C C . LEU B 1 252 ? -2.018 -20.516 -13.773 1 98.88 252 LEU B C 1
ATOM 4459 O O . LEU B 1 252 ? -2.775 -21.484 -13.859 1 98.88 252 LEU B O 1
ATOM 4463 N N . ALA B 1 253 ? -0.827 -20.656 -13.359 1 98.88 253 ALA B N 1
ATOM 4464 C CA . ALA B 1 253 ? -0.235 -21.938 -13.016 1 98.88 253 ALA B CA 1
ATOM 4465 C C . ALA B 1 253 ? -0.966 -22.578 -11.844 1 98.88 253 ALA B C 1
ATOM 4467 O O . ALA B 1 253 ? -0.857 -23.797 -11.617 1 98.88 253 ALA B O 1
ATOM 4468 N N . ASN B 1 254 ? -1.7 -21.766 -11.062 1 98.88 254 ASN B N 1
ATOM 4469 C CA . ASN B 1 254 ? -2.484 -22.328 -9.969 1 98.88 254 ASN B CA 1
ATOM 4470 C C . ASN B 1 254 ? -3.594 -23.25 -10.477 1 98.88 254 ASN B C 1
ATOM 4472 O O . ASN B 1 254 ? -4.09 -24.094 -9.734 1 98.88 254 ASN B O 1
ATOM 4476 N N . ILE B 1 255 ? -3.986 -23.047 -11.727 1 98.75 255 ILE B N 1
ATOM 4477 C CA . ILE B 1 255 ? -5.086 -23.797 -12.312 1 98.75 255 ILE B CA 1
ATOM 4478 C C . ILE B 1 255 ? -4.562 -24.672 -13.453 1 98.75 255 ILE B C 1
ATOM 4480 O O . ILE B 1 255 ? -4.797 -25.875 -13.469 1 98.75 255 ILE B O 1
ATOM 4484 N N . LEU B 1 256 ? -3.805 -24.031 -14.328 1 98.75 256 LEU B N 1
ATOM 4485 C CA . LEU B 1 256 ? -3.242 -24.719 -15.484 1 98.75 256 LEU B CA 1
ATOM 4486 C C . LEU B 1 256 ? -1.733 -24.891 -15.336 1 98.75 256 LEU B C 1
ATOM 4488 O O . LEU B 1 256 ? -0.969 -24.469 -16.203 1 98.75 256 LEU B O 1
ATOM 4492 N N . GLY B 1 257 ? -1.393 -25.562 -14.211 1 98.81 257 GLY B N 1
ATOM 4493 C CA . GLY B 1 257 ? 0.009 -25.75 -13.875 1 98.81 257 GLY B CA 1
ATOM 4494 C C . GLY B 1 257 ? 0.771 -26.562 -14.898 1 98.81 257 GLY B C 1
ATOM 4495 O O . GLY B 1 257 ? 1.861 -26.172 -15.32 1 98.81 257 GLY B O 1
ATOM 4496 N N . GLN B 1 258 ? 0.213 -27.641 -15.32 1 98.69 258 GLN B N 1
ATOM 4497 C CA . GLN B 1 258 ? 0.866 -28.516 -16.297 1 98.69 258 GLN B CA 1
ATOM 4498 C C . GLN B 1 258 ? 1.113 -27.766 -17.609 1 98.69 258 GLN B C 1
ATOM 4500 O O . GLN B 1 258 ? 2.199 -27.859 -18.188 1 98.69 258 GLN B O 1
ATOM 4505 N N . GLU B 1 259 ? 0.123 -27.062 -18.047 1 98.75 259 GLU B N 1
ATOM 4506 C CA . GLU B 1 259 ? 0.236 -26.328 -19.312 1 98.75 259 GLU B CA 1
ATOM 4507 C C . GLU B 1 259 ? 1.333 -25.266 -19.234 1 98.75 259 GLU B C 1
ATOM 4509 O O . GLU B 1 259 ? 2.08 -25.078 -20.203 1 98.75 259 GLU B O 1
ATOM 4514 N N . CYS B 1 260 ? 1.419 -24.578 -18.125 1 98.88 260 CYS B N 1
ATOM 4515 C CA . CYS B 1 260 ? 2.475 -23.578 -17.953 1 98.88 260 CYS B CA 1
ATOM 4516 C C . CYS B 1 260 ? 3.848 -24.25 -17.953 1 98.88 260 CYS B C 1
ATOM 4518 O O . CYS B 1 260 ? 4.781 -23.734 -18.578 1 98.88 260 CYS B O 1
ATOM 4520 N N . CYS B 1 261 ? 3.977 -25.375 -17.281 1 98.94 261 CYS B N 1
ATOM 4521 C CA . CYS B 1 261 ? 5.234 -26.109 -17.25 1 98.94 261 CYS B CA 1
ATOM 4522 C C . CYS B 1 261 ? 5.574 -26.641 -18.641 1 98.94 261 CYS B C 1
ATOM 4524 O O . CYS B 1 261 ? 6.73 -26.594 -19.062 1 98.94 261 CYS B O 1
ATOM 4526 N N . ASP B 1 262 ? 4.59 -27.125 -19.344 1 98.88 262 ASP B N 1
ATOM 4527 C CA . ASP B 1 262 ? 4.805 -27.609 -20.703 1 98.88 262 ASP B CA 1
ATOM 4528 C C . ASP B 1 262 ? 5.324 -26.484 -21.594 1 98.88 262 ASP B C 1
ATOM 4530 O O . ASP B 1 262 ? 6.242 -26.688 -22.391 1 98.88 262 ASP B O 1
ATOM 4534 N N . LEU B 1 263 ? 4.727 -25.344 -21.453 1 98.88 263 LEU B N 1
ATOM 4535 C CA . LEU B 1 263 ? 5.145 -24.203 -22.25 1 98.88 263 LEU B CA 1
ATOM 4536 C C . LEU B 1 263 ? 6.605 -23.859 -22 1 98.88 263 LEU B C 1
ATOM 4538 O O . LEU B 1 263 ? 7.371 -23.625 -22.938 1 98.88 263 LEU B O 1
ATOM 4542 N N . ALA B 1 264 ? 6.969 -23.859 -20.766 1 98.88 264 ALA B N 1
ATOM 4543 C CA . ALA B 1 264 ? 8.359 -23.578 -20.422 1 98.88 264 ALA B CA 1
ATOM 4544 C C . ALA B 1 264 ? 9.297 -24.625 -21 1 98.88 264 ALA B C 1
ATOM 4546 O O . ALA B 1 264 ? 10.359 -24.297 -21.531 1 98.88 264 ALA B O 1
ATOM 4547 N N . THR B 1 265 ? 8.891 -25.844 -20.922 1 98.75 265 THR B N 1
ATOM 4548 C CA . THR B 1 265 ? 9.688 -26.938 -21.453 1 98.75 265 THR B CA 1
ATOM 4549 C C . THR B 1 265 ? 9.844 -26.812 -22.969 1 98.75 265 THR B C 1
ATOM 4551 O O . THR B 1 265 ? 10.945 -26.953 -23.484 1 98.75 265 THR B O 1
ATOM 4554 N N . LEU B 1 266 ? 8.758 -26.547 -23.641 1 98.75 266 LEU B N 1
ATOM 4555 C CA . LEU B 1 266 ? 8.789 -26.375 -25.078 1 98.75 266 LEU B CA 1
ATOM 4556 C C . LEU B 1 266 ? 9.742 -25.25 -25.469 1 98.75 266 LEU B C 1
ATOM 4558 O O . LEU B 1 266 ? 10.5 -25.375 -26.438 1 98.75 266 LEU B O 1
ATOM 4562 N N . CYS B 1 267 ? 9.711 -24.156 -24.734 1 98.56 267 CYS B N 1
ATOM 4563 C CA . CYS B 1 267 ? 10.609 -23.031 -25 1 98.56 267 CYS B CA 1
ATOM 4564 C C . CYS B 1 267 ? 12.062 -23.438 -24.812 1 98.56 267 CYS B C 1
ATOM 4566 O O . CYS B 1 267 ? 12.914 -23.125 -25.641 1 98.56 267 CYS B O 1
ATOM 4568 N N . LYS B 1 268 ? 12.367 -24.141 -23.766 1 98 268 LYS B N 1
ATOM 4569 C CA . LYS B 1 268 ? 13.727 -24.578 -23.469 1 98 268 LYS B CA 1
ATOM 4570 C C . LYS B 1 268 ? 14.258 -25.531 -24.531 1 98 268 LYS B C 1
ATOM 4572 O O . LYS B 1 268 ? 15.453 -25.516 -24.844 1 98 268 LYS B O 1
ATOM 4577 N N . GLU B 1 269 ? 13.391 -26.297 -25.047 1 98.06 269 GLU B N 1
ATOM 4578 C CA . GLU B 1 269 ? 13.773 -27.297 -26.031 1 98.06 269 GLU B CA 1
ATOM 4579 C C . GLU B 1 269 ? 13.797 -26.719 -27.438 1 98.06 269 GLU B C 1
ATOM 4581 O O . GLU B 1 269 ? 14.172 -27.406 -28.391 1 98.06 269 GLU B O 1
ATOM 4586 N N . GLY B 1 270 ? 13.328 -25.516 -27.641 1 97.56 270 GLY B N 1
ATOM 4587 C CA . GLY B 1 270 ? 13.336 -24.875 -28.938 1 97.56 270 GLY B CA 1
ATOM 4588 C C . GLY B 1 270 ? 12.211 -25.344 -29.844 1 97.56 270 GLY B C 1
ATOM 4589 O O . GLY B 1 270 ? 12.281 -25.203 -31.062 1 97.56 270 GLY B O 1
ATOM 4590 N N . ARG B 1 271 ? 11.234 -25.984 -29.25 1 98.12 271 ARG B N 1
ATOM 4591 C CA . ARG B 1 271 ? 10.055 -26.391 -30 1 98.12 271 ARG B CA 1
ATOM 4592 C C . ARG B 1 271 ? 9.062 -25.25 -30.141 1 98.12 271 ARG B C 1
ATOM 4594 O O . ARG B 1 271 ? 7.949 -25.312 -29.609 1 98.12 271 ARG B O 1
ATOM 4601 N N . LEU B 1 272 ? 9.336 -24.344 -31 1 97.5 272 LEU B N 1
ATOM 4602 C CA . LEU B 1 272 ? 8.75 -23 -31.016 1 97.5 272 LEU B CA 1
ATOM 4603 C C . LEU B 1 272 ? 7.328 -23.031 -31.562 1 97.5 272 LEU B C 1
ATOM 4605 O O . LEU B 1 272 ? 6.461 -22.281 -31.094 1 97.5 272 LEU B O 1
ATOM 4609 N N . ASP B 1 273 ? 7.039 -23.844 -32.531 1 98.12 273 ASP B N 1
ATOM 4610 C CA . ASP B 1 273 ? 5.695 -23.906 -33.094 1 98.12 273 ASP B CA 1
ATOM 4611 C C . ASP B 1 273 ? 4.688 -24.438 -32.094 1 98.12 273 ASP B C 1
ATOM 4613 O O . ASP B 1 273 ? 3.605 -23.875 -31.922 1 98.12 273 ASP B O 1
ATOM 4617 N N . GLU B 1 274 ? 5.086 -25.469 -31.453 1 98.5 274 GLU B N 1
ATOM 4618 C CA . GLU B 1 274 ? 4.23 -26.031 -30.422 1 98.5 274 GLU B CA 1
ATOM 4619 C C . GLU B 1 274 ? 4.082 -25.047 -29.25 1 98.5 274 GLU B C 1
ATOM 4621 O O . GLU B 1 274 ? 2.988 -24.891 -28.703 1 98.5 274 GLU B O 1
ATOM 4626 N N . ALA B 1 275 ? 5.152 -24.453 -28.922 1 98.69 275 ALA B N 1
ATOM 4627 C CA . ALA B 1 275 ? 5.133 -23.453 -27.859 1 98.69 275 ALA B CA 1
ATOM 4628 C C . ALA B 1 275 ? 4.188 -22.297 -28.188 1 98.69 275 ALA B C 1
ATOM 4630 O O . ALA B 1 275 ? 3.428 -21.844 -27.344 1 98.69 275 ALA B O 1
ATOM 4631 N N . ARG B 1 276 ? 4.234 -21.859 -29.406 1 98.44 276 ARG B N 1
ATOM 4632 C CA . ARG B 1 276 ? 3.389 -20.75 -29.859 1 98.44 276 ARG B CA 1
ATOM 4633 C C . ARG B 1 276 ? 1.912 -21.125 -29.734 1 98.44 276 ARG B C 1
ATOM 4635 O O . ARG B 1 276 ? 1.109 -20.328 -29.25 1 98.44 276 ARG B O 1
ATOM 4642 N N . GLU B 1 277 ? 1.608 -22.25 -30.188 1 98.38 277 GLU B N 1
ATOM 4643 C CA . GLU B 1 277 ? 0.22 -22.688 -30.109 1 98.38 277 GLU B CA 1
ATOM 4644 C C . GLU B 1 277 ? -0.263 -22.75 -28.656 1 98.38 277 GLU B C 1
ATOM 4646 O O . GLU B 1 277 ? -1.369 -22.297 -28.344 1 98.38 277 GLU B O 1
ATOM 4651 N N . LEU B 1 278 ? 0.559 -23.312 -27.844 1 98.44 278 LEU B N 1
ATOM 4652 C CA . LEU B 1 278 ? 0.198 -23.406 -26.422 1 98.44 278 LEU B CA 1
ATOM 4653 C C . LEU B 1 278 ? 0.116 -22.016 -25.797 1 98.44 278 LEU B C 1
ATOM 4655 O O . LEU B 1 278 ? -0.804 -21.734 -25.016 1 98.44 278 LEU B O 1
ATOM 4659 N N . GLN B 1 279 ? 1.06 -21.141 -26.125 1 98.62 279 GLN B N 1
ATOM 4660 C CA . GLN B 1 279 ? 1.042 -19.766 -25.641 1 98.62 279 GLN B CA 1
ATOM 4661 C C . GLN B 1 279 ? -0.271 -19.062 -25.984 1 98.62 279 GLN B C 1
ATOM 4663 O O . GLN B 1 279 ? -0.887 -18.422 -25.141 1 98.62 279 GLN B O 1
ATOM 4668 N N . LEU B 1 280 ? -0.683 -19.203 -27.203 1 98.31 280 LEU B N 1
ATOM 4669 C CA . LEU B 1 280 ? -1.896 -18.547 -27.656 1 98.31 280 LEU B CA 1
ATOM 4670 C C . LEU B 1 280 ? -3.123 -19.078 -26.938 1 98.31 280 LEU B C 1
ATOM 4672 O O . LEU B 1 280 ? -4.039 -18.328 -26.609 1 98.31 280 LEU B O 1
ATOM 4676 N N . LYS B 1 281 ? -3.164 -20.328 -26.594 1 97.75 281 LYS B N 1
ATOM 4677 C CA . LYS B 1 281 ? -4.273 -20.953 -25.875 1 97.75 281 LYS B CA 1
ATOM 4678 C C . LYS B 1 281 ? -4.359 -20.453 -24.438 1 97.75 281 LYS B C 1
ATOM 4680 O O . LYS B 1 281 ? -5.445 -20.391 -23.859 1 97.75 281 LYS B O 1
ATOM 4685 N N . LEU B 1 282 ? -3.262 -20.031 -23.891 1 98.25 282 LEU B N 1
ATOM 4686 C CA . LEU B 1 282 ? -3.197 -19.672 -22.469 1 98.25 282 LEU B CA 1
ATOM 4687 C C . LEU B 1 282 ? -3.52 -18.188 -22.281 1 98.25 282 LEU B C 1
ATOM 4689 O O . LEU B 1 282 ? -3.707 -17.734 -21.141 1 98.25 282 LEU B O 1
ATOM 4693 N N . ILE B 1 283 ? -3.674 -17.406 -23.375 1 97.56 283 ILE B N 1
ATOM 4694 C CA . ILE B 1 283 ? -3.816 -15.961 -23.281 1 97.56 283 ILE B CA 1
ATOM 4695 C C . ILE B 1 283 ? -5.141 -15.609 -22.609 1 97.56 283 ILE B C 1
ATOM 4697 O O . ILE B 1 283 ? -5.16 -14.891 -21.609 1 97.56 283 ILE B O 1
ATOM 4701 N N . ALA B 1 284 ? -6.246 -16.156 -23.078 1 96.75 284 ALA B N 1
ATOM 4702 C CA . ALA B 1 284 ? -7.562 -15.781 -22.562 1 96.75 284 ALA B CA 1
ATOM 4703 C C . ALA B 1 284 ? -7.727 -16.203 -21.109 1 96.75 284 ALA B C 1
ATOM 4705 O O . ALA B 1 284 ? -8.141 -15.406 -20.266 1 96.75 284 ALA B O 1
ATOM 4706 N N . PRO B 1 285 ? -7.363 -17.453 -20.766 1 98.19 285 PRO B N 1
ATOM 4707 C CA . PRO B 1 285 ? -7.469 -17.844 -19.359 1 98.19 285 PRO B CA 1
ATOM 4708 C C . PRO B 1 285 ? -6.594 -16.984 -18.438 1 98.19 285 PRO B C 1
ATOM 4710 O O . PRO B 1 285 ? -7.016 -16.625 -17.344 1 98.19 285 PRO B O 1
ATOM 4713 N N . ASN B 1 286 ? -5.402 -16.688 -18.891 1 98.5 286 ASN B N 1
ATOM 4714 C CA . ASN B 1 286 ? -4.512 -15.875 -18.062 1 98.5 286 ASN B CA 1
ATOM 4715 C C . ASN B 1 286 ? -5.074 -14.477 -17.859 1 98.5 286 ASN B C 1
ATOM 4717 O O . ASN B 1 286 ? -5.027 -13.938 -16.75 1 98.5 286 ASN B O 1
ATOM 4721 N N . GLN B 1 287 ? -5.559 -13.836 -18.875 1 97.25 287 GLN B N 1
ATOM 4722 C CA . GLN B 1 287 ? -6.121 -12.492 -18.766 1 97.25 287 GLN B CA 1
ATOM 4723 C C . GLN B 1 287 ? -7.266 -12.453 -17.75 1 97.25 287 GLN B C 1
ATOM 4725 O O . GLN B 1 287 ? -7.387 -11.5 -16.984 1 97.25 287 GLN B O 1
ATOM 4730 N N . ALA B 1 288 ? -8.031 -13.484 -17.75 1 97.38 288 ALA B N 1
ATOM 4731 C CA . ALA B 1 288 ? -9.195 -13.539 -16.875 1 97.38 288 ALA B CA 1
ATOM 4732 C C . ALA B 1 288 ? -8.781 -13.531 -15.406 1 97.38 288 ALA B C 1
ATOM 4734 O O . ALA B 1 288 ? -9.406 -12.852 -14.586 1 97.38 288 ALA B O 1
ATOM 4735 N N . VAL B 1 289 ? -7.699 -14.188 -15.078 1 97.88 289 VAL B N 1
ATOM 4736 C CA . VAL B 1 289 ? -7.387 -14.398 -13.672 1 97.88 289 VAL B CA 1
ATOM 4737 C C . VAL B 1 289 ? -6.309 -13.414 -13.227 1 97.88 289 VAL B C 1
ATOM 4739 O O . VAL B 1 289 ? -5.785 -13.516 -12.109 1 97.88 289 VAL B O 1
ATOM 4742 N N . THR B 1 290 ? -5.875 -12.523 -14.078 1 96.06 290 THR B N 1
ATOM 4743 C CA . THR B 1 290 ? -4.895 -11.5 -13.727 1 96.06 290 THR B CA 1
ATOM 4744 C C . THR B 1 290 ? -5.48 -10.109 -13.93 1 96.06 290 THR B C 1
ATOM 4746 O O . THR B 1 290 ? -6.301 -9.648 -13.125 1 96.06 290 THR B O 1
ATOM 4749 N N . ARG B 1 291 ? -5.242 -9.5 -15.039 1 90.5 291 ARG B N 1
ATOM 4750 C CA . ARG B 1 291 ? -5.527 -8.086 -15.273 1 90.5 291 ARG B CA 1
ATOM 4751 C C . ARG B 1 291 ? -7.027 -7.82 -15.25 1 90.5 291 ARG B C 1
ATOM 4753 O O . ARG B 1 291 ? -7.469 -6.773 -14.773 1 90.5 291 ARG B O 1
ATOM 4760 N N . LYS B 1 292 ? -7.793 -8.742 -15.781 1 92.5 292 LYS B N 1
ATOM 4761 C CA . LYS B 1 292 ? -9.211 -8.445 -15.977 1 92.5 292 LYS B CA 1
ATOM 4762 C C . LYS B 1 292 ? -9.969 -8.5 -14.648 1 92.5 292 LYS B C 1
ATOM 4764 O O . LYS B 1 292 ? -10.695 -7.562 -14.312 1 92.5 292 LYS B O 1
ATOM 4769 N N . TYR B 1 293 ? -9.758 -9.656 -13.875 1 95.62 293 TYR B N 1
ATOM 4770 C CA . TYR B 1 293 ? -10.633 -9.812 -12.719 1 95.62 293 TYR B CA 1
ATOM 4771 C C . TYR B 1 293 ? -9.828 -10.18 -11.477 1 95.62 293 TYR B C 1
ATOM 4773 O O . TYR B 1 293 ? -10.391 -10.328 -10.383 1 95.62 293 TYR B O 1
ATOM 4781 N N . ASN B 1 294 ? -8.594 -10.328 -11.555 1 96 294 ASN B N 1
ATOM 4782 C CA . ASN B 1 294 ? -7.637 -10.438 -10.453 1 96 294 ASN B CA 1
ATOM 4783 C C . ASN B 1 294 ? -7.926 -11.656 -9.578 1 96 294 ASN B C 1
ATOM 4785 O O . ASN B 1 294 ? -8.344 -12.703 -10.078 1 96 294 ASN B O 1
ATOM 4789 N N . VAL B 1 295 ? -7.672 -11.617 -8.305 1 98 295 VAL B N 1
ATOM 4790 C CA . VAL B 1 295 ? -7.609 -12.734 -7.359 1 98 295 VAL B CA 1
ATOM 4791 C C . VAL B 1 295 ? -8.984 -13.383 -7.238 1 98 295 VAL B C 1
ATOM 4793 O O . VAL B 1 295 ? -9.102 -14.609 -7.188 1 98 295 VAL B O 1
ATOM 4796 N N . PRO B 1 296 ? -10.07 -12.609 -7.238 1 98.12 296 PRO B N 1
ATOM 4797 C CA . PRO B 1 296 ? -11.367 -13.281 -7.152 1 98.12 296 PRO B CA 1
ATOM 4798 C C . PRO B 1 296 ? -11.617 -14.234 -8.32 1 98.12 296 PRO B C 1
ATOM 4800 O O . PRO B 1 296 ? -12.195 -15.305 -8.133 1 98.12 296 PRO B O 1
ATOM 4803 N N . ALA B 1 297 ? -11.164 -13.852 -9.484 1 98.56 297 ALA B N 1
ATOM 4804 C CA . ALA B 1 297 ? -11.328 -14.711 -10.648 1 98.56 297 ALA B CA 1
ATOM 4805 C C . ALA B 1 297 ? -10.422 -15.938 -10.547 1 98.56 297 ALA B C 1
ATOM 4807 O O . ALA B 1 297 ? -10.805 -17.031 -10.945 1 98.56 297 ALA B O 1
ATOM 4808 N N . LEU B 1 298 ? -9.211 -15.711 -10.133 1 98.75 298 LEU B N 1
ATOM 4809 C CA . LEU B 1 298 ? -8.312 -16.828 -9.914 1 98.75 298 LEU B CA 1
ATOM 4810 C C . LEU B 1 298 ? -8.953 -17.859 -8.984 1 98.75 298 LEU B C 1
ATOM 4812 O O . LEU B 1 298 ? -8.977 -19.062 -9.305 1 98.75 298 LEU B O 1
ATOM 4816 N N . LYS B 1 299 ? -9.484 -17.391 -7.863 1 98.75 299 LYS B N 1
ATOM 4817 C CA . LYS B 1 299 ? -10.07 -18.266 -6.855 1 98.75 299 LYS B CA 1
ATOM 4818 C C . LYS B 1 299 ? -11.328 -18.953 -7.391 1 98.75 299 LYS B C 1
ATOM 4820 O O . LYS B 1 299 ? -11.555 -20.125 -7.129 1 98.75 299 LYS B O 1
ATOM 4825 N N . TYR B 1 300 ? -12.078 -18.25 -8.156 1 98.56 300 TYR B N 1
ATOM 4826 C CA . TYR B 1 300 ? -13.266 -18.828 -8.766 1 98.56 300 TYR B CA 1
ATOM 4827 C C . TYR B 1 300 ? -12.883 -19.922 -9.773 1 98.56 300 TYR B C 1
ATOM 4829 O O . TYR B 1 300 ? -13.484 -21 -9.789 1 98.56 300 TYR B O 1
ATOM 4837 N N . ALA B 1 301 ? -11.906 -19.641 -10.609 1 98.81 301 ALA B N 1
ATOM 4838 C CA . ALA B 1 301 ? -11.422 -20.609 -11.578 1 98.81 301 ALA B CA 1
ATOM 4839 C C . ALA B 1 301 ? -10.883 -21.859 -10.875 1 98.81 301 ALA B C 1
ATOM 4841 O O . ALA B 1 301 ? -11.07 -22.984 -11.359 1 98.81 301 ALA B O 1
ATOM 4842 N N . MET B 1 302 ? -10.211 -21.656 -9.797 1 98.81 302 MET B N 1
ATOM 4843 C CA . MET B 1 302 ? -9.75 -22.781 -8.992 1 98.81 302 MET B CA 1
ATOM 4844 C C . MET B 1 302 ? -10.922 -23.641 -8.547 1 98.81 302 MET B C 1
ATOM 4846 O O . MET B 1 302 ? -10.867 -24.875 -8.664 1 98.81 302 MET B O 1
ATOM 4850 N N . ASP B 1 303 ? -11.93 -23.016 -8.031 1 98.5 303 ASP B N 1
ATOM 4851 C CA . ASP B 1 303 ? -13.125 -23.75 -7.613 1 98.5 303 ASP B CA 1
ATOM 4852 C C . ASP B 1 303 ? -13.711 -24.547 -8.773 1 98.5 303 ASP B C 1
ATOM 4854 O O . ASP B 1 303 ? -14.133 -25.688 -8.602 1 98.5 303 ASP B O 1
ATOM 4858 N N . LEU B 1 304 ? -13.719 -23.969 -9.945 1 98.19 304 LEU B N 1
ATOM 4859 C CA . LEU B 1 304 ? -14.266 -24.625 -11.133 1 98.19 304 LEU B CA 1
ATOM 4860 C C . LEU B 1 304 ? -13.445 -25.859 -11.5 1 98.19 304 LEU B C 1
ATOM 4862 O O . LEU B 1 304 ? -13.992 -26.844 -12.023 1 98.19 304 LEU B O 1
ATOM 4866 N N . CYS B 1 305 ? -12.164 -25.828 -11.219 1 97.88 305 CYS B N 1
ATOM 4867 C CA . CYS B 1 305 ? -11.258 -26.828 -11.766 1 97.88 305 CYS B CA 1
ATOM 4868 C C . CYS B 1 305 ? -10.797 -27.797 -10.68 1 97.88 305 CYS B C 1
ATOM 4870 O O . CYS B 1 305 ? -9.734 -28.406 -10.805 1 97.88 305 CYS B O 1
ATOM 4872 N N . GLY B 1 306 ? -11.5 -27.844 -9.57 1 97.5 306 GLY B N 1
ATOM 4873 C CA . GLY B 1 306 ? -11.305 -28.906 -8.602 1 97.5 306 GLY B CA 1
ATOM 4874 C C . GLY B 1 306 ? -10.367 -28.516 -7.473 1 97.5 306 GLY B C 1
ATOM 4875 O O . GLY B 1 306 ? -9.984 -29.359 -6.656 1 97.5 306 GLY B O 1
ATOM 4876 N N . TYR B 1 307 ? -9.938 -27.312 -7.406 1 98.62 307 TYR B N 1
ATOM 4877 C CA . TYR B 1 307 ? -9.203 -26.766 -6.266 1 98.62 307 TYR B CA 1
ATOM 4878 C C . TYR B 1 307 ? -10.133 -25.984 -5.352 1 98.62 307 TYR B C 1
ATOM 4880 O O . TYR B 1 307 ? -11.328 -25.859 -5.629 1 98.62 307 TYR B O 1
ATOM 4888 N N . TYR B 1 308 ? -9.586 -25.562 -4.277 1 98.69 308 TYR B N 1
ATOM 4889 C CA . TYR B 1 308 ? -10.32 -24.641 -3.428 1 98.69 308 TYR B CA 1
ATOM 4890 C C . TYR B 1 308 ? -9.773 -23.219 -3.57 1 98.69 308 TYR B C 1
ATOM 4892 O O . TYR B 1 308 ? -8.641 -22.938 -3.168 1 98.69 308 TYR B O 1
ATOM 4900 N N . GLY B 1 309 ? -10.547 -22.422 -4.141 1 98.38 309 GLY B N 1
ATOM 4901 C CA . GLY B 1 309 ? -10.227 -21 -4.156 1 98.38 309 GLY B CA 1
ATOM 4902 C C . GLY B 1 309 ? -10.82 -20.25 -2.982 1 98.38 309 GLY B C 1
ATOM 4903 O O . GLY B 1 309 ? -10.094 -19.562 -2.254 1 98.38 309 GLY B O 1
ATOM 4904 N N . GLY B 1 310 ? -12.148 -20.469 -2.814 1 97.94 310 GLY B N 1
ATOM 4905 C CA . GLY B 1 310 ? -12.836 -19.828 -1.704 1 97.94 310 GLY B CA 1
ATOM 4906 C C . GLY B 1 310 ? -13.008 -18.344 -1.887 1 97.94 310 GLY B C 1
ATOM 4907 O O . GLY B 1 310 ? -12.758 -17.812 -2.971 1 97.94 310 GLY B O 1
ATOM 4908 N N . PRO B 1 311 ? -13.516 -17.703 -0.85 1 97.75 311 PRO B N 1
ATOM 4909 C CA . PRO B 1 311 ? -13.711 -16.25 -0.915 1 97.75 311 PRO B CA 1
ATOM 4910 C C . PRO B 1 311 ? -12.398 -15.469 -0.797 1 97.75 311 PRO B C 1
ATOM 4912 O O . PRO B 1 311 ? -11.406 -16 -0.3 1 97.75 311 PRO B O 1
ATOM 4915 N N . SER B 1 312 ? -12.43 -14.273 -1.34 1 97.62 312 SER B N 1
ATOM 4916 C CA . SER B 1 312 ? -11.359 -13.328 -1.052 1 97.62 312 SER B CA 1
ATOM 4917 C C . SER B 1 312 ? -11.602 -12.602 0.265 1 97.62 312 SER B C 1
ATOM 4919 O O . SER B 1 312 ? -12.719 -12.602 0.784 1 97.62 312 SER B O 1
ATOM 4921 N N . ARG B 1 313 ? -10.578 -12.094 0.741 1 97.5 313 ARG B N 1
ATOM 4922 C CA . ARG B 1 313 ? -10.727 -11.312 1.966 1 97.5 313 ARG B CA 1
ATOM 4923 C C . ARG B 1 313 ? -11.078 -9.867 1.652 1 97.5 313 ARG B C 1
ATOM 4925 O O . ARG B 1 313 ? -10.547 -9.281 0.702 1 97.5 313 ARG B O 1
ATOM 4932 N N . SER B 1 314 ? -11.906 -9.258 2.525 1 96.94 314 SER B N 1
ATOM 4933 C CA . SER B 1 314 ? -12.312 -7.863 2.355 1 96.94 314 SER B CA 1
ATOM 4934 C C . SER B 1 314 ? -11.117 -6.922 2.469 1 96.94 314 SER B C 1
ATOM 4936 O O . SER B 1 314 ? -10.25 -7.109 3.326 1 96.94 314 SER B O 1
ATOM 4938 N N . PRO B 1 315 ? -11.055 -5.969 1.49 1 96.69 315 PRO B N 1
ATOM 4939 C CA . PRO B 1 315 ? -12.164 -5.371 0.739 1 96.69 315 PRO B CA 1
ATOM 4940 C C . PRO B 1 315 ? -12.344 -6 -0.641 1 96.69 315 PRO B C 1
ATOM 4942 O O . PRO B 1 315 ? -13.25 -5.613 -1.383 1 96.69 315 PRO B O 1
ATOM 4945 N N . LEU B 1 316 ? -11.453 -6.973 -0.955 1 95.44 316 LEU B N 1
ATOM 4946 C CA . LEU B 1 316 ? -11.633 -7.641 -2.238 1 95.44 316 LEU B CA 1
ATOM 4947 C C . LEU B 1 316 ? -12.961 -8.391 -2.281 1 95.44 316 LEU B C 1
ATOM 4949 O O . LEU B 1 316 ? -13.164 -9.344 -1.52 1 95.44 316 LEU B O 1
ATOM 4953 N N . GLY B 1 317 ? -13.859 -7.977 -3.098 1 91.94 317 GLY B N 1
ATOM 4954 C CA . GLY B 1 317 ? -15.188 -8.562 -3.154 1 91.94 317 GLY B CA 1
ATOM 4955 C C . GLY B 1 317 ? -15.305 -9.672 -4.176 1 91.94 317 GLY B C 1
ATOM 4956 O O . GLY B 1 317 ? -14.375 -9.922 -4.941 1 91.94 317 GLY B O 1
ATOM 4957 N N . PRO B 1 318 ? -16.453 -10.273 -4.191 1 94.44 318 PRO B N 1
ATOM 4958 C CA . PRO B 1 318 ? -16.703 -11.383 -5.121 1 94.44 318 PRO B CA 1
ATOM 4959 C C . PRO B 1 318 ? -16.922 -10.906 -6.555 1 94.44 318 PRO B C 1
ATOM 4961 O O . PRO B 1 318 ? -17.109 -9.711 -6.793 1 94.44 318 PRO B O 1
ATOM 4964 N N . LEU B 1 319 ? -16.812 -11.875 -7.492 1 97.25 319 LEU B N 1
ATOM 4965 C CA . LEU B 1 319 ? -17.203 -11.617 -8.875 1 97.25 319 LEU B CA 1
ATOM 4966 C C . LEU B 1 319 ? -18.719 -11.438 -8.984 1 97.25 319 LEU B C 1
ATOM 4968 O O . LEU B 1 319 ? -19.469 -12.07 -8.25 1 97.25 319 LEU B O 1
ATOM 4972 N N . ASN B 1 320 ? -19.094 -10.547 -9.859 1 95.69 320 ASN B N 1
ATOM 4973 C CA . ASN B 1 320 ? -20.516 -10.531 -10.195 1 95.69 320 ASN B CA 1
ATOM 4974 C C . ASN B 1 320 ? -20.875 -11.633 -11.188 1 95.69 320 ASN B C 1
ATOM 4976 O O . ASN B 1 320 ? -20 -12.344 -11.672 1 95.69 320 ASN B O 1
ATOM 4980 N N . GLU B 1 321 ? -22.125 -11.766 -11.516 1 97.38 321 GLU B N 1
ATOM 4981 C CA . GLU B 1 321 ? -22.625 -12.867 -12.336 1 97.38 321 GLU B CA 1
ATOM 4982 C C . GLU B 1 321 ? -21.984 -12.836 -13.727 1 97.38 321 GLU B C 1
ATOM 4984 O O . GLU B 1 321 ? -21.625 -13.875 -14.266 1 97.38 321 GLU B O 1
ATOM 4989 N N . GLN B 1 322 ? -21.906 -11.719 -14.305 1 97.69 322 GLN B N 1
ATOM 4990 C CA . GLN B 1 322 ? -21.344 -11.586 -15.648 1 97.69 322 GLN B CA 1
ATOM 4991 C C . GLN B 1 322 ? -19.859 -11.953 -15.656 1 97.69 322 GLN B C 1
ATOM 4993 O O . GLN B 1 322 ? -19.375 -12.609 -16.578 1 97.69 322 GLN B O 1
ATOM 4998 N N . GLU B 1 323 ? -19.156 -11.516 -14.664 1 97.5 323 GLU B N 1
ATOM 4999 C CA . GLU B 1 323 ? -17.734 -11.844 -14.539 1 97.5 323 GLU B CA 1
ATOM 5000 C C . GLU B 1 323 ? -17.531 -13.344 -14.367 1 97.5 323 GLU B C 1
ATOM 5002 O O . GLU B 1 323 ? -16.625 -13.922 -14.961 1 97.5 323 GLU B O 1
ATOM 5007 N N . MET B 1 324 ? -18.391 -13.938 -13.586 1 98.12 324 MET B N 1
ATOM 5008 C CA . MET B 1 324 ? -18.328 -15.375 -13.367 1 98.12 324 MET B CA 1
ATOM 5009 C C . MET B 1 324 ? -18.516 -16.125 -14.688 1 98.12 324 MET B C 1
ATOM 5011 O O . MET B 1 324 ? -17.797 -17.094 -14.961 1 98.12 324 MET B O 1
ATOM 5015 N N . LYS B 1 325 ? -19.438 -15.703 -15.445 1 98.25 325 LYS B N 1
ATOM 5016 C CA . LYS B 1 325 ? -19.703 -16.328 -16.734 1 98.25 325 LYS B CA 1
ATOM 5017 C C . LYS B 1 325 ? -18.5 -16.203 -17.672 1 98.25 325 LYS B C 1
ATOM 5019 O O . LYS B 1 325 ? -18.141 -17.141 -18.375 1 98.25 325 LYS B O 1
ATOM 5024 N N . ASP B 1 326 ? -17.922 -15.078 -17.625 1 98 326 ASP B N 1
ATOM 5025 C CA . ASP B 1 326 ? -16.75 -14.836 -18.453 1 98 326 ASP B CA 1
ATOM 5026 C C . ASP B 1 326 ? -15.602 -15.766 -18.062 1 98 326 ASP B C 1
ATOM 5028 O O . ASP B 1 326 ? -14.945 -16.344 -18.938 1 98 326 ASP B O 1
ATOM 5032 N N . VAL B 1 327 ? -15.391 -15.891 -16.797 1 98.5 327 VAL B N 1
ATOM 5033 C CA . VAL B 1 327 ? -14.32 -16.75 -16.312 1 98.5 327 VAL B CA 1
ATOM 5034 C C . VAL B 1 327 ? -14.625 -18.203 -16.672 1 98.5 327 VAL B C 1
ATOM 5036 O O . VAL B 1 327 ? -13.742 -18.938 -17.156 1 98.5 327 VAL B O 1
ATOM 5039 N N . LYS B 1 328 ? -15.805 -18.609 -16.453 1 98.19 328 LYS B N 1
ATOM 5040 C CA . LYS B 1 328 ? -16.203 -19.969 -16.781 1 98.19 328 LYS B CA 1
ATOM 5041 C C . LYS B 1 328 ? -15.953 -20.281 -18.25 1 98.19 328 LYS B C 1
ATOM 5043 O O . LYS B 1 328 ? -15.469 -21.359 -18.594 1 98.19 328 LYS B O 1
ATOM 5048 N N . ASN B 1 329 ? -16.203 -19.344 -19.078 1 97.94 329 ASN B N 1
ATOM 5049 C CA . ASN B 1 329 ? -16 -19.516 -20.516 1 97.94 329 ASN B CA 1
ATOM 5050 C C . ASN B 1 329 ? -14.531 -19.656 -20.859 1 97.94 329 ASN B C 1
ATOM 5052 O O . ASN B 1 329 ? -14.164 -20.422 -21.766 1 97.94 329 ASN B O 1
ATOM 5056 N N . CYS B 1 330 ? -13.719 -18.953 -20.203 1 97.69 330 CYS B N 1
ATOM 5057 C CA . CYS B 1 330 ? -12.281 -18.969 -20.469 1 97.69 330 CYS B CA 1
ATOM 5058 C C . CYS B 1 330 ? -11.664 -20.297 -20.062 1 97.69 330 CYS B C 1
ATOM 5060 O O . CYS B 1 330 ? -10.602 -20.672 -20.562 1 97.69 330 CYS B O 1
ATOM 5062 N N . PHE B 1 331 ? -12.336 -21.031 -19.219 1 97.94 331 PHE B N 1
ATOM 5063 C CA . PHE B 1 331 ? -11.734 -22.25 -18.688 1 97.94 331 PHE B CA 1
ATOM 5064 C C . PHE B 1 331 ? -12.555 -23.469 -19.094 1 97.94 331 PHE B C 1
ATOM 5066 O O . PHE B 1 331 ? -12.297 -24.578 -18.609 1 97.94 331 PHE B O 1
ATOM 5073 N N . LYS B 1 332 ? -13.523 -23.312 -19.953 1 95.5 332 LYS B N 1
ATOM 5074 C CA . LYS B 1 332 ? -14.492 -24.344 -20.328 1 95.5 332 LYS B CA 1
ATOM 5075 C C . LYS B 1 332 ? -13.789 -25.578 -20.875 1 95.5 332 LYS B C 1
ATOM 5077 O O . LYS B 1 332 ? -14.258 -26.703 -20.672 1 95.5 332 LYS B O 1
ATOM 5082 N N . GLU B 1 333 ? -12.703 -25.391 -21.516 1 93.69 333 GLU B N 1
ATOM 5083 C CA . GLU B 1 333 ? -12.008 -26.5 -22.156 1 93.69 333 GLU B CA 1
ATOM 5084 C C . GLU B 1 333 ? -11.078 -27.203 -21.172 1 93.69 333 GLU B C 1
ATOM 5086 O O . GLU B 1 333 ? -10.516 -28.266 -21.484 1 93.69 333 GLU B O 1
ATOM 5091 N N . TYR B 1 334 ? -10.953 -26.688 -20 1 93.5 334 TYR B N 1
ATOM 5092 C CA . TYR B 1 334 ? -9.945 -27.188 -19.062 1 93.5 334 TYR B CA 1
ATOM 5093 C C . TYR B 1 334 ? -10.594 -27.797 -17.828 1 93.5 334 TYR B C 1
ATOM 5095 O O . TYR B 1 334 ? -9.984 -28.609 -17.125 1 93.5 334 TYR B O 1
ATOM 5103 N N . CYS B 1 335 ? -11.695 -27.297 -17.547 1 87.5 335 CYS B N 1
ATOM 5104 C CA . CYS B 1 335 ? -12.367 -27.688 -16.312 1 87.5 335 CYS B CA 1
ATOM 5105 C C . CYS B 1 335 ? -13.75 -28.266 -16.609 1 87.5 335 CYS B C 1
ATOM 5107 O O . CYS B 1 335 ? -14.398 -27.859 -17.578 1 87.5 335 CYS B O 1
#

Organism: NCBI:txid252671

Solvent-accessible surface area (backbone atoms only — not comparable to full-atom values): 35725 Å² total; per-residue (Å²): 127,89,70,78,69,78,73,81,76,75,81,72,79,79,84,72,72,89,64,75,84,73,72,75,74,73,68,74,68,69,75,67,67,67,69,68,67,70,59,71,71,73,76,80,76,59,34,39,22,26,36,42,62,57,30,23,38,96,87,58,44,78,29,64,68,53,44,53,54,42,45,60,58,54,65,76,36,90,52,38,28,39,28,39,37,29,79,51,21,45,42,68,58,46,54,72,66,56,53,46,48,49,44,32,52,49,51,73,65,49,66,87,84,45,46,34,32,28,39,32,49,39,54,10,38,66,56,20,33,52,44,39,42,56,35,42,76,36,55,40,56,28,33,39,33,45,67,54,33,55,62,38,88,63,60,44,49,68,27,50,42,52,32,51,49,54,33,35,72,68,33,75,45,39,28,25,43,31,34,43,29,81,41,48,68,45,76,69,51,64,70,31,52,59,59,45,47,70,41,76,38,31,46,31,35,36,40,50,68,72,53,59,68,57,52,44,51,50,42,73,75,31,50,92,71,64,41,40,38,27,22,34,35,60,67,47,30,66,66,36,40,76,63,63,29,47,35,29,43,14,61,49,31,70,70,44,34,58,59,50,45,50,41,52,50,27,55,75,70,64,40,54,69,64,26,49,55,52,42,61,64,41,34,60,42,30,41,40,34,38,83,71,50,26,56,44,36,38,19,49,51,21,44,65,57,77,41,70,18,57,53,61,57,50,38,47,54,79,71,53,72,68,54,48,51,52,48,50,62,49,38,51,91,78,74,127,89,70,82,68,84,74,84,80,75,84,73,80,80,82,71,73,88,68,70,90,65,77,74,75,71,69,76,69,69,75,68,68,67,70,68,66,70,60,71,73,72,75,80,77,58,34,37,22,28,36,41,62,56,30,24,38,95,87,58,44,76,29,65,68,52,44,52,52,41,45,59,58,52,65,74,36,90,53,39,29,39,27,39,37,28,79,50,20,46,42,67,57,46,54,72,65,55,53,46,50,50,45,33,50,50,52,74,66,48,67,86,84,45,46,34,32,30,40,30,49,40,56,11,36,68,57,20,32,52,44,39,42,55,35,41,77,37,56,39,58,28,33,38,32,45,67,52,34,54,61,39,87,62,59,44,48,68,26,49,42,53,34,50,50,54,33,36,72,69,33,75,44,40,29,25,44,34,32,43,28,81,41,48,69,44,77,71,49,64,70,30,51,59,59,46,46,70,40,74,36,30,45,30,34,34,39,51,67,72,54,61,69,58,53,43,50,50,41,72,75,31,51,91,71,63,40,40,37,26,22,34,33,60,68,46,30,66,67,36,40,76,63,62,29,47,32,29,41,14,61,47,31,70,70,46,34,57,60,51,45,49,39,53,50,27,54,74,69,64,41,55,69,62,25,48,54,53,43,61,65,38,32,60,43,29,41,40,32,38,82,70,50,26,56,43,37,39,19,48,52,21,45,65,58,77,41,69,19,57,52,62,57,51,38,47,57,78,71,53,72,69,54,47,52,52,47,51,62,50,38,52,91,78,75

Sequence (670 aa):
MAGVTTFFSRKLIDGKHLSKFSKSVRLLLHDGKVASRSMSTDLDLSGIYPPIPTPFKANEDVDWHSLKSNLDKWSAVPFKGYVVQGSNGEYVSLSTEEKIDMVQFVAENVESNKTILVGSGCEGTKETIELTNEMAKKGAHAALVVTPAFFKNRMNSAAMINHYTQVADASSIPVILYNVPSNTGFEFPVDAIIKLSEHPNIIGFKDSGGNITNIGHIISETRERGFQVLAGGASFLMASMNLGAVGGICALANILGQECCDLATLCKEGRLDEARELQLKLIAPNQAVTRKYNVPALKYAMDLCGYYGGPSRSPLGPLNEQEMKDVKNCFKEYCMAGVTTFFSRKLIDGKHLSKFSKSVRLLLHDGKVASRSMSTDLDLSGIYPPIPTPFKANEDVDWHSLKSNLDKWSAVPFKGYVVQGSNGEYVSLSTEEKIDMVQFVAENVESNKTILVGSGCEGTKETIELTNEMAKKGAHAALVVTPAFFKNRMNSAAMINHYTQVADASSIPVILYNVPSNTGFEFPVDAIIKLSEHPNIIGFKDSGGNITNIGHIISETRERGFQVLAGGASFLMASMNLGAVGGICALANILGQECCDLATLCKEGRLDEARELQLKLIAPNQAVTRKYNVPALKYAMDLCGYYGGPSRSPLGPLNEQEMKDVKNCFKEYC

pLDDT: mean 88.87, std 23.96, range [18.17, 98.94]

Secondary structure (DSSP, 8-state):
----------------------------------------S-----EEE-B----B-TTS-B-HHHHHHHHHHHTTS--SEEEESSGGGTGGGS-HHHHHHHHHHHHHHS-TTSEEEEE---SSHHHHHHHHHHHHHTT-SEEEEEPP-TTGGG--HHHHHHHHHHHHHH-SS-EEEEE-HHHHS-PPPHHHHHHHTTSTTEEEEEE-S--HHHHHHHHHHHGGGTPEEEES-GGGHHHHHHHT--EEE-GGGGTSHHHHHHHHHHHHHT-HHHHHHHHHHHHHHHHIIIIITHHHHHHHHHHHTTS---PPPTTS----HHHHHHHHHHTTTT-/----------------------------------------S-----EEE-B----B-TTS-B-HHHHHHHHHHHTTS--SEEEESSGGGTGGGS-HHHHHHHHHHHHHHS-TTSEEEEE---SSHHHHHHHHHHHHHTT-SEEEEEPP-TTGGG--HHHHHHHHHHHHHH-SS-EEEEE-HHHHS-PPPHHHHHHHTTSTTEEEEEE-S--HHHHHHHHHHHGGGTPEEEES-GGGHHHHHHHT--EEE-GGGGTSHHHHHHHHHHHHHT-HHHHHHHHHHHHHHHHIIIIITHHHHHHHHHHHTTS---PPPTTS----HHHHHHHHHHTTTT-

Foldseek 3Di:
DCPPPPCPDPPVPDPDDPPDDPPPPVPPPPCPVPVVPVQPLPDDPFFEEEADAFAADPVRHTDLVQVLVLQVVCLVFPTLAYEALDVLNVVVQDDLVVRLVRLLSRQVRHDVRHAYEYEQADLDLVSSLVSQQSSVVSRHAEYEYEDNDPVPVPDDLVNLLVSVVSSLVRHSHAYEYEADCLVRVHGDDLVSLLVNLPDSRHAEYEHAPLPLVSLLVSCVSRVVSNYAYAYAALLCQLSNVLSPHSYYHYNCCSQVVNLRRVLSVCSVVVVVVVNVVSSVLCNQLRCLCPVPQHNLLSQLSLVVRPGHSHADDPPRHHDDPVSSVSNCVSCVVPD/DCPDDPPPDDPPPDPDDPDDDPPCPVPPPVCPVPVVPVQPLPDDPFFEEEADAFAADPVRHTDLPLVLVLQVVCLVFPGLAYEALDVLNVVVQDDLVVRLVRLLSRQVRHDVRHAYEYEQADLDLVSSLVSQQSSVVSRHQEYEYEDNDPVPVPDDLVNLLVSVVSSLVRHSHAYEYEADCLVRVHGDDLVSLLVNLPDSRHAEYEHAPLPLVSLLVSCVSRVVSNYAYAYAALLCQLSNVLSPHSYYHYNCCSQVVNLRRVLSVCSVVVVVVVNVVSSVLCNQLRCLCPVPQHNLLSQLSLVVRPGHSHADDPPRHHDDPVSSVSNCVSCVVPD